Protein 5AY6 (pdb70)

Sequence (606 aa):
KTTRVGVNANLRSEQPVAAAVSYKVGTAGSPSKTNVVDSATNSHNYDVVYSSTGIANPVSGNNEYLVDIKENGVIVATGKVAYDAATNELVSSTIDYKGASPVTGSMTTTRINAAGTTVNLADLGIVNASGADDAEVVAGKLYDPSTWSMSDYAKDNSKGVKPDFEVQIPLSDSKGGQRTVTLSMLKGPGPNQWYAELRAKPGDLANNGNGQISTGIIEFTTDGKLKNTGSLFGTTSPTAITIKSSGYIAPTVTPPAVQPPTPPTWADALGIDEQEVQIDLASAAGGLTQYNSQSVVQSVNTNKTTRVGVNANLRSEQPVAAAVSYKVGTAGSPSKTNVVDSATNSHNYDVVYSSTGIANPVSGNNEYLVDIKENGVIVATGKVAYDAATNELVSSTIDYKGASPVTGSMTTTRINAAGTTVNLADLGIVNASGADDAEVVAGKLYDPSTWSMSDYAKDNSKGVKPDFEVQIPLSDSKGGQRTVTLSMLKGPGPNQWYAELRAKPGDLANNGNGQISTGIIEFTTDGKLKNTGSLFGTTSPTAITIKSSGYIAPTVTPPAVQPPTPPTWADALGIDEQEVQIDLASAAGGLTQYNSQSVVQSVNTN

Secondary structure (DSSP, 8-state):
---EEEEEEE--TTPPPPTTTEEE-S-TTS-SEEEEE-TTS-EEEEEEEEE--SSPSPBTTEEEEEEEEEETTEEEEEEEEEEETTT--EEEE--EETT-SS----SSEEESSTT--EEEGGGGTSS-TTS-TTHHHHTT---BTTTB-HHHHHH-TTSS---SEEEEEEEE-TTS-EEEEEEEEEE-SSTTEEEEEEEEPTTSBSS-SS-EEEEEEEEE-TTS-EEE-TTTTTT-SS-EEEEBPTT--PPPPPTTS-PPPPPPBB-GGG----EEEEEES--SSS-EE--SS--EEEEEEE-/---EEEEEEE--TTPPPPTTTEEE-S-TTS-SEEEEE-TTS-EEEEEEEEE--SSPSPBTTEEEEEEEEEETTEEEEEEEEEEETTT--EEEE--EETT-SS----SSEEE-STT--EEEHHHHTSS-TTS-TTHHHHTT---BTTTB-HHHHHH-TTSS---SEEEEEEEE-TTS-EEEEEEEEEE-SSTTEEEEEEEE-TTSBSS-SS-EEEEEEEEE-TTS-EEE-TTTTTT-SS-EEEEBPTT--PPPPPTTS-PPPPPPBB-GGG----EEEEEES--SS--EE--SS--EEEEEEE-

Organism: Caulobacter vibrioides (strain ATCC 19089 / CIP 103742 / CB 15) (NCBI:txid190650)

B-factor: mean 17.82, std 9.64, range [1.73, 72.59]

Structure (mmCIF, N/CA/C/O backbone):
data_5AY6
#
_entry.id   5AY6
#
_cell.length_a   55.117
_cell.length_b   61.580
_cell.length_c   103.347
_cell.angle_alpha   90.00
_cell.angle_beta   91.92
_cell.angle_gamma   90.00
#
_symmetry.space_group_name_H-M   'P 1 21 1'
#
loop_
_entity.id
_entity.type
_entity.pdbx_description
1 polymer 'Flagellar hook protein FlgE'
2 water water
#
loop_
_atom_site.group_PDB
_atom_site.id
_atom_site.type_symbol
_atom_site.label_atom_id
_atom_site.label_alt_id
_atom_site.label_comp_id
_atom_site.label_asym_id
_atom_site.label_entity_id
_atom_site.label_seq_id
_atom_site.pdbx_PDB_ins_code
_atom_site.Cartn_x
_atom_site.Cartn_y
_atom_site.Cartn_z
_atom_site.occupancy
_atom_site.B_iso_or_equiv
_atom_site.auth_seq_id
_atom_site.auth_comp_id
_atom_site.auth_asym_id
_atom_site.auth_atom_id
_atom_site.pdbx_PDB_model_num
ATOM 1 N N . LYS A 1 3 ? -23.183 18.851 104.757 1.00 24.97 167 LYS A N 1
ATOM 2 C CA . LYS A 1 3 ? -22.457 18.471 103.542 1.00 19.51 167 LYS A CA 1
ATOM 3 C C . LYS A 1 3 ? -20.957 18.632 103.763 1.00 13.54 167 LYS A C 1
ATOM 4 O O . LYS A 1 3 ? -20.479 19.715 104.107 1.00 21.69 167 LYS A O 1
ATOM 10 N N . THR A 1 4 ? -20.218 17.548 103.566 1.00 13.27 168 THR A N 1
ATOM 11 C CA . THR A 1 4 ? -18.789 17.528 103.863 1.00 16.27 168 THR A CA 1
ATOM 12 C C . THR A 1 4 ? -17.973 18.325 102.849 1.00 18.58 168 THR A C 1
ATOM 13 O O . THR A 1 4 ? -18.096 18.127 101.640 1.00 16.57 168 THR A O 1
ATOM 17 N N . THR A 1 5 ? -17.127 19.217 103.352 1.00 10.99 169 THR A N 1
ATOM 18 C CA . THR A 1 5 ? -16.314 20.062 102.489 1.00 15.72 169 THR A CA 1
ATOM 19 C C . THR A 1 5 ? -14.819 19.915 102.765 1.00 11.85 169 THR A C 1
ATOM 20 O O . THR A 1 5 ? -13.991 20.326 101.958 1.00 10.73 169 THR A O 1
ATOM 24 N N . ARG A 1 6 ? -14.469 19.343 103.911 1.00 12.86 170 ARG A N 1
ATOM 25 C CA . ARG A 1 6 ? -13.063 19.177 104.250 1.00 10.69 170 ARG A CA 1
ATOM 26 C C . ARG A 1 6 ? -12.841 17.986 105.163 1.00 11.74 170 ARG A C 1
ATOM 27 O O . ARG A 1 6 ? -13.529 17.832 106.171 1.00 14.59 170 ARG A O 1
ATOM 35 N N . VAL A 1 7 ? -11.87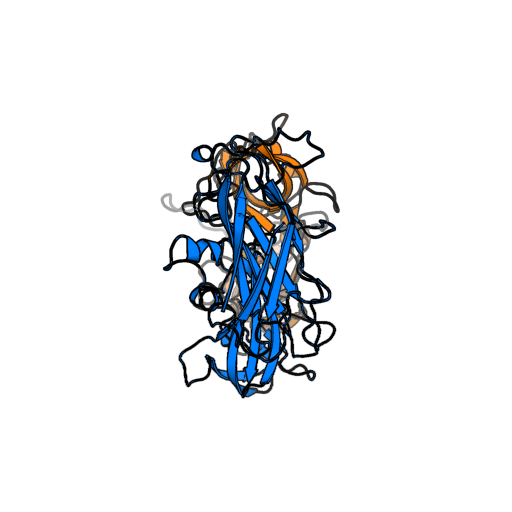5 17.147 104.805 1.00 11.61 171 VAL A N 1
ATOM 36 C CA . VAL A 1 7 ? -11.518 16.004 105.632 1.00 11.47 171 VAL A CA 1
ATOM 37 C C . VAL A 1 7 ? -10.027 16.004 105.929 1.00 12.26 171 VAL A C 1
ATOM 38 O O . VAL A 1 7 ? -9.211 16.376 105.088 1.00 13.21 171 VAL A O 1
ATOM 42 N N . GLY A 1 8 ? -9.681 15.616 107.151 1.00 15.41 172 GLY A N 1
ATOM 43 C CA . GLY A 1 8 ? -8.293 15.484 107.537 1.00 10.05 172 GLY A CA 1
ATOM 44 C C . GLY A 1 8 ? -8.006 14.025 107.816 1.00 18.12 172 GLY A C 1
ATOM 45 O O . GLY A 1 8 ? -8.693 13.393 108.620 1.00 13.67 172 GLY A O 1
ATOM 46 N N . VAL A 1 9 ? -7.006 13.475 107.140 1.00 13.91 173 VAL A N 1
ATOM 47 C CA . VAL A 1 9 ? -6.652 12.085 107.364 1.00 16.32 173 VAL A CA 1
ATOM 48 C C . VAL A 1 9 ? -5.508 11.993 108.351 1.00 14.14 173 VAL A C 1
ATOM 49 O O . VAL A 1 9 ? -4.441 12.564 108.133 1.00 19.44 173 VAL A O 1
ATOM 53 N N . ASN A 1 10 ? -5.742 11.277 109.441 1.00 16.13 174 ASN A N 1
ATOM 54 C CA . ASN A 1 10 ? -4.701 11.015 110.423 1.00 17.28 174 ASN A CA 1
ATOM 55 C C . ASN A 1 10 ? -4.432 9.523 110.498 1.00 15.60 174 ASN A C 1
ATOM 56 O O . ASN A 1 10 ? -5.195 8.776 111.111 1.00 19.85 174 ASN A O 1
ATOM 61 N N . ALA A 1 11 ? -3.353 9.088 109.862 1.00 16.82 175 ALA A N 1
ATOM 62 C CA . ALA A 1 11 ? -3.061 7.666 109.772 1.00 19.57 175 ALA A CA 1
ATOM 63 C C . ALA A 1 11 ? -1.590 7.405 109.493 1.00 19.10 175 ALA A C 1
ATOM 64 O O . ALA A 1 11 ? -0.885 8.254 108.946 1.00 19.99 175 ALA A O 1
ATOM 66 N N . ASN A 1 12 ? -1.129 6.216 109.863 1.00 18.89 176 ASN A N 1
ATOM 67 C CA . ASN A 1 12 ? 0.233 5.821 109.544 1.00 15.75 176 ASN A CA 1
ATOM 68 C C . ASN A 1 12 ? 0.257 4.616 108.619 1.00 17.98 176 ASN A C 1
ATOM 69 O O . ASN A 1 12 ? -0.535 3.687 108.775 1.00 16.02 176 ASN A O 1
ATOM 74 N N . LEU A 1 13 ? 1.166 4.648 107.654 1.00 16.54 177 LEU A N 1
ATOM 75 C CA . LEU A 1 13 ? 1.427 3.498 106.799 1.00 17.29 177 LEU A CA 1
ATOM 76 C C . LEU A 1 13 ? 2.758 2.890 107.213 1.00 15.23 177 LEU A C 1
ATOM 77 O O . LEU A 1 13 ? 3.767 3.589 107.237 1.00 17.35 177 LEU A O 1
ATOM 82 N N . ARG A 1 14 ? 2.773 1.601 107.542 1.00 17.03 178 ARG A N 1
ATOM 83 C CA . ARG A 1 14 ? 4.013 0.982 108.001 1.00 15.96 178 ARG A CA 1
ATOM 84 C C . ARG A 1 14 ? 5.082 1.031 106.922 1.00 16.32 178 ARG A C 1
ATOM 85 O O . ARG A 1 14 ? 4.902 0.484 105.842 1.00 13.76 178 ARG A O 1
ATOM 93 N N . SER A 1 15 ? 6.206 1.674 107.226 1.00 13.59 179 SER A N 1
ATOM 94 C CA . SER A 1 15 ? 7.254 1.877 106.224 1.00 17.57 179 SER A CA 1
ATOM 95 C C . SER A 1 15 ? 7.874 0.562 105.749 1.00 20.20 179 SER A C 1
ATOM 96 O O . SER A 1 15 ? 8.342 0.474 104.608 1.00 12.43 179 SER A O 1
ATOM 99 N N . GLU A 1 16 ? 7.871 -0.451 106.619 1.00 17.46 180 GLU A N 1
ATOM 100 C CA . GLU A 1 16 ? 8.458 -1.751 106.290 1.00 18.64 180 GLU A CA 1
ATOM 101 C C . GLU A 1 16 ? 7.471 -2.711 105.630 1.00 22.02 180 GLU A C 1
ATOM 102 O O . GLU A 1 16 ? 7.819 -3.866 105.378 1.00 17.44 180 GLU A O 1
ATOM 108 N N . GLN A 1 17 ? 6.245 -2.249 105.381 1.00 17.29 181 GLN A N 1
ATOM 109 C CA . GLN A 1 17 ? 5.264 -3.048 104.653 1.00 15.63 181 GLN A CA 1
ATOM 110 C C . GLN A 1 17 ? 5.895 -3.610 103.385 1.00 12.40 181 GLN A C 1
ATOM 111 O O . GLN A 1 17 ? 6.348 -2.860 102.529 1.00 13.99 181 GLN A O 1
ATOM 117 N N . PRO A 1 18 ? 5.962 -4.942 103.283 1.00 16.94 182 PRO A N 1
ATOM 118 C CA . PRO A 1 18 ? 6.587 -5.547 102.107 1.00 13.68 182 PRO A CA 1
ATOM 119 C C . PRO A 1 18 ? 5.701 -5.443 100.868 1.00 11.02 182 PRO A C 1
ATOM 120 O O . PRO A 1 18 ? 4.473 -5.464 100.966 1.00 13.67 182 PRO A O 1
ATOM 124 N N . VAL A 1 19 ? 6.338 -5.318 99.712 1.00 14.55 183 VAL A N 1
ATOM 125 C CA . VAL A 1 19 ? 5.637 -5.183 98.443 1.00 12.61 183 VAL A CA 1
ATOM 126 C C . VAL A 1 19 ? 4.882 -6.462 98.078 1.00 13.16 183 VAL A C 1
ATOM 127 O O . VAL A 1 19 ? 5.427 -7.559 98.172 1.00 13.70 183 VAL A O 1
ATOM 131 N N . ALA A 1 20 ? 3.626 -6.318 97.660 1.00 9.94 184 ALA A N 1
ATOM 132 C CA . ALA A 1 20 ? 2.828 -7.473 97.254 1.00 9.31 184 ALA A CA 1
ATOM 133 C C . ALA A 1 20 ? 3.352 -8.077 95.954 1.00 13.11 184 ALA A C 1
ATOM 134 O O . ALA A 1 20 ? 3.910 -7.376 95.108 1.00 9.94 184 ALA A O 1
ATOM 136 N N . ALA A 1 21 ? 3.159 -9.383 95.803 1.00 9.37 185 ALA A N 1
ATOM 137 C CA . ALA A 1 21 ? 3.535 -10.088 94.582 1.00 15.21 185 ALA A CA 1
ATOM 138 C C . ALA A 1 21 ? 2.834 -9.508 93.354 1.00 10.66 185 ALA A C 1
ATOM 139 O O . ALA A 1 21 ? 3.349 -9.600 92.244 1.00 11.95 185 ALA A O 1
ATOM 141 N N . ALA A 1 22 ? 1.662 -8.913 93.553 1.00 10.55 186 ALA A N 1
ATOM 142 C CA . ALA A 1 22 ? 0.937 -8.283 92.450 1.00 10.80 186 ALA A CA 1
ATOM 143 C C . ALA A 1 22 ? 1.546 -6.936 92.045 1.00 16.27 186 ALA A C 1
ATOM 144 O O . ALA A 1 22 ? 1.190 -6.374 91.013 1.00 12.42 186 ALA A O 1
ATOM 146 N N . VAL A 1 23 ? 2.458 -6.413 92.859 1.00 10.89 187 VAL A N 1
ATOM 147 C CA . VAL A 1 23 ? 3.143 -5.170 92.515 1.00 11.46 187 VAL A CA 1
ATOM 148 C C . VAL A 1 23 ? 4.579 -5.448 92.074 1.00 14.88 187 VAL A C 1
ATOM 149 O O . VAL A 1 23 ? 5.057 -4.866 91.099 1.00 13.98 187 VAL A O 1
ATOM 153 N N . SER A 1 24 ? 5.263 -6.336 92.791 1.00 10.64 188 SER A N 1
ATOM 154 C CA . SER A 1 24 ? 6.594 -6.792 92.393 1.00 13.92 188 SER A CA 1
ATOM 155 C C . SER A 1 24 ? 6.611 -8.311 92.291 1.00 17.09 188 SER A C 1
ATOM 156 O O . SER A 1 24 ? 6.619 -9.019 93.301 1.00 17.27 188 SER A O 1
ATOM 159 N N . TYR A 1 25 ? 6.633 -8.804 91.061 1.00 14.18 189 TYR A N 1
ATOM 160 C CA . TYR A 1 25 ? 6.446 -10.220 90.808 1.00 12.32 189 TYR A CA 1
ATOM 161 C C . TYR A 1 25 ? 7.747 -10.933 90.467 1.00 17.07 189 TYR A C 1
ATOM 162 O O . TYR A 1 25 ? 8.348 -10.680 89.423 1.00 14.81 189 TYR A O 1
ATOM 171 N N . LYS A 1 26 ? 8.179 -11.831 91.351 1.00 14.72 190 LYS A N 1
ATOM 172 C CA . LYS A 1 26 ? 9.363 -12.640 91.079 1.00 13.65 190 LYS A CA 1
ATOM 173 C C . LYS A 1 26 ? 8.989 -13.848 90.240 1.00 17.04 190 LYS A C 1
ATOM 174 O O . LYS A 1 26 ? 8.147 -14.649 90.642 1.00 14.63 190 LYS A O 1
ATOM 180 N N . VAL A 1 27 ? 9.623 -13.967 89.076 1.00 17.55 191 VAL A N 1
ATOM 181 C CA . VAL A 1 27 ? 9.375 -15.066 88.151 1.00 18.80 191 VAL A CA 1
ATOM 182 C C . VAL A 1 27 ? 9.782 -16.406 88.747 1.00 22.16 191 VAL A C 1
ATOM 183 O O . VAL A 1 27 ? 10.842 -16.524 89.359 1.00 20.76 191 VAL A O 1
ATOM 187 N N . GLY A 1 28 ? 8.935 -17.414 88.571 1.00 18.83 192 GLY A N 1
ATOM 188 C CA . GLY A 1 28 ? 9.316 -18.773 88.903 1.00 21.57 192 GLY A CA 1
ATOM 189 C C . GLY A 1 28 ? 8.670 -19.282 90.172 1.00 26.10 192 GLY A C 1
ATOM 190 O O . GLY A 1 28 ? 7.853 -18.600 90.786 1.00 32.75 192 GLY A O 1
ATOM 191 N N . THR A 1 29 ? 9.048 -20.491 90.562 1.00 33.29 193 THR A N 1
ATOM 192 C CA . THR A 1 29 ? 8.473 -21.129 91.735 1.00 34.96 193 THR A CA 1
ATOM 193 C C . THR A 1 29 ? 9.239 -20.754 93.001 1.00 29.70 193 THR A C 1
ATOM 194 O O . THR A 1 29 ? 10.442 -20.492 92.956 1.00 24.47 193 THR A O 1
ATOM 198 N N . ALA A 1 30 ? 8.532 -20.722 94.126 1.00 27.21 194 ALA A N 1
ATOM 199 C CA . ALA A 1 30 ? 9.136 -20.378 95.408 1.00 29.18 194 ALA A CA 1
ATOM 200 C C . ALA A 1 30 ? 10.225 -21.373 95.797 1.00 25.10 194 ALA A C 1
ATOM 201 O O . ALA A 1 30 ? 10.045 -22.581 95.665 1.00 25.92 194 ALA A O 1
ATOM 203 N N . GLY A 1 31 ? 11.356 -20.859 96.271 1.00 29.42 195 GLY A N 1
ATOM 204 C CA . GLY A 1 31 ? 12.428 -21.708 96.760 1.00 32.62 195 GLY A CA 1
ATOM 205 C C . GLY A 1 31 ? 13.514 -22.021 95.750 1.00 30.18 195 GLY A C 1
ATOM 206 O O . GLY A 1 31 ? 14.470 -22.730 96.063 1.00 34.99 195 GLY A O 1
ATOM 207 N N . SER A 1 32 ? 13.369 -21.500 94.537 1.00 21.70 196 SER A N 1
ATOM 208 C CA . SER A 1 32 ? 14.381 -21.688 93.505 1.00 24.00 196 SER A CA 1
ATOM 209 C C . SER A 1 32 ? 14.528 -20.412 92.683 1.00 26.11 196 SER A C 1
ATOM 210 O O . SER A 1 32 ? 13.579 -19.638 92.565 1.00 30.36 196 SER A O 1
ATOM 213 N N . PRO A 1 33 ? 15.726 -20.178 92.126 1.00 27.25 197 PRO A N 1
ATOM 214 C CA . PRO A 1 33 ? 15.950 -18.967 91.327 1.00 24.98 197 PRO A CA 1
ATOM 215 C C . PRO A 1 33 ? 15.043 -18.914 90.104 1.00 20.45 197 PRO A C 1
ATOM 216 O O . PRO A 1 33 ? 14.650 -19.964 89.587 1.00 17.38 197 PRO A O 1
ATOM 220 N N . SER A 1 34 ? 14.711 -17.704 89.665 1.00 17.48 198 SER A N 1
ATOM 221 C CA . SER A 1 34 ? 13.941 -17.502 88.444 1.00 16.46 198 SER A CA 1
ATOM 222 C C . SER A 1 34 ? 14.587 -18.225 87.269 1.00 14.47 198 SER A C 1
ATOM 223 O O . SER A 1 34 ? 13.942 -19.015 86.576 1.00 20.45 198 SER A O 1
ATOM 226 N N . LYS A 1 35 ? 15.872 -17.955 87.060 1.00 19.30 199 LYS A N 1
ATOM 227 C CA . LYS A 1 35 ? 16.610 -18.517 85.933 1.00 18.66 199 LYS A CA 1
ATOM 228 C C . LYS A 1 35 ? 17.903 -19.160 86.427 1.00 26.29 199 LYS A C 1
ATOM 229 O O . LYS A 1 35 ? 18.549 -18.647 87.344 1.00 24.39 199 LYS A O 1
ATOM 235 N N . THR A 1 36 ? 18.273 -20.286 85.824 1.00 28.54 200 THR A N 1
ATOM 236 C CA . THR A 1 36 ? 19.450 -21.034 86.256 1.00 29.57 200 THR A CA 1
ATOM 237 C C . THR A 1 36 ? 20.481 -21.170 85.142 1.00 25.86 200 THR A C 1
ATOM 238 O O . THR A 1 36 ? 20.128 -21.280 83.965 1.00 23.59 200 THR A O 1
ATOM 242 N N . ASN A 1 37 ? 21.755 -21.166 85.532 1.00 31.19 201 ASN A N 1
ATOM 243 C CA . ASN A 1 37 ? 22.876 -21.341 84.609 1.00 29.33 201 ASN A CA 1
ATOM 244 C C . ASN A 1 37 ? 22.855 -20.368 83.434 1.00 28.33 201 ASN A C 1
ATOM 245 O O . ASN A 1 37 ? 22.995 -20.762 82.277 1.00 26.95 201 ASN A O 1
ATOM 250 N N . VAL A 1 38 ? 22.674 -19.091 83.744 1.00 29.37 202 VAL A N 1
ATOM 251 C CA . VAL A 1 38 ? 22.774 -18.045 82.739 1.00 24.93 202 VAL A CA 1
ATOM 252 C C . VAL A 1 38 ? 24.241 -17.696 82.526 1.00 27.65 202 VAL A C 1
ATOM 253 O O . VAL A 1 38 ? 24.900 -17.181 83.431 1.00 29.58 202 VAL A O 1
ATOM 257 N N . VAL A 1 39 ? 24.751 -17.986 81.333 1.00 25.26 203 VAL A N 1
ATOM 258 C CA . VAL A 1 39 ? 26.150 -17.720 81.007 1.00 23.39 203 VAL A CA 1
ATOM 259 C C . VAL A 1 39 ? 26.332 -16.296 80.491 1.00 23.69 203 VAL A C 1
ATOM 260 O O . VAL A 1 39 ? 25.626 -15.872 79.573 1.00 22.77 203 VAL A O 1
ATOM 264 N N . ASP A 1 40 ? 27.266 -15.555 81.085 1.00 16.28 204 ASP A N 1
ATOM 265 C CA . ASP A 1 40 ? 27.527 -14.189 80.642 1.00 19.68 204 ASP A CA 1
ATOM 266 C C . ASP A 1 40 ? 28.599 -14.172 79.560 1.00 23.66 204 ASP A C 1
ATOM 267 O O . ASP A 1 40 ? 29.177 -15.208 79.233 1.00 27.24 204 ASP A O 1
ATOM 272 N N . SER A 1 41 ? 28.872 -12.989 79.020 1.00 19.03 205 SER A N 1
ATOM 273 C CA . SER A 1 41 ? 29.800 -12.854 77.903 1.00 20.59 205 SER A CA 1
ATOM 274 C C . SER A 1 41 ? 31.241 -13.200 78.291 1.00 28.10 205 SER A C 1
ATOM 275 O O . SER A 1 41 ? 32.103 -13.332 77.423 1.00 27.75 205 SER A O 1
ATOM 278 N N . ALA A 1 42 ? 31.493 -13.354 79.588 1.00 22.54 206 ALA A N 1
ATOM 279 C CA . ALA A 1 42 ? 32.809 -13.761 80.079 1.00 23.14 206 ALA A CA 1
ATOM 280 C C . ALA A 1 42 ? 32.826 -15.244 80.455 1.00 27.79 206 ALA A C 1
ATOM 281 O O . ALA A 1 42 ? 33.693 -15.688 81.212 1.00 24.87 206 ALA A O 1
ATOM 283 N N . THR A 1 43 ? 31.854 -15.986 79.921 1.00 28.38 207 THR A N 1
ATOM 284 C CA . THR A 1 43 ? 31.695 -17.435 80.116 1.00 31.21 207 THR A CA 1
ATOM 285 C C . THR A 1 43 ? 31.392 -17.849 81.560 1.00 29.15 207 THR A C 1
ATOM 286 O O . THR A 1 43 ? 31.444 -19.033 81.891 1.00 33.46 207 THR A O 1
ATOM 290 N N . ASN A 1 44 ? 31.062 -16.886 82.413 1.00 23.67 208 ASN A N 1
ATOM 291 C CA . ASN A 1 44 ? 30.688 -17.195 83.788 1.00 28.58 208 ASN A CA 1
ATOM 292 C C . ASN A 1 44 ? 29.190 -17.454 83.907 1.00 31.50 208 ASN A C 1
ATOM 293 O O . ASN A 1 44 ? 28.386 -16.737 83.310 1.00 28.03 208 ASN A O 1
ATOM 298 N N . SER A 1 45 ? 28.818 -18.479 84.672 1.00 26.58 209 SER A N 1
ATOM 299 C CA . SER A 1 45 ? 27.410 -18.840 84.833 1.00 28.01 209 SER A CA 1
ATOM 300 C C . SER A 1 45 ? 26.825 -18.262 86.117 1.00 26.38 209 SER A C 1
ATOM 301 O O . SER A 1 45 ? 27.518 -18.140 87.127 1.00 31.98 209 SER A O 1
ATOM 304 N N . HIS A 1 46 ? 25.541 -17.919 86.073 1.00 27.12 210 HIS A N 1
ATOM 305 C CA . HIS A 1 46 ? 24.856 -17.360 87.233 1.00 25.63 210 HIS A CA 1
ATOM 306 C C . HIS A 1 46 ? 23.474 -17.971 87.428 1.00 26.51 210 HIS A C 1
ATOM 307 O O . HIS A 1 46 ? 22.887 -18.522 86.499 1.00 24.63 210 HIS A O 1
ATOM 314 N N . ASN A 1 47 ? 22.963 -17.858 88.648 1.00 23.13 211 ASN A N 1
ATOM 315 C CA . ASN A 1 47 ? 21.543 -18.035 88.905 1.00 25.10 211 ASN A CA 1
ATOM 316 C C . ASN A 1 47 ? 20.959 -16.672 89.250 1.00 22.53 211 ASN A C 1
ATOM 317 O O . ASN A 1 47 ? 21.485 -15.964 90.113 1.00 23.41 211 ASN A O 1
ATOM 322 N N . TYR A 1 48 ? 19.885 -16.298 88.568 1.00 20.50 212 TYR A N 1
ATOM 323 C CA . TYR A 1 48 ? 19.303 -14.973 88.745 1.00 23.07 212 TYR A CA 1
ATOM 324 C C . TYR A 1 48 ? 17.850 -15.029 89.186 1.00 20.16 212 TYR A C 1
ATOM 325 O O . TYR A 1 48 ? 17.108 -15.931 88.802 1.00 26.00 212 TYR A O 1
ATOM 334 N N . ASP A 1 49 ? 17.447 -14.049 89.984 1.00 21.84 213 ASP A N 1
ATOM 335 C CA . ASP A 1 49 ? 16.033 -13.793 90.210 1.00 17.02 213 ASP A CA 1
ATOM 336 C C . ASP A 1 49 ? 15.612 -12.660 89.290 1.00 19.60 213 ASP A C 1
ATOM 337 O O . ASP A 1 49 ? 16.345 -11.682 89.121 1.00 22.85 213 ASP A O 1
ATOM 342 N N . VAL A 1 50 ? 14.447 -12.802 88.674 1.00 21.40 214 VAL A N 1
ATOM 343 C CA . VAL A 1 50 ? 13.926 -11.754 87.812 1.00 16.26 214 VAL A CA 1
ATOM 344 C C . VAL A 1 50 ? 12.635 -11.215 88.406 1.00 13.82 214 VAL A C 1
ATOM 345 O O . VAL A 1 50 ? 11.681 -11.959 88.625 1.00 17.27 214 VAL A O 1
ATOM 349 N N . VAL A 1 51 ? 12.612 -9.917 88.677 1.00 13.45 215 VAL A N 1
ATOM 350 C CA . VAL A 1 51 ? 11.451 -9.303 89.298 1.00 13.93 215 VAL A CA 1
ATOM 351 C C . VAL A 1 51 ? 10.878 -8.213 88.403 1.00 17.46 215 VAL A C 1
ATOM 352 O O . VAL A 1 51 ? 11.525 -7.190 88.171 1.00 17.78 215 VAL A O 1
ATOM 356 N N . TYR A 1 52 ? 9.674 -8.449 87.889 1.00 12.88 216 TYR A N 1
ATOM 357 C CA . TYR A 1 52 ? 8.919 -7.424 87.184 1.00 15.17 216 TYR A CA 1
ATOM 358 C C . TYR A 1 52 ? 8.096 -6.635 88.188 1.00 14.25 216 TYR A C 1
ATOM 359 O O . TYR A 1 52 ? 7.444 -7.224 89.046 1.00 13.54 216 TYR A O 1
ATOM 368 N N . SER A 1 53 ? 8.119 -5.311 88.077 1.00 13.04 217 SER A N 1
ATOM 369 C CA . SER A 1 53 ? 7.306 -4.468 88.948 1.00 12.43 217 SER A CA 1
ATOM 370 C C . SER A 1 53 ? 6.388 -3.547 88.155 1.00 12.80 217 SER A C 1
ATOM 371 O O . SER A 1 53 ? 6.750 -3.056 87.086 1.00 15.49 217 SER A O 1
ATOM 374 N N . SER A 1 54 ? 5.198 -3.316 88.693 1.00 11.81 218 SER A N 1
ATOM 375 C CA . SER A 1 54 ? 4.270 -2.357 88.118 1.00 15.09 218 SER A CA 1
ATOM 376 C C . SER A 1 54 ? 4.804 -0.930 88.275 1.00 16.91 218 SER A C 1
ATOM 377 O O . SER A 1 54 ? 5.357 -0.573 89.312 1.00 10.27 218 SER A O 1
ATOM 380 N N . THR A 1 55 ? 4.644 -0.126 87.231 1.00 10.74 219 THR A N 1
ATOM 381 C CA . THR A 1 55 ? 5.073 1.267 87.254 1.00 8.80 219 THR A CA 1
ATOM 382 C C . THR A 1 55 ? 4.132 2.152 88.050 1.00 10.88 219 THR A C 1
ATOM 383 O O . THR A 1 55 ? 4.476 3.285 88.384 1.00 16.01 219 THR A O 1
ATOM 387 N N . GLY A 1 56 ? 2.929 1.653 88.323 1.00 10.94 220 GLY A N 1
ATOM 388 C CA . GLY A 1 56 ? 1.919 2.452 88.995 1.00 10.56 220 GLY A CA 1
ATOM 389 C C . GLY A 1 56 ? 1.316 3.495 88.070 1.00 14.36 220 GLY A C 1
ATOM 390 O O . GLY A 1 56 ? 0.577 4.375 88.506 1.00 15.74 220 GLY A O 1
ATOM 391 N N . ILE A 1 57 ? 1.637 3.380 86.784 1.00 8.07 221 ILE A N 1
ATOM 392 C CA . ILE A 1 57 ? 1.164 4.297 85.760 1.00 14.86 221 ILE A CA 1
ATOM 393 C C . ILE A 1 57 ? 0.436 3.498 84.685 1.00 14.23 221 ILE A C 1
ATOM 394 O O . ILE A 1 57 ? 0.942 2.478 84.212 1.00 14.43 221 ILE A O 1
ATOM 399 N N . ALA A 1 58 ? -0.751 3.960 84.313 1.00 13.62 222 ALA A N 1
ATOM 400 C CA . ALA A 1 58 ? -1.628 3.217 83.408 1.00 16.07 222 ALA A CA 1
ATOM 401 C C . ALA A 1 58 ? -0.958 2.829 82.095 1.00 16.90 222 ALA A C 1
ATOM 402 O O . ALA A 1 58 ? -0.403 3.675 81.392 1.00 17.02 222 ALA A O 1
ATOM 404 N N . ASN A 1 59 ? -1.003 1.535 81.790 1.00 14.84 223 ASN A N 1
ATOM 405 C CA . ASN A 1 59 ? -0.621 1.020 80.482 1.00 17.06 223 ASN A CA 1
ATOM 406 C C . ASN A 1 59 ? -1.849 1.004 79.569 1.00 13.43 223 ASN A C 1
ATOM 407 O O . ASN A 1 59 ? -2.972 0.838 80.042 1.00 18.25 223 ASN A O 1
ATOM 412 N N . PRO A 1 60 ? -1.649 1.165 78.254 1.00 17.51 224 PRO A N 1
ATOM 413 C CA . PRO A 1 60 ? -0.350 1.333 77.604 1.00 14.16 224 PRO A CA 1
ATOM 414 C C . PRO A 1 60 ? 0.146 2.767 77.673 1.00 20.07 224 PRO A C 1
ATOM 415 O O . PRO A 1 60 ? -0.639 3.688 77.899 1.00 14.17 224 PRO A O 1
ATOM 419 N N . VAL A 1 61 ? 1.451 2.936 77.500 1.00 13.98 225 VAL A N 1
ATOM 420 C CA . VAL A 1 61 ? 2.064 4.251 77.421 1.00 15.98 225 VAL A CA 1
ATOM 421 C C . VAL A 1 61 ? 2.651 4.429 76.036 1.00 18.88 225 VAL A C 1
ATOM 422 O O . VAL A 1 61 ? 3.613 3.745 75.680 1.00 14.86 225 VAL A O 1
ATOM 426 N N . SER A 1 62 ? 2.068 5.339 75.258 1.00 21.02 226 SER A N 1
ATOM 427 C CA . SER A 1 62 ? 2.524 5.588 73.893 1.00 22.22 226 SER A CA 1
ATOM 428 C C . SER A 1 62 ? 2.630 4.284 73.109 1.00 17.54 226 SER A C 1
ATOM 429 O O . SER A 1 62 ? 3.668 3.990 72.512 1.00 18.14 226 SER A O 1
ATOM 432 N N . GLY A 1 63 ? 1.563 3.491 73.150 1.00 14.92 227 GLY A N 1
ATOM 433 C CA . GLY A 1 63 ? 1.498 2.262 72.381 1.00 14.45 227 GLY A CA 1
ATOM 434 C C . GLY A 1 63 ? 2.152 1.042 73.004 1.00 16.44 227 GLY A C 1
ATOM 435 O O . GLY A 1 63 ? 2.086 -0.043 72.423 1.00 9.78 227 GLY A O 1
ATOM 436 N N . ASN A 1 64 ? 2.776 1.207 74.172 1.00 12.75 228 ASN A N 1
ATOM 437 C CA . ASN A 1 64 ? 3.463 0.101 74.844 1.00 12.44 228 ASN A CA 1
ATOM 438 C C . ASN A 1 64 ? 3.023 -0.162 76.283 1.00 15.07 228 ASN A C 1
ATOM 439 O O . ASN A 1 64 ? 2.672 0.761 77.023 1.00 12.66 228 ASN A O 1
ATOM 444 N N . ASN A 1 65 ? 3.085 -1.430 76.676 1.00 10.51 229 ASN A N 1
ATOM 445 C CA . ASN A 1 65 ? 2.968 -1.819 78.075 1.00 13.29 229 ASN A CA 1
ATOM 446 C C . ASN A 1 65 ? 4.332 -1.752 78.755 1.00 12.76 229 ASN A C 1
ATOM 447 O O . ASN A 1 65 ? 5.242 -2.504 78.403 1.00 11.29 229 ASN A O 1
ATOM 452 N N . GLU A 1 66 ? 4.481 -0.847 79.719 1.00 10.01 230 GLU A N 1
ATOM 453 C CA . GLU A 1 66 ? 5.767 -0.678 80.394 1.00 11.72 230 GLU A CA 1
ATOM 454 C C . GLU A 1 66 ? 5.802 -1.333 81.769 1.00 13.77 230 GLU A C 1
ATOM 455 O O . GLU A 1 66 ? 4.820 -1.298 82.516 1.00 15.08 230 GLU A O 1
ATOM 461 N N . TYR A 1 67 ? 6.948 -1.925 82.094 1.00 10.38 231 TYR A N 1
ATOM 462 C CA . TYR A 1 67 ? 7.147 -2.573 83.384 1.00 10.63 231 TYR A CA 1
ATOM 463 C C . TYR A 1 67 ? 8.551 -2.275 83.911 1.00 16.68 231 TYR A C 1
ATOM 464 O O . TYR A 1 67 ? 9.481 -2.066 83.131 1.00 14.68 231 TYR A O 1
ATOM 473 N N . LEU A 1 68 ? 8.708 -2.254 85.231 1.00 12.09 232 LEU A N 1
ATOM 474 C CA . LEU A 1 68 ? 10.038 -2.139 85.822 1.00 10.07 232 LEU A CA 1
ATOM 475 C C . LEU A 1 68 ? 10.634 -3.533 85.964 1.00 19.47 232 LEU A C 1
ATOM 476 O O . LEU A 1 68 ? 9.903 -4.497 86.195 1.00 17.13 232 LEU A O 1
ATOM 481 N N . VAL A 1 69 ? 11.954 -3.637 85.827 1.00 16.37 233 VAL A N 1
ATOM 482 C CA . VAL A 1 69 ? 12.638 -4.920 85.960 1.00 15.11 233 VAL A CA 1
ATOM 483 C C . VAL A 1 69 ? 13.863 -4.827 86.863 1.00 20.78 233 VAL A C 1
ATOM 484 O O . VAL A 1 69 ? 14.697 -3.932 86.702 1.00 14.88 233 VAL A O 1
ATOM 488 N N . ASP A 1 70 ? 13.965 -5.756 87.812 1.00 16.78 234 ASP A N 1
ATOM 489 C CA . ASP A 1 70 ? 15.182 -5.930 88.603 1.00 19.56 234 ASP A CA 1
ATOM 490 C C . ASP A 1 70 ? 15.775 -7.309 88.343 1.00 19.23 234 ASP A C 1
ATOM 491 O O . ASP A 1 70 ? 15.055 -8.311 88.344 1.00 19.31 234 ASP A O 1
ATOM 496 N N . ILE A 1 71 ? 17.083 -7.361 88.114 1.00 13.16 235 ILE A N 1
ATOM 497 C CA . ILE A 1 71 ? 17.787 -8.638 88.024 1.00 11.63 235 ILE A CA 1
ATOM 498 C C . ILE A 1 71 ? 18.639 -8.816 89.275 1.00 18.80 235 ILE A C 1
ATOM 499 O O . ILE A 1 71 ? 19.497 -7.980 89.578 1.00 16.93 235 ILE A O 1
ATOM 504 N N . LYS A 1 72 ? 18.395 -9.896 90.006 1.00 20.36 236 LYS A N 1
ATOM 505 C CA . LYS A 1 72 ? 19.054 -10.089 91.289 1.00 20.09 236 LYS A CA 1
ATOM 506 C C . LYS A 1 72 ? 19.896 -11.359 91.324 1.00 26.88 236 LYS A C 1
ATOM 507 O O . LYS A 1 72 ? 19.539 -12.380 90.731 1.00 20.39 236 LYS A O 1
ATOM 513 N N . GLU A 1 73 ? 21.024 -11.276 92.021 1.00 23.16 237 GLU A N 1
ATOM 514 C CA . GLU A 1 73 ? 21.891 -12.423 92.247 1.00 24.17 237 GLU A CA 1
ATOM 515 C C . GLU A 1 73 ? 22.218 -12.501 93.732 1.00 24.52 237 GLU A C 1
ATOM 516 O O . GLU A 1 73 ? 22.792 -11.567 94.296 1.00 22.77 237 GLU A O 1
ATOM 522 N N . ASN A 1 74 ? 21.833 -13.609 94.360 1.00 23.03 238 ASN A N 1
ATOM 523 C CA . ASN A 1 74 ? 21.953 -13.765 95.809 1.00 30.40 238 ASN A CA 1
ATOM 524 C C . ASN A 1 74 ? 21.317 -12.602 96.572 1.00 32.42 238 ASN A C 1
ATOM 525 O O . ASN A 1 74 ? 21.856 -12.138 97.577 1.00 31.82 238 ASN A O 1
ATOM 530 N N . GLY A 1 75 ? 20.178 -12.126 96.077 1.00 26.90 239 GLY A N 1
ATOM 531 C CA . GLY A 1 75 ? 19.446 -11.061 96.735 1.00 32.94 239 GLY A CA 1
ATOM 532 C C . GLY A 1 75 ? 20.011 -9.673 96.496 1.00 32.78 239 GLY A C 1
ATOM 533 O O . GLY A 1 75 ? 19.571 -8.707 97.117 1.00 37.04 239 GLY A O 1
ATOM 534 N N . VAL A 1 76 ? 20.986 -9.570 95.598 1.00 29.80 240 VAL A N 1
ATOM 535 C CA . VAL A 1 76 ? 21.589 -8.280 95.266 1.00 24.22 240 VAL A CA 1
ATOM 536 C C . VAL A 1 76 ? 21.268 -7.874 93.827 1.00 21.15 240 VAL A C 1
ATOM 537 O O . VAL A 1 76 ? 21.461 -8.652 92.896 1.00 18.98 240 VAL A O 1
ATOM 541 N N . ILE A 1 77 ? 20.771 -6.655 93.651 1.00 23.00 241 ILE A N 1
ATOM 542 C CA . ILE A 1 77 ? 20.436 -6.163 92.319 1.00 19.30 241 ILE A CA 1
ATOM 543 C C . ILE A 1 77 ? 21.704 -5.904 91.510 1.00 22.00 241 ILE A C 1
ATOM 544 O O . ILE A 1 77 ? 22.517 -5.058 91.875 1.00 19.94 241 ILE A O 1
ATOM 549 N N . VAL A 1 78 ? 21.885 -6.647 90.422 1.00 13.22 242 VAL A N 1
ATOM 550 C CA . VAL A 1 78 ? 23.045 -6.436 89.560 1.00 18.39 242 VAL A CA 1
ATOM 551 C C . VAL A 1 78 ? 22.680 -5.621 88.319 1.00 17.02 242 VAL A C 1
ATOM 552 O O . VAL A 1 78 ? 23.550 -5.045 87.674 1.00 20.80 242 VAL A O 1
ATOM 556 N N . ALA A 1 79 ? 21.390 -5.577 87.992 1.00 15.89 243 ALA A N 1
ATOM 557 C CA . ALA A 1 79 ? 20.919 -4.846 86.819 1.00 15.45 243 ALA A CA 1
ATOM 558 C C . ALA A 1 79 ? 19.457 -4.454 86.986 1.00 14.01 243 ALA A C 1
ATOM 559 O O . ALA A 1 79 ? 18.680 -5.173 87.615 1.00 18.14 243 ALA A O 1
ATOM 561 N N . THR A 1 80 ? 19.080 -3.318 86.415 1.00 15.08 244 THR A N 1
ATOM 562 C CA . THR A 1 80 ? 17.730 -2.806 86.601 1.00 13.18 244 THR A CA 1
ATOM 563 C C . THR A 1 80 ? 17.353 -1.827 85.493 1.00 17.29 244 THR A C 1
ATOM 564 O O . THR A 1 80 ? 18.223 -1.254 84.835 1.00 13.32 244 THR A O 1
ATOM 568 N N . GLY A 1 81 ? 16.052 -1.654 85.280 1.00 12.39 245 GLY A N 1
ATOM 569 C CA . GLY A 1 81 ? 15.567 -0.681 84.316 1.00 15.07 245 GLY A CA 1
ATOM 570 C C . GLY A 1 81 ? 14.099 -0.841 83.975 1.00 21.23 245 GLY A C 1
ATOM 571 O O . GLY A 1 81 ? 13.328 -1.428 84.737 1.00 14.84 245 GLY A O 1
ATOM 572 N N . LYS A 1 82 ? 13.713 -0.310 82.819 1.00 13.61 246 LYS A N 1
ATOM 573 C CA . LYS A 1 82 ? 12.341 -0.419 82.350 1.00 15.05 246 LYS A CA 1
ATOM 574 C C . LYS A 1 82 ? 12.296 -1.114 80.996 1.00 13.02 246 LYS A C 1
ATOM 575 O O . LYS A 1 82 ? 13.156 -0.885 80.144 1.00 16.66 246 LYS A O 1
ATOM 581 N N . VAL A 1 83 ? 11.308 -1.984 80.815 1.00 12.10 247 VAL A N 1
ATOM 582 C CA . VAL A 1 83 ? 11.054 -2.595 79.515 1.00 11.64 247 VAL A CA 1
ATOM 583 C C . VAL A 1 83 ? 9.706 -2.129 78.985 1.00 14.49 247 VAL A C 1
ATOM 584 O O . VAL A 1 83 ? 8.811 -1.776 79.751 1.00 12.86 247 VAL A O 1
ATOM 588 N N . ALA A 1 84 ? 9.579 -2.106 77.665 1.00 13.78 248 ALA A N 1
ATOM 589 C CA . ALA A 1 84 ? 8.336 -1.708 77.030 1.00 14.57 248 ALA A CA 1
ATOM 590 C C . ALA A 1 84 ? 7.991 -2.726 75.959 1.00 15.95 248 ALA A C 1
ATOM 591 O O . ALA A 1 84 ? 8.793 -2.980 75.063 1.00 17.53 248 ALA A O 1
ATOM 593 N N . TYR A 1 85 ? 6.807 -3.322 76.067 1.00 12.94 249 TYR A N 1
ATOM 594 C CA . TYR A 1 85 ? 6.348 -4.279 75.072 1.00 12.54 249 TYR A CA 1
ATOM 595 C C . TYR A 1 85 ? 5.227 -3.678 74.231 1.00 14.71 249 TYR A C 1
ATOM 596 O O . TYR A 1 85 ? 4.393 -2.930 74.741 1.00 16.69 249 TYR A O 1
ATOM 605 N N . ASP A 1 86 ? 5.214 -4.009 72.943 1.00 18.01 250 ASP A N 1
ATOM 606 C CA . ASP A 1 86 ? 4.154 -3.559 72.045 1.00 18.07 250 ASP A CA 1
ATOM 607 C C . ASP A 1 86 ? 2.815 -4.077 72.558 1.00 13.97 250 ASP A C 1
ATOM 608 O O . ASP A 1 86 ? 2.674 -5.265 72.838 1.00 13.65 250 ASP A O 1
ATOM 613 N N . ALA A 1 87 ? 1.842 -3.182 72.697 1.00 13.36 251 ALA A N 1
ATOM 614 C CA . ALA A 1 87 ? 0.568 -3.542 73.316 1.00 14.05 251 ALA A CA 1
ATOM 615 C C . ALA A 1 87 ? -0.274 -4.448 72.423 1.00 18.14 251 ALA A C 1
ATOM 616 O O . ALA A 1 87 ? -1.160 -5.155 72.904 1.00 11.87 251 ALA A O 1
ATOM 618 N N . ALA A 1 88 ? 0.007 -4.430 71.125 1.00 16.15 252 ALA A N 1
ATOM 619 C CA . ALA A 1 88 ? -0.745 -5.237 70.176 1.00 18.87 252 ALA A CA 1
ATOM 620 C C . ALA A 1 88 ? -0.023 -6.538 69.847 1.00 20.06 252 ALA A C 1
ATOM 621 O O . ALA A 1 88 ? -0.646 -7.600 69.784 1.00 18.88 252 ALA A O 1
ATOM 623 N N . THR A 1 89 ? 1.293 -6.459 69.655 1.00 12.27 253 THR A N 1
ATOM 624 C CA . THR A 1 89 ? 2.058 -7.600 69.152 1.00 13.17 253 THR A CA 1
ATOM 625 C C . THR A 1 89 ? 2.849 -8.349 70.227 1.00 20.16 253 THR A C 1
ATOM 626 O O . THR A 1 89 ? 3.370 -9.432 69.960 1.00 15.46 253 THR A O 1
ATOM 630 N N . ASN A 1 90 ? 2.953 -7.748 71.414 1.00 16.84 254 ASN A N 1
ATOM 631 C CA . ASN A 1 90 ? 3.626 -8.334 72.582 1.00 18.46 254 ASN A CA 1
ATOM 632 C C . ASN A 1 90 ? 5.146 -8.479 72.443 1.00 19.89 254 ASN A C 1
ATOM 633 O O . ASN A 1 90 ? 5.794 -9.113 73.278 1.00 14.35 254 ASN A O 1
ATOM 638 N N . GLU A 1 91 ? 5.715 -7.877 71.401 1.00 20.21 255 GLU A N 1
ATOM 639 C CA . GLU A 1 91 ? 7.162 -7.890 71.202 1.00 16.37 255 GLU A CA 1
ATOM 640 C C . GLU A 1 91 ? 7.849 -6.850 72.073 1.00 20.75 255 GLU A C 1
ATOM 641 O O . GLU A 1 91 ? 7.276 -5.797 72.354 1.00 16.01 255 GLU A O 1
ATOM 647 N N . LEU A 1 92 ? 9.085 -7.133 72.478 1.00 14.85 256 LEU A N 1
ATOM 648 C CA . LEU A 1 92 ? 9.895 -6.131 73.162 1.00 14.58 256 LEU A CA 1
ATOM 649 C C . LEU A 1 92 ? 10.185 -4.976 72.211 1.00 14.12 256 LEU A C 1
ATOM 650 O O . LEU A 1 92 ? 10.589 -5.191 71.067 1.00 14.68 256 LEU A O 1
ATOM 655 N N . VAL A 1 93 ? 9.969 -3.753 72.681 1.00 15.83 257 VAL A N 1
ATOM 656 C CA . VAL A 1 93 ? 10.158 -2.567 71.850 1.00 17.55 257 VAL A CA 1
ATOM 657 C C . VAL A 1 93 ? 11.359 -1.752 72.325 1.00 15.07 257 VAL A C 1
ATOM 658 O O . VAL A 1 93 ? 12.096 -1.187 71.517 1.00 16.88 257 VAL A O 1
ATOM 662 N N . SER A 1 94 ? 11.564 -1.706 73.637 1.00 16.02 258 SER A N 1
ATOM 663 C CA . SER A 1 94 ? 12.710 -0.990 74.190 1.00 10.50 258 SER A CA 1
ATOM 664 C C . SER A 1 94 ? 13.057 -1.483 75.590 1.00 16.85 258 SER A C 1
ATOM 665 O O . SER A 1 94 ? 12.186 -1.940 76.337 1.00 13.24 258 SER A O 1
ATOM 668 N N . SER A 1 95 ? 14.341 -1.384 75.929 1.00 14.43 259 SER A N 1
ATOM 669 C CA . SER A 1 95 ? 14.846 -1.756 77.247 1.00 14.20 259 SER A CA 1
ATOM 670 C C . SER A 1 95 ? 15.865 -0.736 77.746 1.00 22.91 259 SER A C 1
ATOM 671 O O . SER A 1 95 ? 16.742 -0.312 76.994 1.00 18.61 259 SER A O 1
ATOM 674 N N . THR A 1 96 ? 15.745 -0.341 79.010 1.00 17.35 260 THR A N 1
ATOM 675 C CA . THR A 1 96 ? 16.756 0.500 79.638 1.00 13.56 260 THR A CA 1
ATOM 676 C C . THR A 1 96 ? 17.491 -0.269 80.728 1.00 15.95 260 THR A C 1
ATOM 677 O O . THR A 1 96 ? 18.172 0.327 81.564 1.00 13.67 260 THR A O 1
ATOM 681 N N . ILE A 1 97 ? 17.344 -1.590 80.725 1.00 14.01 261 ILE A N 1
ATOM 682 C CA . ILE A 1 97 ? 18.026 -2.422 81.712 1.00 14.88 261 ILE A CA 1
ATOM 683 C C . ILE A 1 97 ? 19.530 -2.306 81.534 1.00 12.40 261 ILE A C 1
ATOM 684 O O . ILE A 1 97 ? 20.059 -2.500 80.439 1.00 11.86 261 ILE A O 1
ATOM 689 N N . ASP A 1 98 ? 20.214 -1.976 82.621 1.00 11.65 262 ASP A N 1
ATOM 690 C CA . ASP A 1 98 ? 21.656 -1.781 82.612 1.00 15.12 262 ASP A CA 1
ATOM 691 C C . ASP A 1 98 ? 22.160 -2.141 84.007 1.00 13.90 262 ASP A C 1
ATOM 692 O O . ASP A 1 98 ? 21.350 -2.322 84.917 1.00 15.68 262 ASP A O 1
ATOM 697 N N . TYR A 1 99 ? 23.474 -2.249 84.188 1.00 16.18 263 TYR A N 1
ATOM 698 C CA . TYR A 1 99 ? 24.002 -2.619 85.501 1.00 15.85 263 TYR A CA 1
ATOM 699 C C . TYR A 1 99 ? 23.636 -1.543 86.524 1.00 23.11 263 TYR A C 1
ATOM 700 O O . TYR A 1 99 ? 23.483 -0.374 86.169 1.00 19.17 263 TYR A O 1
ATOM 709 N N . LYS A 1 100 ? 23.465 -1.938 87.784 1.00 17.03 264 LYS A N 1
ATOM 710 C CA . LYS A 1 100 ? 23.031 -0.991 88.815 1.00 17.94 264 LYS A CA 1
ATOM 711 C C . LYS A 1 100 ? 24.040 0.132 89.039 1.00 25.00 264 LYS A C 1
ATOM 712 O O . LYS A 1 100 ? 25.202 -0.118 89.367 1.00 22.32 264 LYS A O 1
ATOM 718 N N . GLY A 1 101 ? 23.579 1.368 88.865 1.00 26.14 265 GLY A N 1
ATOM 719 C CA . GLY A 1 101 ? 24.404 2.542 89.088 1.00 27.35 265 GLY A CA 1
ATOM 720 C C . GLY A 1 101 ? 24.997 3.091 87.806 1.00 24.73 265 GLY A C 1
ATOM 721 O O . GLY A 1 101 ? 25.719 4.087 87.824 1.00 26.27 265 GLY A O 1
ATOM 722 N N . ALA A 1 102 ? 24.679 2.441 86.690 1.00 23.18 266 ALA A N 1
ATOM 723 C CA . ALA A 1 102 ? 25.255 2.794 85.399 1.00 21.23 266 ALA A CA 1
ATOM 724 C C . ALA A 1 102 ? 24.860 4.202 84.978 1.00 23.54 266 ALA A C 1
ATOM 725 O O . ALA A 1 102 ? 23.741 4.655 85.232 1.00 19.57 266 ALA A O 1
ATOM 727 N N . SER A 1 103 ? 25.792 4.890 84.327 1.00 19.62 267 SER A N 1
ATOM 728 C CA . SER A 1 103 ? 25.533 6.233 83.810 1.00 27.86 267 SER A CA 1
ATOM 729 C C . SER A 1 103 ? 26.579 6.671 82.791 1.00 26.81 267 SER A C 1
ATOM 730 O O . SER A 1 103 ? 27.769 6.687 83.093 1.00 25.94 267 SER A O 1
ATOM 733 N N . PRO A 1 104 ? 26.128 7.040 81.581 1.00 23.78 268 PRO A N 1
ATOM 734 C CA . PRO A 1 104 ? 24.700 7.055 81.241 1.00 23.56 268 PRO A CA 1
ATOM 735 C C . PRO A 1 104 ? 24.115 5.663 80.988 1.00 23.90 268 PRO A C 1
ATOM 736 O O . PRO A 1 104 ? 24.822 4.760 80.533 1.00 21.49 268 PRO A O 1
ATOM 740 N N . VAL A 1 105 ? 22.832 5.506 81.305 1.00 22.13 269 VAL A N 1
ATOM 741 C CA . VAL A 1 105 ? 22.120 4.248 81.096 1.00 17.96 269 VAL A CA 1
ATOM 742 C C . VAL A 1 105 ? 22.147 3.844 79.626 1.00 22.53 269 VAL A C 1
ATOM 743 O O . VAL A 1 105 ? 21.755 4.619 78.756 1.00 20.58 269 VAL A O 1
ATOM 747 N N . THR A 1 106 ? 22.618 2.630 79.353 1.00 18.84 270 THR A N 1
ATOM 748 C CA . THR A 1 106 ? 22.766 2.162 77.981 1.00 21.26 270 THR A CA 1
ATOM 749 C C . THR A 1 106 ? 22.057 0.825 77.787 1.00 29.44 270 THR A C 1
ATOM 750 O O . THR A 1 106 ? 22.640 -0.243 77.996 1.00 26.25 270 THR A O 1
ATOM 754 N N . GLY A 1 107 ? 20.790 0.895 77.391 1.00 22.47 271 GLY A N 1
ATOM 755 C CA . GLY A 1 107 ? 19.980 -0.293 77.201 1.00 17.42 271 GLY A CA 1
ATOM 756 C C . GLY A 1 107 ? 20.311 -1.025 75.916 1.00 19.19 271 GLY A C 1
ATOM 757 O O . GLY A 1 107 ? 21.092 -0.547 75.098 1.00 17.65 271 GLY A O 1
ATOM 758 N N . SER A 1 108 ? 19.705 -2.194 75.744 1.00 15.28 272 SER A N 1
ATOM 759 C CA . SER A 1 108 ? 19.899 -3.006 74.547 1.00 23.93 272 SER A CA 1
ATOM 760 C C . SER A 1 108 ? 18.670 -3.860 74.286 1.00 24.84 272 SER A C 1
ATOM 761 O O . SER A 1 108 ? 17.989 -4.276 75.224 1.00 22.17 272 SER A O 1
ATOM 764 N N . MET A 1 109 ? 18.385 -4.121 73.013 1.00 16.76 273 MET A N 1
ATOM 765 C CA . MET A 1 109 ? 17.273 -4.990 72.647 1.00 18.84 273 MET A CA 1
ATOM 766 C C . MET A 1 109 ? 17.569 -6.458 72.948 1.00 19.08 273 MET A C 1
ATOM 767 O O . MET A 1 109 ? 16.651 -7.272 73.031 1.00 25.32 273 MET A O 1
ATOM 772 N N . THR A 1 110 ? 18.844 -6.800 73.114 1.00 18.47 274 THR A N 1
ATOM 773 C CA . THR A 1 110 ? 19.225 -8.205 73.252 1.00 22.08 274 THR A CA 1
ATOM 774 C C . THR A 1 110 ? 19.953 -8.542 74.557 1.00 15.51 274 THR A C 1
ATOM 775 O O . THR A 1 110 ? 19.945 -9.696 74.991 1.00 14.24 274 THR A O 1
ATOM 779 N N . THR A 1 111 ? 20.590 -7.550 75.173 1.00 16.28 275 THR A N 1
ATOM 780 C CA . THR A 1 111 ? 21.383 -7.793 76.379 1.00 16.24 275 THR A CA 1
ATOM 781 C C . THR A 1 111 ? 21.168 -6.764 77.487 1.00 20.03 275 THR A C 1
ATOM 782 O O . THR A 1 111 ? 20.509 -5.738 77.292 1.00 13.39 275 THR A O 1
ATOM 786 N N . THR A 1 112 ? 21.723 -7.066 78.658 1.00 17.45 276 THR A N 1
ATOM 787 C CA . THR A 1 112 ? 21.980 -6.053 79.674 1.00 20.91 276 THR A CA 1
ATOM 788 C C . THR A 1 112 ? 23.392 -6.241 80.203 1.00 19.22 276 THR A C 1
ATOM 789 O O . THR A 1 112 ? 23.886 -7.369 80.285 1.00 19.03 276 THR A O 1
ATOM 793 N N . ARG A 1 113 ? 24.050 -5.140 80.547 1.00 18.42 277 ARG A N 1
ATOM 794 C CA . ARG A 1 113 ? 25.315 -5.233 81.268 1.00 23.56 277 ARG A CA 1
ATOM 795 C C . ARG A 1 113 ? 25.022 -5.720 82.681 1.00 21.32 277 ARG A C 1
ATOM 796 O O . ARG A 1 113 ? 23.945 -5.448 83.216 1.00 19.30 277 ARG A O 1
ATOM 804 N N . ILE A 1 114 ? 25.961 -6.450 83.280 1.00 17.68 278 ILE A N 1
ATOM 805 C CA . ILE A 1 114 ? 25.805 -6.877 84.668 1.00 20.33 278 ILE A CA 1
ATOM 806 C C . ILE A 1 114 ? 26.915 -6.313 85.556 1.00 18.52 278 ILE A C 1
ATOM 807 O O . ILE A 1 114 ? 26.899 -6.499 86.773 1.00 20.87 278 ILE A O 1
ATOM 812 N N . ASN A 1 115 ? 27.877 -5.629 84.945 1.00 19.65 279 ASN A N 1
ATOM 813 C CA . ASN A 1 115 ? 28.883 -4.882 85.698 1.00 20.78 279 ASN A CA 1
ATOM 814 C C . ASN A 1 115 ? 29.450 -3.730 84.865 1.00 24.96 279 ASN A C 1
ATOM 815 O O . ASN A 1 115 ? 29.220 -3.661 83.657 1.00 21.15 279 ASN A O 1
ATOM 820 N N . ALA A 1 116 ? 30.187 -2.830 85.511 1.00 19.84 280 ALA A N 1
ATOM 821 C CA . ALA A 1 116 ? 30.721 -1.650 84.832 1.00 24.48 280 ALA A CA 1
ATOM 822 C C . ALA A 1 116 ? 31.789 -2.028 83.812 1.00 28.91 280 ALA A C 1
ATOM 823 O O . ALA A 1 116 ? 32.068 -1.272 82.880 1.00 28.16 280 ALA A O 1
ATOM 825 N N . ALA A 1 117 ? 32.381 -3.204 83.988 1.00 23.10 281 ALA A N 1
ATOM 826 C CA . ALA A 1 117 ? 33.397 -3.690 83.066 1.00 29.90 281 ALA A CA 1
ATOM 827 C C . ALA A 1 117 ? 32.783 -4.003 81.701 1.00 28.85 281 ALA A C 1
ATOM 828 O O . ALA A 1 117 ? 33.485 -4.057 80.691 1.00 30.04 281 ALA A O 1
ATOM 830 N N . GLY A 1 118 ? 31.471 -4.213 81.676 1.00 22.11 282 GLY A N 1
ATOM 831 C CA . GLY A 1 118 ? 30.761 -4.375 80.420 1.00 20.91 282 GLY A CA 1
ATOM 832 C C . GLY A 1 118 ? 30.362 -5.795 80.072 1.00 20.21 282 GLY A C 1
ATOM 833 O O . GLY A 1 118 ? 29.936 -6.074 78.948 1.00 21.68 282 GLY A O 1
ATOM 834 N N . THR A 1 119 ? 30.505 -6.699 81.032 1.00 20.67 283 THR A N 1
ATOM 835 C CA . THR A 1 119 ? 30.037 -8.068 80.861 1.00 20.23 283 THR A CA 1
ATOM 836 C C . THR A 1 119 ? 28.517 -8.067 80.718 1.00 22.74 283 THR A C 1
ATOM 837 O O . THR A 1 119 ? 27.820 -7.336 81.426 1.00 20.90 283 THR A O 1
ATOM 841 N N . THR A 1 120 ? 28.000 -8.873 79.796 1.00 23.69 284 THR A N 1
ATOM 842 C CA . THR A 1 120 ? 26.564 -8.884 79.540 1.00 17.49 284 THR A CA 1
ATOM 843 C C . THR A 1 120 ? 25.949 -10.268 79.697 1.00 20.75 284 THR A C 1
ATOM 844 O O . THR A 1 120 ? 26.652 -11.277 79.683 1.00 21.32 284 THR A O 1
ATOM 848 N N . VAL A 1 121 ? 24.629 -10.299 79.865 1.00 19.10 285 VAL A N 1
ATOM 849 C CA . VAL A 1 121 ? 23.862 -11.529 79.713 1.00 16.45 285 VAL A CA 1
ATOM 850 C C . VAL A 1 121 ? 22.761 -11.282 78.693 1.00 19.06 285 VAL A C 1
ATOM 851 O O . VAL A 1 121 ? 22.396 -10.131 78.424 1.00 18.99 285 VAL A O 1
ATOM 855 N N . ASN A 1 122 ? 22.239 -12.358 78.116 1.00 12.48 286 ASN A N 1
ATOM 856 C CA . ASN A 1 122 ? 21.169 -12.236 77.137 1.00 15.73 286 ASN A CA 1
ATOM 857 C C . ASN A 1 122 ? 19.805 -12.086 77.799 1.00 16.28 286 ASN A C 1
ATOM 858 O O . ASN A 1 122 ? 19.447 -12.866 78.685 1.00 17.68 286 ASN A O 1
ATOM 863 N N . LEU A 1 123 ? 19.048 -11.080 77.362 1.00 16.85 287 LEU A N 1
ATOM 864 C CA . LEU A 1 123 ? 17.696 -10.853 77.865 1.00 13.46 287 LEU A CA 1
ATOM 865 C C . LEU A 1 123 ? 16.816 -12.092 77.698 1.00 18.65 287 LEU A C 1
ATOM 866 O O . LEU A 1 123 ? 15.937 -12.353 78.522 1.00 18.15 287 LEU A O 1
ATOM 871 N N . ALA A 1 124 ? 17.058 -12.852 76.633 1.00 19.39 288 ALA A N 1
ATOM 872 C CA . ALA A 1 124 ? 16.298 -14.071 76.370 1.00 18.95 288 ALA A CA 1
ATOM 873 C C . ALA A 1 124 ? 16.529 -15.125 77.457 1.00 22.21 288 ALA A C 1
ATOM 874 O O . ALA A 1 124 ? 15.623 -15.886 77.800 1.00 18.50 288 ALA A O 1
ATOM 876 N N . ASP A 1 125 ? 17.742 -15.171 77.997 1.00 21.37 289 ASP A N 1
ATOM 877 C CA . ASP A 1 125 ? 18.049 -16.113 79.070 1.00 20.18 289 ASP A CA 1
ATOM 878 C C . ASP A 1 125 ? 17.413 -15.671 80.387 1.00 24.32 289 ASP A C 1
ATOM 879 O O . ASP A 1 125 ? 17.300 -16.457 81.331 1.00 23.32 289 ASP A O 1
ATOM 884 N N . LEU A 1 126 ? 16.995 -14.409 80.439 1.00 19.78 290 LEU A N 1
ATOM 885 C CA . LEU A 1 126 ? 16.317 -13.870 81.611 1.00 25.11 290 LEU A CA 1
ATOM 886 C C . LEU A 1 126 ? 14.800 -13.932 81.454 1.00 16.95 290 LEU A C 1
ATOM 887 O O . LEU A 1 126 ? 14.065 -13.624 82.388 1.00 17.69 290 LEU A O 1
ATOM 892 N N . GLY A 1 127 ? 14.336 -14.330 80.273 1.00 15.04 291 GLY A N 1
ATOM 893 C CA . GLY A 1 127 ? 12.910 -14.445 80.012 1.00 16.70 291 GLY A CA 1
ATOM 894 C C . GLY A 1 127 ? 12.248 -13.123 79.664 1.00 16.23 291 GLY A C 1
ATOM 895 O O . GLY A 1 127 ? 11.030 -13.055 79.486 1.00 17.08 291 GLY A O 1
ATOM 896 N N . ILE A 1 128 ? 13.052 -12.069 79.570 1.00 16.64 292 ILE A N 1
ATOM 897 C CA . ILE A 1 128 ? 12.550 -10.743 79.227 1.00 17.26 292 ILE A CA 1
ATOM 898 C C . ILE A 1 128 ? 12.196 -10.723 77.744 1.00 20.40 292 ILE A C 1
ATOM 899 O O . ILE A 1 128 ? 11.293 -10.005 77.311 1.00 13.77 292 ILE A O 1
ATOM 904 N N . VAL A 1 129 ? 12.919 -11.535 76.982 1.00 18.58 293 VAL A N 1
ATOM 905 C CA . VAL A 1 129 ? 12.621 -11.784 75.579 1.00 16.35 293 VAL A CA 1
ATOM 906 C C . VAL A 1 129 ? 12.307 -13.271 75.446 1.00 19.54 293 VAL A C 1
ATOM 907 O O . VAL A 1 129 ? 12.882 -14.086 76.163 1.00 17.82 293 VAL A O 1
ATOM 911 N N . ASN A 1 130 ? 11.380 -13.624 74.561 1.00 20.78 294 ASN A N 1
ATOM 912 C CA . ASN A 1 130 ? 10.957 -15.014 74.417 1.00 19.26 294 ASN A CA 1
ATOM 913 C C . ASN A 1 130 ? 11.222 -15.541 73.012 1.00 25.67 294 ASN A C 1
ATOM 914 O O . ASN A 1 130 ? 10.743 -14.982 72.027 1.00 25.89 294 ASN A O 1
ATOM 919 N N . ALA A 1 131 ? 11.988 -16.621 72.924 1.00 30.32 295 ALA A N 1
ATOM 920 C CA . ALA A 1 131 ? 12.346 -17.200 71.636 1.00 32.63 295 ALA A CA 1
ATOM 921 C C . ALA A 1 131 ? 11.242 -18.112 71.110 1.00 27.95 295 ALA A C 1
ATOM 922 O O . ALA A 1 131 ? 11.143 -18.352 69.908 1.00 38.88 295 ALA A O 1
ATOM 924 N N . SER A 1 132 ? 10.406 -18.609 72.015 1.00 28.25 296 SER A N 1
ATOM 925 C CA . SER A 1 132 ? 9.371 -19.567 71.646 1.00 31.42 296 SER A CA 1
ATOM 926 C C . SER A 1 132 ? 7.967 -19.036 71.923 1.00 31.00 296 SER A C 1
ATOM 927 O O . SER A 1 132 ? 7.065 -19.802 72.268 1.00 32.51 296 SER A O 1
ATOM 930 N N . GLY A 1 133 ? 7.782 -17.727 71.773 1.00 23.64 297 GLY A N 1
ATOM 931 C CA . GLY A 1 133 ? 6.496 -17.115 72.050 1.00 14.50 297 GLY A CA 1
ATOM 932 C C . GLY A 1 133 ? 6.544 -15.609 72.233 1.00 25.98 297 GLY A C 1
ATOM 933 O O . GLY A 1 133 ? 7.485 -14.943 71.790 1.00 24.27 297 GLY A O 1
ATOM 934 N N . ALA A 1 134 ? 5.513 -15.071 72.880 1.00 16.20 298 ALA A N 1
ATOM 935 C CA . ALA A 1 134 ? 5.428 -13.634 73.122 1.00 16.33 298 ALA A CA 1
ATOM 936 C C . ALA A 1 134 ? 6.481 -13.206 74.130 1.00 18.66 298 ALA A C 1
ATOM 937 O O . ALA A 1 134 ? 6.637 -13.840 75.175 1.00 15.63 298 ALA A O 1
ATOM 939 N N . ASP A 1 135 ? 7.204 -12.135 73.817 1.00 15.54 299 ASP A N 1
ATOM 940 C CA . ASP A 1 135 ? 8.247 -11.639 74.708 1.00 11.16 299 ASP A CA 1
ATOM 941 C C . ASP A 1 135 ? 7.704 -11.338 76.107 1.00 13.17 299 ASP A C 1
ATOM 942 O O . ASP A 1 135 ? 8.387 -11.558 77.106 1.00 13.11 299 ASP A O 1
ATOM 947 N N . ASP A 1 136 ? 6.465 -10.856 76.176 1.00 12.34 300 ASP A N 1
ATOM 948 C CA . ASP A 1 136 ? 5.904 -10.405 77.446 1.00 16.21 300 ASP A CA 1
ATOM 949 C C . ASP A 1 136 ? 5.180 -11.515 78.213 1.00 14.33 300 ASP A C 1
ATOM 950 O O . ASP A 1 136 ? 4.482 -11.246 79.191 1.00 12.56 300 ASP A O 1
ATOM 955 N N . ALA A 1 137 ? 5.359 -12.759 77.781 1.00 14.77 301 ALA A N 1
ATOM 956 C CA . ALA A 1 137 ? 4.651 -13.882 78.386 1.00 11.81 301 ALA A CA 1
ATOM 957 C C . ALA A 1 137 ? 4.905 -14.008 79.888 1.00 20.57 301 ALA A C 1
ATOM 958 O O . ALA A 1 137 ? 3.980 -14.237 80.662 1.00 17.21 301 ALA A O 1
ATOM 960 N N . GLU A 1 138 ? 6.156 -13.857 80.303 1.00 16.48 302 GLU A N 1
ATOM 961 C CA . GLU A 1 138 ? 6.489 -14.115 81.699 1.00 15.82 302 GLU A CA 1
ATOM 962 C C . GLU A 1 138 ? 6.014 -12.996 82.621 1.00 21.34 302 GLU A C 1
ATOM 963 O O . GLU A 1 138 ? 5.613 -13.257 83.758 1.00 20.06 302 GLU A O 1
ATOM 969 N N . VAL A 1 139 ? 6.030 -11.757 82.137 1.00 15.74 303 VAL A N 1
ATOM 970 C CA . VAL A 1 139 ? 5.518 -10.653 82.936 1.00 13.11 303 VAL A CA 1
ATOM 971 C C . VAL A 1 139 ? 3.987 -10.659 82.932 1.00 14.28 303 VAL A C 1
ATOM 972 O O . VAL A 1 139 ? 3.361 -10.341 83.944 1.00 14.02 303 VAL A O 1
ATOM 976 N N . VAL A 1 140 ? 3.389 -11.039 81.804 1.00 15.28 304 VAL A N 1
ATOM 977 C CA . VAL A 1 140 ? 1.934 -11.122 81.699 1.00 18.66 304 VAL A CA 1
ATOM 978 C C . VAL A 1 140 ? 1.400 -12.165 82.676 1.00 15.71 304 VAL A C 1
ATOM 979 O O . VAL A 1 140 ? 0.317 -12.005 83.239 1.00 18.50 304 VAL A O 1
ATOM 983 N N . ALA A 1 141 ? 2.184 -13.213 82.910 1.00 16.00 305 ALA A N 1
ATOM 984 C CA . ALA A 1 141 ? 1.790 -14.266 83.844 1.00 19.16 305 ALA A CA 1
ATOM 985 C C . ALA A 1 141 ? 1.671 -13.743 85.275 1.00 15.29 305 ALA A C 1
ATOM 986 O O . ALA A 1 141 ? 0.944 -14.305 86.090 1.00 20.84 305 ALA A O 1
ATOM 988 N N . GLY A 1 142 ? 2.385 -12.663 85.572 1.00 14.12 306 GLY A N 1
ATOM 989 C CA . GLY A 1 142 ? 2.374 -12.082 86.903 1.00 14.85 306 GLY A CA 1
ATOM 990 C C . GLY A 1 142 ? 1.121 -11.298 87.245 1.00 16.10 306 GLY A C 1
ATOM 991 O O . GLY A 1 142 ? 0.889 -10.992 88.417 1.00 15.28 306 GLY A O 1
ATOM 992 N N . LYS A 1 143 ? 0.320 -10.981 86.227 1.00 12.77 307 LYS A N 1
ATOM 993 C CA . LYS A 1 143 ? -0.908 -10.197 86.388 1.00 15.13 307 LYS A CA 1
ATOM 994 C C . LYS A 1 143 ? -0.686 -8.978 87.284 1.00 16.51 307 LYS A C 1
ATOM 995 O O . LYS A 1 143 ? -1.291 -8.854 88.349 1.00 15.08 307 LYS A O 1
ATOM 1001 N N . LEU A 1 144 ? 0.199 -8.088 86.849 1.00 14.71 308 LEU A N 1
ATOM 1002 C CA . LEU A 1 144 ? 0.620 -6.965 87.679 1.00 13.54 308 LEU A CA 1
ATOM 1003 C C . LEU A 1 144 ? -0.429 -5.869 87.828 1.00 15.80 308 LEU A C 1
ATOM 1004 O O . LEU A 1 144 ? -1.294 -5.683 86.968 1.00 13.58 308 LEU A O 1
ATOM 1009 N N . TYR A 1 145 ? -0.326 -5.148 88.940 1.00 13.96 309 TYR A N 1
ATOM 1010 C CA . TYR A 1 145 ? -1.153 -3.981 89.213 1.00 11.58 309 TYR A CA 1
ATOM 1011 C C . TYR A 1 145 ? -1.118 -2.964 88.085 1.00 8.57 309 TYR A C 1
ATOM 1012 O O . TYR A 1 145 ? -0.056 -2.664 87.526 1.00 11.47 309 TYR A O 1
ATOM 1021 N N . ASP A 1 146 ? -2.293 -2.439 87.761 1.00 10.26 310 ASP A N 1
ATOM 1022 C CA . ASP A 1 146 ? -2.425 -1.330 86.825 1.00 7.86 310 ASP A CA 1
ATOM 1023 C C . ASP A 1 146 ? -3.547 -0.423 87.300 1.00 9.25 310 ASP A C 1
ATOM 1024 O O . ASP A 1 146 ? -4.672 -0.880 87.481 1.00 10.72 310 ASP A O 1
ATOM 1029 N N . PRO A 1 147 ? -3.248 0.872 87.499 1.00 8.65 311 PRO A N 1
ATOM 1030 C CA . PRO A 1 147 ? -4.232 1.812 88.047 1.00 8.78 311 PRO A CA 1
ATOM 1031 C C . PRO A 1 147 ? -5.475 1.950 87.173 1.00 15.98 311 PRO A C 1
ATOM 1032 O O . PRO A 1 147 ? -6.515 2.403 87.656 1.00 19.28 311 PRO A O 1
ATOM 1036 N N . SER A 1 148 ? -5.369 1.541 85.914 1.00 11.56 312 SER A N 1
ATOM 1037 C CA . SER A 1 148 ? -6.474 1.652 84.972 1.00 12.44 312 SER A CA 1
ATOM 1038 C C . SER A 1 148 ? -7.189 0.329 84.694 1.00 15.74 312 SER A C 1
ATOM 1039 O O . SER A 1 148 ? -8.417 0.279 84.703 1.00 17.33 312 SER A O 1
ATOM 1042 N N . THR A 1 149 ? -6.433 -0.740 84.452 1.00 9.11 313 THR A N 1
ATOM 1043 C CA . THR A 1 149 ? -7.034 -1.987 83.979 1.00 10.99 313 THR A CA 1
ATOM 1044 C C . THR A 1 149 ? -6.983 -3.135 84.982 1.00 11.28 313 THR A C 1
ATOM 1045 O O . THR A 1 149 ? -7.605 -4.173 84.769 1.00 14.52 313 THR A O 1
ATOM 1049 N N . TRP A 1 150 ? -6.246 -2.957 86.070 1.00 13.40 314 TRP A N 1
ATOM 1050 C CA . TRP A 1 150 ? -6.115 -4.012 87.071 1.00 10.96 314 TRP A CA 1
ATOM 1051 C C . TRP A 1 150 ? -5.834 -3.373 88.428 1.00 10.61 314 TRP A C 1
ATOM 1052 O O . TRP A 1 150 ? -4.744 -3.501 88.980 1.00 12.17 314 TRP A O 1
ATOM 1063 N N . SER A 1 151 ? -6.828 -2.669 88.955 1.00 13.10 315 SER A N 1
ATOM 1064 C CA . SER A 1 151 ? -6.590 -1.742 90.056 1.00 11.40 315 SER A CA 1
ATOM 1065 C C . SER A 1 151 ? -7.255 -2.164 91.356 1.00 10.61 315 SER A C 1
ATOM 1066 O O . SER A 1 151 ? -7.898 -3.211 91.428 1.00 11.65 315 SER A O 1
ATOM 1069 N N . MET A 1 152 ? -7.084 -1.347 92.390 1.00 9.40 316 MET A N 1
ATOM 1070 C CA . MET A 1 152 ? -7.735 -1.606 93.664 1.00 11.42 316 MET A CA 1
ATOM 1071 C C . MET A 1 152 ? -9.232 -1.292 93.565 1.00 10.02 316 MET A C 1
ATOM 1072 O O . MET A 1 152 ? -10.045 -1.883 94.273 1.00 10.97 316 MET A O 1
ATOM 1077 N N . SER A 1 153 ? -9.600 -0.380 92.672 1.00 7.40 317 SER A N 1
ATOM 1078 C CA . SER A 1 153 ? -11.011 -0.103 92.439 1.00 6.96 317 SER A CA 1
ATOM 1079 C C . SER A 1 153 ? -11.665 -1.281 91.717 1.00 11.97 317 SER A C 1
ATOM 1080 O O . SER A 1 153 ? -12.830 -1.601 91.962 1.00 10.93 317 SER A O 1
ATOM 1083 N N . ASP A 1 154 ? -10.915 -1.937 90.834 1.00 10.35 318 ASP A N 1
ATOM 1084 C CA . ASP A 1 154 ? -11.420 -3.144 90.169 1.00 9.14 318 ASP A CA 1
ATOM 1085 C C . ASP A 1 154 ? -11.690 -4.223 91.209 1.00 9.65 318 ASP A C 1
ATOM 1086 O O . ASP A 1 154 ? -12.678 -4.954 91.130 1.00 13.78 318 ASP A O 1
ATOM 1091 N N . TYR A 1 155 ? -10.800 -4.304 92.190 1.00 13.18 319 TYR A N 1
ATOM 1092 C CA . TYR A 1 155 ? -10.904 -5.293 93.255 1.00 13.58 319 TYR A CA 1
ATOM 1093 C C . TYR A 1 155 ? -12.127 -5.046 94.136 1.00 17.05 319 TYR A C 1
ATOM 1094 O O . TYR A 1 155 ? -12.832 -5.985 94.511 1.00 13.92 319 TYR A O 1
ATOM 1103 N N . ALA A 1 156 ? -12.379 -3.781 94.459 1.00 13.24 320 ALA A N 1
ATOM 1104 C CA . ALA A 1 156 ? -13.535 -3.419 95.265 1.00 14.39 320 ALA A CA 1
ATOM 1105 C C . ALA A 1 156 ? -14.834 -3.819 94.571 1.00 15.07 320 ALA A C 1
ATOM 1106 O O . ALA A 1 156 ? -15.803 -4.217 95.217 1.00 17.23 320 ALA A O 1
ATOM 1108 N N . LYS A 1 157 ? -14.854 -3.717 93.249 1.00 15.73 321 LYS A N 1
ATOM 1109 C CA . LYS A 1 157 ? -16.035 -4.109 92.493 1.00 13.88 321 LYS A CA 1
ATOM 1110 C C . LYS A 1 157 ? -16.165 -5.629 92.398 1.00 15.13 321 LYS A C 1
ATOM 1111 O O . LYS A 1 157 ? -17.251 -6.175 92.581 1.00 15.44 321 LYS A O 1
ATOM 1117 N N . ASP A 1 158 ? -15.054 -6.301 92.108 1.00 15.44 322 ASP A N 1
ATOM 1118 C CA . ASP A 1 158 ? -15.012 -7.761 92.022 1.00 16.85 322 ASP A CA 1
ATOM 1119 C C . ASP A 1 158 ? -13.730 -8.263 92.675 1.00 13.39 322 ASP A C 1
ATOM 1120 O O . ASP A 1 158 ? -12.640 -8.038 92.154 1.00 15.87 322 ASP A O 1
ATOM 1125 N N . ASN A 1 159 ? -13.864 -8.954 93.807 1.00 14.06 323 ASN A N 1
ATOM 1126 C CA . ASN A 1 159 ? -12.708 -9.386 94.593 1.00 17.72 323 ASN A CA 1
ATOM 1127 C C . ASN A 1 159 ? -11.811 -10.408 93.895 1.00 16.86 323 ASN A C 1
ATOM 1128 O O . ASN A 1 159 ? -10.730 -10.732 94.390 1.00 19.61 323 ASN A O 1
ATOM 1133 N N . SER A 1 160 ? -12.260 -10.916 92.752 1.00 14.65 324 SER A N 1
ATOM 1134 C CA . SER A 1 160 ? -11.446 -11.815 91.948 1.00 16.11 324 SER A CA 1
ATOM 1135 C C . SER A 1 160 ? -10.644 -11.038 90.901 1.00 23.85 324 SER A C 1
ATOM 1136 O O . SER A 1 160 ? -9.780 -11.596 90.225 1.00 21.49 324 SER A O 1
ATOM 1139 N N . LYS A 1 161 ? -10.936 -9.748 90.771 1.00 15.95 325 LYS A N 1
ATOM 1140 C CA . LYS A 1 161 ? -10.249 -8.904 89.800 1.00 16.23 325 LYS A CA 1
ATOM 1141 C C . LYS A 1 161 ? -9.301 -7.933 90.497 1.00 12.05 325 LYS A C 1
ATOM 1142 O O . LYS A 1 161 ? -9.408 -7.710 91.699 1.00 13.84 325 LYS A O 1
ATOM 1148 N N . GLY A 1 162 ? -8.372 -7.367 89.735 1.00 14.58 326 GLY A N 1
ATOM 1149 C CA . GLY A 1 162 ? -7.500 -6.324 90.240 1.00 12.20 326 GLY A CA 1
ATOM 1150 C C . GLY A 1 162 ? -6.604 -6.760 91.384 1.00 10.74 326 GLY A C 1
ATOM 1151 O O . GLY A 1 162 ? -6.160 -7.907 91.442 1.00 12.21 326 GLY A O 1
ATOM 1152 N N . VAL A 1 163 ? -6.327 -5.827 92.288 1.00 10.82 327 VAL A N 1
ATOM 1153 C CA . VAL A 1 163 ? -5.386 -6.064 93.379 1.00 10.11 327 VAL A CA 1
ATOM 1154 C C . VAL A 1 163 ? -5.952 -5.595 94.712 1.00 10.42 327 VAL A C 1
ATOM 1155 O O . VAL A 1 163 ? -6.431 -4.469 94.828 1.00 9.83 327 VAL A O 1
ATOM 1159 N N . LYS A 1 164 ? -5.888 -6.465 95.718 1.00 11.34 328 LYS A N 1
ATOM 1160 C CA . LYS A 1 164 ? -6.285 -6.123 97.080 1.00 10.78 328 LYS A CA 1
ATOM 1161 C C . LYS A 1 164 ? -5.289 -5.148 97.701 1.00 8.80 328 LYS A C 1
ATOM 1162 O O . LYS A 1 164 ? -4.088 -5.411 97.703 1.00 10.20 328 LYS A O 1
ATOM 1168 N N . PRO A 1 165 ? -5.782 -4.021 98.242 1.00 14.01 329 PRO A N 1
ATOM 1169 C CA . PRO A 1 165 ? -4.897 -2.994 98.812 1.00 9.25 329 PRO A CA 1
ATOM 1170 C C . PRO A 1 165 ? -4.099 -3.499 100.016 1.00 12.54 329 PRO A C 1
ATOM 1171 O O . PRO A 1 165 ? -4.520 -4.463 100.661 1.00 8.99 329 PRO A O 1
ATOM 1175 N N . ASP A 1 166 ? -2.962 -2.863 100.296 1.00 11.21 330 ASP A N 1
ATOM 1176 C CA . ASP A 1 166 ? -2.206 -3.116 101.527 1.00 8.88 330 ASP A CA 1
ATOM 1177 C C . ASP A 1 166 ? -2.843 -2.393 102.702 1.00 19.16 330 ASP A C 1
ATOM 1178 O O . ASP A 1 166 ? -2.750 -2.837 103.847 1.00 16.19 330 ASP A O 1
ATOM 1183 N N . PHE A 1 167 ? -3.471 -1.259 102.418 1.00 9.60 331 PHE A N 1
ATOM 1184 C CA . PHE A 1 167 ? -4.135 -0.500 103.464 1.00 12.98 331 PHE A CA 1
ATOM 1185 C C . PHE A 1 167 ? -5.168 0.444 102.880 1.00 12.48 331 PHE A C 1
ATOM 1186 O O . PHE A 1 167 ? -5.027 0.918 101.754 1.00 16.26 331 PHE A O 1
ATOM 1194 N N . GLU A 1 168 ? -6.209 0.709 103.659 1.00 15.50 332 GLU A N 1
ATOM 1195 C CA . GLU A 1 168 ? -7.270 1.604 103.234 1.00 14.16 332 GLU A CA 1
ATOM 1196 C C . GLU A 1 168 ? -7.675 2.562 104.347 1.00 16.70 332 GLU A C 1
ATOM 1197 O O . GLU A 1 168 ? -7.661 2.213 105.532 1.00 12.49 332 GLU A O 1
ATOM 1203 N N . VAL A 1 169 ? -8.031 3.776 103.949 1.00 8.69 333 VAL A N 1
ATOM 1204 C CA . VAL A 1 169 ? -8.634 4.744 104.853 1.00 12.27 333 VAL A CA 1
ATOM 1205 C C . VAL A 1 169 ? -10.023 5.098 104.339 1.00 16.59 333 VAL A C 1
ATOM 1206 O O . VAL A 1 169 ? -10.155 5.628 103.243 1.00 13.61 333 VAL A O 1
ATOM 1210 N N . GLN A 1 170 ? -11.059 4.784 105.107 1.00 13.79 334 GLN A N 1
ATOM 1211 C CA . GLN A 1 170 ? -12.410 5.120 104.687 1.00 14.84 334 GLN A CA 1
ATOM 1212 C C . GLN A 1 170 ? -12.763 6.547 105.080 1.00 22.59 334 GLN A C 1
ATOM 1213 O O . GLN A 1 170 ? -12.503 6.981 106.203 1.00 24.62 334 GLN A O 1
ATOM 1219 N N . ILE A 1 171 ? -13.349 7.273 104.136 1.00 13.72 335 ILE A N 1
ATOM 1220 C CA . ILE A 1 171 ? -13.702 8.669 104.343 1.00 16.07 335 ILE A CA 1
ATOM 1221 C C . ILE A 1 171 ? -15.189 8.885 104.081 1.00 20.93 335 ILE A C 1
ATOM 1222 O O . ILE A 1 171 ? -15.611 9.031 102.932 1.00 18.68 335 ILE A O 1
ATOM 1227 N N . PRO A 1 172 ? -15.995 8.883 105.149 1.00 19.09 336 PRO A N 1
ATOM 1228 C CA . PRO A 1 172 ? -17.439 9.106 105.030 1.00 20.02 336 PRO A CA 1
ATOM 1229 C C . PRO A 1 172 ? -17.784 10.557 104.699 1.00 26.49 336 PRO A C 1
ATOM 1230 O O . PRO A 1 172 ? -17.376 11.475 105.412 1.00 24.90 336 PRO A O 1
ATOM 1234 N N . LEU A 1 173 ? -18.525 10.755 103.615 1.00 14.35 337 LEU A N 1
ATOM 1235 C CA . LEU A 1 173 ? -18.996 12.082 103.242 1.00 16.54 337 LEU A CA 1
ATOM 1236 C C . LEU A 1 173 ? -20.499 12.194 103.459 1.00 20.65 337 LEU A C 1
ATOM 1237 O O . LEU A 1 173 ? -21.242 11.255 103.176 1.00 19.12 337 LEU A O 1
ATOM 1242 N N . SER A 1 174 ? -20.945 13.338 103.967 1.00 13.33 338 SER A N 1
ATOM 1243 C CA . SER A 1 174 ? -22.365 13.660 103.955 1.00 19.45 338 SER A CA 1
ATOM 1244 C C . SER A 1 174 ? -22.668 14.437 102.683 1.00 13.40 338 SER A C 1
ATOM 1245 O O . SER A 1 174 ? -22.022 15.442 102.402 1.00 17.03 338 SER A O 1
ATOM 1248 N N . ASP A 1 175 ? -23.638 13.973 101.906 1.00 16.54 339 ASP A N 1
ATOM 1249 C CA . ASP A 1 175 ? -23.934 14.630 100.638 1.00 18.59 339 ASP A CA 1
ATOM 1250 C C . ASP A 1 175 ? -24.935 15.755 100.843 1.00 19.08 339 ASP A C 1
ATOM 1251 O O . ASP A 1 175 ? -25.273 16.095 101.976 1.00 16.83 339 ASP A O 1
ATOM 1256 N N . SER A 1 176 ? -25.418 16.322 99.744 1.00 15.23 340 SER A N 1
ATOM 1257 C CA . SER A 1 176 ? -26.330 17.460 99.810 1.00 13.88 340 SER A CA 1
ATOM 1258 C C . SER A 1 176 ? -27.713 17.085 100.345 1.00 19.27 340 SER A C 1
ATOM 1259 O O . SER A 1 176 ? -28.538 17.960 100.592 1.00 22.22 340 SER A O 1
ATOM 1262 N N . LYS A 1 177 ? -27.969 15.791 100.510 1.00 19.54 341 LYS A N 1
ATOM 1263 C CA . LYS A 1 177 ? -29.237 15.329 101.073 1.00 21.96 341 LYS A CA 1
ATOM 1264 C C . LYS A 1 177 ? -29.059 14.805 102.491 1.00 21.63 341 LYS A C 1
ATOM 1265 O O . LYS A 1 177 ? -30.028 14.443 103.155 1.00 25.03 341 LYS A O 1
ATOM 1271 N N . GLY A 1 178 ? -27.814 14.760 102.949 1.00 23.29 342 GLY A N 1
ATOM 1272 C CA . GLY A 1 178 ? -27.519 14.268 104.282 1.00 27.73 342 GLY A CA 1
ATOM 1273 C C . GLY A 1 178 ? -27.245 12.775 104.317 1.00 33.29 342 GLY A C 1
ATOM 1274 O O . GLY A 1 178 ? -27.025 12.204 105.387 1.00 30.70 342 GLY A O 1
ATOM 1275 N N . GLY A 1 179 ? -27.263 12.140 103.147 1.00 26.51 343 GLY A N 1
ATOM 1276 C CA . GLY A 1 179 ? -26.923 10.733 103.042 1.00 20.22 343 GLY A CA 1
ATOM 1277 C C . GLY A 1 179 ? -25.426 10.548 103.180 1.00 19.90 343 GLY A C 1
ATOM 1278 O O . GLY A 1 179 ? -24.673 11.516 103.110 1.00 19.61 343 GLY A O 1
ATOM 1279 N N . GLN A 1 180 ? -24.984 9.310 103.377 1.00 23.24 344 GLN A N 1
ATOM 1280 C CA . GLN A 1 180 ? -23.560 9.059 103.561 1.00 20.76 344 GLN A CA 1
ATOM 1281 C C . GLN A 1 180 ? -22.956 8.352 102.353 1.00 22.35 344 GLN A C 1
ATOM 1282 O O . GLN A 1 180 ? -23.324 7.223 102.024 1.00 23.13 344 GLN A O 1
ATOM 1288 N N . ARG A 1 181 ? -22.042 9.050 101.684 1.00 17.99 345 ARG A N 1
ATOM 1289 C CA . ARG A 1 181 ? -21.240 8.479 100.605 1.00 20.60 345 ARG A CA 1
ATOM 1290 C C . ARG A 1 181 ? -19.872 8.103 101.144 1.00 24.18 345 ARG A C 1
ATOM 1291 O O . ARG A 1 181 ? -19.183 8.937 101.730 1.00 19.56 345 ARG A O 1
ATOM 1299 N N . THR A 1 182 ? -19.464 6.857 100.948 1.00 14.81 346 THR A N 1
ATOM 1300 C CA . THR A 1 182 ? -18.152 6.456 101.427 1.00 17.66 346 THR A CA 1
ATOM 1301 C C . THR A 1 182 ? -17.117 6.590 100.321 1.00 25.17 346 THR A C 1
ATOM 1302 O O . THR A 1 182 ? -17.234 5.975 99.261 1.00 18.47 346 THR A O 1
ATOM 1306 N N . VAL A 1 183 ? -16.117 7.425 100.573 1.00 17.99 347 VAL A N 1
ATOM 1307 C CA . VAL A 1 183 ? -14.966 7.542 99.694 1.00 17.67 347 VAL A CA 1
ATOM 1308 C C . VAL A 1 183 ? -13.818 6.828 100.384 1.00 13.87 347 VAL A C 1
ATOM 1309 O O . VAL A 1 183 ? -13.669 6.920 101.598 1.00 14.27 347 VAL A O 1
ATOM 1313 N N . THR A 1 184 ? -13.036 6.073 99.623 1.00 14.32 348 THR A N 1
ATOM 1314 C CA . THR A 1 184 ? -11.958 5.305 100.217 1.00 12.15 348 THR A CA 1
ATOM 1315 C C . THR A 1 184 ? -10.623 5.677 99.596 1.00 12.62 348 THR A C 1
ATOM 1316 O O . THR A 1 184 ? -10.517 5.870 98.387 1.00 13.63 348 THR A O 1
ATOM 1320 N N . LEU A 1 185 ? -9.609 5.804 100.441 1.00 11.29 349 LEU A N 1
ATOM 1321 C CA . LEU A 1 185 ? -8.241 5.949 99.977 1.00 9.91 349 LEU A CA 1
ATOM 1322 C C . LEU A 1 185 ? -7.564 4.585 100.064 1.00 12.76 349 LEU A C 1
ATOM 1323 O O . LEU A 1 185 ? -7.313 4.083 101.161 1.00 11.68 349 LEU A O 1
ATOM 1328 N N . SER A 1 186 ? -7.292 3.987 98.908 1.00 7.81 350 SER A N 1
ATOM 1329 C CA . SER A 1 186 ? -6.725 2.645 98.838 1.00 13.28 350 SER A CA 1
ATOM 1330 C C . SER A 1 186 ? -5.273 2.721 98.403 1.00 13.65 350 SER A C 1
ATOM 1331 O O . SER A 1 186 ? -4.941 3.426 97.448 1.00 12.09 350 SER A O 1
ATOM 1334 N N . MET A 1 187 ? -4.405 2.003 99.102 1.00 9.76 351 MET A N 1
ATOM 1335 C CA . MET A 1 187 ? -2.980 2.139 98.859 1.00 15.70 351 MET A CA 1
ATOM 1336 C C . MET A 1 187 ? -2.228 0.813 98.841 1.00 11.11 351 MET A C 1
ATOM 1337 O O . MET A 1 187 ? -2.579 -0.140 99.542 1.00 10.02 351 MET A O 1
ATOM 1342 N N . LEU A 1 188 ? -1.191 0.779 98.014 1.00 12.07 352 LEU A N 1
ATOM 1343 C CA . LEU A 1 188 ? -0.291 -0.358 97.895 1.00 10.57 352 LEU A CA 1
ATOM 1344 C C . LEU A 1 188 ? 1.127 0.139 98.069 1.00 14.44 352 LEU A C 1
ATOM 1345 O O . LEU A 1 188 ? 1.478 1.197 97.544 1.00 13.86 352 LEU A O 1
ATOM 1350 N N . LYS A 1 189 ? 1.947 -0.614 98.793 1.00 11.07 353 LYS A N 1
ATOM 1351 C CA . LYS A 1 189 ? 3.370 -0.316 98.838 1.00 14.01 353 LYS A CA 1
ATOM 1352 C C . LYS A 1 189 ? 3.949 -0.440 97.434 1.00 15.46 353 LYS A C 1
ATOM 1353 O O . LYS A 1 189 ? 3.767 -1.461 96.772 1.00 14.43 353 LYS A O 1
ATOM 1359 N N . GLY A 1 190 ? 4.633 0.605 96.979 1.00 11.39 354 GLY A N 1
ATOM 1360 C CA . GLY A 1 190 ? 5.263 0.590 95.674 1.00 12.88 354 GLY A CA 1
ATOM 1361 C C . GLY A 1 190 ? 6.663 0.011 95.745 1.00 15.18 354 GLY A C 1
ATOM 1362 O O . GLY A 1 190 ? 7.192 -0.203 96.834 1.00 15.49 354 GLY A O 1
ATOM 1363 N N . PRO A 1 191 ? 7.275 -0.243 94.581 1.00 10.97 355 PRO A N 1
ATOM 1364 C CA . PRO A 1 191 ? 8.614 -0.839 94.518 1.00 16.44 355 PRO A CA 1
ATOM 1365 C C . PRO A 1 191 ? 9.716 0.148 94.901 1.00 25.91 355 PRO A C 1
ATOM 1366 O O . PRO A 1 191 ? 10.806 -0.271 95.302 1.00 16.86 355 PRO A O 1
ATOM 1370 N N . GLY A 1 192 ? 9.432 1.440 94.781 1.00 13.44 356 GLY A N 1
ATOM 1371 C CA . GLY A 1 192 ? 10.407 2.462 95.105 1.00 17.57 356 GLY A CA 1
ATOM 1372 C C . GLY A 1 192 ? 10.475 2.706 96.598 1.00 21.57 356 GLY A C 1
ATOM 1373 O O . GLY A 1 192 ? 9.541 2.374 97.325 1.00 23.91 356 GLY A O 1
ATOM 1374 N N . PRO A 1 193 ? 11.587 3.289 97.066 1.00 30.05 357 PRO A N 1
ATOM 1375 C CA . PRO A 1 193 ? 11.736 3.603 98.491 1.00 22.79 357 PRO A CA 1
ATOM 1376 C C . PRO A 1 193 ? 10.726 4.644 98.958 1.00 21.57 357 PRO A C 1
ATOM 1377 O O . PRO A 1 193 ? 10.595 5.692 98.322 1.00 25.04 357 PRO A O 1
ATOM 1381 N N . ASN A 1 194 ? 10.021 4.339 100.047 1.00 18.05 358 ASN A N 1
ATOM 1382 C CA . ASN A 1 194 ? 9.058 5.252 100.656 1.00 16.54 358 ASN A CA 1
ATOM 1383 C C . ASN A 1 194 ? 7.960 5.655 99.690 1.00 22.67 358 ASN A C 1
ATOM 1384 O O . ASN A 1 194 ? 7.389 6.742 99.791 1.00 19.30 358 ASN A O 1
ATOM 1389 N N . GLN A 1 195 ? 7.661 4.751 98.766 1.00 17.73 359 GLN A N 1
ATOM 1390 C CA . GLN A 1 195 ? 6.742 5.030 97.678 1.00 19.22 359 GLN A CA 1
ATOM 1391 C C . GLN A 1 195 ? 5.519 4.128 97.762 1.00 14.40 359 GLN A C 1
ATOM 1392 O O . GLN A 1 195 ? 5.641 2.934 98.029 1.00 14.15 359 GLN A O 1
ATOM 1398 N N . TRP A 1 196 ? 4.343 4.704 97.543 1.00 12.40 360 TRP A N 1
ATOM 1399 C CA . TRP A 1 196 ? 3.097 3.945 97.573 1.00 9.63 360 TRP A CA 1
ATOM 1400 C C . TRP A 1 196 ? 2.240 4.278 96.346 1.00 12.78 360 TRP A C 1
ATOM 1401 O O . TRP A 1 196 ? 2.285 5.401 95.846 1.00 11.83 360 TRP A O 1
ATOM 1412 N N . TYR A 1 197 ? 1.479 3.301 95.858 1.00 8.18 361 TYR A N 1
ATOM 1413 C CA . TYR A 1 197 ? 0.505 3.541 94.791 1.00 9.72 361 TYR A CA 1
ATOM 1414 C C . TYR A 1 197 ? -0.861 3.755 95.428 1.00 12.12 361 TYR A C 1
ATOM 1415 O O . TYR A 1 197 ? -1.296 2.951 96.256 1.00 9.99 361 TYR A O 1
ATOM 1424 N N . ALA A 1 198 ? -1.533 4.841 95.058 1.00 13.03 362 ALA A N 1
ATOM 1425 C CA . ALA A 1 198 ? -2.778 5.213 95.721 1.00 8.54 362 ALA A CA 1
ATOM 1426 C C . ALA A 1 198 ? -3.935 5.410 94.754 1.00 7.92 362 ALA A C 1
ATOM 1427 O O . ALA A 1 198 ? -3.742 5.808 93.606 1.00 9.24 362 ALA A O 1
ATOM 1429 N N . GLU A 1 199 ? -5.139 5.109 95.228 1.00 7.56 363 GLU A N 1
ATOM 1430 C CA . GLU A 1 199 ? -6.357 5.434 94.500 1.00 8.32 363 GLU A CA 1
ATOM 1431 C C . GLU A 1 199 ? -7.372 6.051 95.445 1.00 14.31 363 GLU A C 1
ATOM 1432 O O . GLU A 1 199 ? -7.493 5.641 96.601 1.00 13.52 363 GLU A O 1
ATOM 1438 N N . LEU A 1 200 ? -8.085 7.053 94.952 1.00 10.50 364 LEU A N 1
ATOM 1439 C CA . LEU A 1 200 ? -9.282 7.529 95.617 1.00 8.65 364 LEU A CA 1
ATOM 1440 C C . LEU A 1 200 ? -10.468 6.932 94.873 1.00 10.43 364 LEU A C 1
ATOM 1441 O O . LEU A 1 200 ? -10.460 6.871 93.648 1.00 8.17 364 LEU A O 1
ATOM 1446 N N . ARG A 1 201 ? -11.473 6.470 95.606 1.00 10.78 365 ARG A N 1
ATOM 1447 C CA . ARG A 1 201 ? -12.595 5.794 94.975 1.00 9.19 365 ARG A CA 1
ATOM 1448 C C . ARG A 1 201 ? -13.874 5.941 95.782 1.00 10.99 365 ARG A C 1
ATOM 1449 O O . ARG A 1 201 ? -13.854 5.920 97.012 1.00 11.91 365 ARG A O 1
ATOM 1457 N N . ALA A 1 202 ? -14.984 6.100 95.072 1.00 11.11 366 ALA A N 1
ATOM 1458 C CA . ALA A 1 202 ? -16.306 6.032 95.671 1.00 12.46 366 ALA A CA 1
ATOM 1459 C C . ALA A 1 202 ? -16.758 4.582 95.649 1.00 11.40 366 ALA A C 1
ATOM 1460 O O . ALA A 1 202 ? -16.094 3.736 95.056 1.00 11.91 366 ALA A O 1
ATOM 1462 N N . LYS A 1 203 ? -17.879 4.296 96.297 1.00 11.51 367 LYS A N 1
ATOM 1463 C CA . LYS A 1 203 ? -18.459 2.960 96.244 1.00 14.46 367 LYS A CA 1
ATOM 1464 C C . LYS A 1 203 ? -18.806 2.620 94.796 1.00 16.01 367 LYS A C 1
ATOM 1465 O O . LYS A 1 203 ? -19.346 3.464 94.075 1.00 14.56 367 LYS A O 1
ATOM 1471 N N . PRO A 1 204 ? -18.473 1.395 94.352 1.00 14.86 368 PRO A N 1
ATOM 1472 C CA . PRO A 1 204 ? -18.813 1.010 92.980 1.00 13.39 368 PRO A CA 1
ATOM 1473 C C . PRO A 1 204 ? -20.297 1.233 92.712 1.00 11.17 368 PRO A C 1
ATOM 1474 O O . PRO A 1 204 ? -21.137 0.821 93.514 1.00 15.68 368 PRO A O 1
ATOM 1478 N N . GLY A 1 205 ? -20.614 1.924 91.624 1.00 12.70 369 GLY A N 1
ATOM 1479 C CA . GLY A 1 205 ? -21.996 2.254 91.326 1.00 10.71 369 GLY A CA 1
ATOM 1480 C C . GLY A 1 205 ? -22.454 3.614 91.832 1.00 18.34 369 GLY A C 1
ATOM 1481 O O . GLY A 1 205 ? -23.492 4.114 91.400 1.00 11.51 369 GLY A O 1
ATOM 1482 N N . ASP A 1 206 ? -21.703 4.212 92.756 1.00 13.74 370 ASP A N 1
ATOM 1483 C CA . ASP A 1 206 ? -22.037 5.554 93.246 1.00 10.54 370 ASP A CA 1
ATOM 1484 C C . ASP A 1 206 ? -21.688 6.641 92.230 1.00 9.81 370 ASP A C 1
ATOM 1485 O O . ASP A 1 206 ? -22.134 7.785 92.360 1.00 8.01 370 ASP A O 1
ATOM 1490 N N . LEU A 1 207 ? -20.888 6.286 91.230 1.00 11.08 371 LEU A N 1
ATOM 1491 C CA . LEU A 1 207 ? -20.546 7.207 90.149 1.00 9.96 371 LEU A CA 1
ATOM 1492 C C . LEU A 1 207 ? -21.227 6.798 88.847 1.00 8.62 371 LEU A C 1
ATOM 1493 O O . LEU A 1 207 ? -21.316 5.616 88.529 1.00 8.27 371 LEU A O 1
ATOM 1498 N N . ALA A 1 208 ? -21.687 7.783 88.087 1.00 9.71 372 ALA A N 1
ATOM 1499 C CA . ALA A 1 208 ? -22.371 7.517 86.825 1.00 10.53 372 ALA A CA 1
ATOM 1500 C C . ALA A 1 208 ? -21.405 7.214 85.683 1.00 8.34 372 ALA A C 1
ATOM 1501 O O . ALA A 1 208 ? -21.778 6.580 84.700 1.00 12.28 372 ALA A O 1
ATOM 1503 N N . ASN A 1 209 ? -20.165 7.669 85.813 1.00 10.85 373 ASN A N 1
ATOM 1504 C CA . ASN A 1 209 ? -19.226 7.671 84.690 1.00 12.12 373 ASN A CA 1
ATOM 1505 C C . ASN A 1 209 ? -18.346 6.427 84.571 1.00 11.59 373 ASN A C 1
ATOM 1506 O O . ASN A 1 209 ? -17.594 6.283 83.603 1.00 9.32 373 ASN A O 1
ATOM 1511 N N . ASN A 1 210 ? -18.423 5.543 85.559 1.00 9.84 374 ASN A N 1
ATOM 1512 C CA . ASN A 1 210 ? -17.747 4.250 85.491 1.00 10.19 374 ASN A CA 1
ATOM 1513 C C . ASN A 1 210 ? -18.474 3.233 86.358 1.00 12.64 374 ASN A C 1
ATOM 1514 O O . ASN A 1 210 ? -19.505 3.546 86.952 1.00 15.12 374 ASN A O 1
ATOM 1519 N N . GLY A 1 211 ? -17.924 2.028 86.449 1.00 15.42 375 GLY A N 1
ATOM 1520 C CA . GLY A 1 211 ? -18.543 0.981 87.238 1.00 13.98 375 GLY A CA 1
ATOM 1521 C C . GLY A 1 211 ? -17.846 0.694 88.557 1.00 10.95 375 GLY A C 1
ATOM 1522 O O . GLY A 1 211 ? -18.493 0.297 89.532 1.00 14.49 375 GLY A O 1
ATOM 1523 N N . ASN A 1 212 ? -16.533 0.892 88.607 1.00 10.48 376 ASN A N 1
ATOM 1524 C CA . ASN A 1 212 ? -15.785 0.487 89.798 1.00 13.86 376 ASN A CA 1
ATOM 1525 C C . ASN A 1 212 ? -15.631 1.598 90.833 1.00 14.62 376 ASN A C 1
ATOM 1526 O O . ASN A 1 212 ? -15.102 1.369 91.928 1.00 15.39 376 ASN A O 1
ATOM 1531 N N . GLY A 1 213 ? -16.076 2.800 90.480 1.00 12.04 377 GLY A N 1
ATOM 1532 C CA . GLY A 1 213 ? -16.078 3.913 91.413 1.00 10.28 377 GLY A CA 1
ATOM 1533 C C . GLY A 1 213 ? -14.790 4.708 91.554 1.00 11.02 377 GLY A C 1
ATOM 1534 O O . GLY A 1 213 ? -14.704 5.612 92.392 1.00 11.54 377 GLY A O 1
ATOM 1535 N N . GLN A 1 214 ? -13.786 4.395 90.746 1.00 9.49 378 GLN A N 1
ATOM 1536 C CA . GLN A 1 214 ? -12.515 5.107 90.842 1.00 11.59 378 GLN A CA 1
ATOM 1537 C C . GLN A 1 214 ? -12.662 6.610 90.564 1.00 15.43 378 GLN A C 1
ATOM 1538 O O . GLN A 1 214 ? -13.310 7.028 89.597 1.00 10.75 378 GLN A O 1
ATOM 1544 N N . ILE A 1 215 ? -12.042 7.408 91.428 1.00 10.00 379 ILE A N 1
ATOM 1545 C CA . ILE A 1 215 ? -12.085 8.866 91.346 1.00 7.45 379 ILE A CA 1
ATOM 1546 C C . ILE A 1 215 ? -10.779 9.405 90.775 1.00 9.48 379 ILE A C 1
ATOM 1547 O O . ILE A 1 215 ? -10.778 10.242 89.867 1.00 10.43 379 ILE A O 1
ATOM 1552 N N . SER A 1 216 ? -9.664 8.910 91.303 1.00 8.75 380 SER A N 1
ATOM 1553 C CA . SER A 1 216 ? -8.349 9.342 90.844 1.00 10.06 380 SER A CA 1
ATOM 1554 C C . SER A 1 216 ? -7.271 8.377 91.304 1.00 14.17 380 SER A C 1
ATOM 1555 O O . SER A 1 216 ? -7.498 7.546 92.180 1.00 11.25 380 SER A O 1
ATOM 1558 N N . THR A 1 217 ? -6.092 8.487 90.704 1.00 13.18 381 THR A N 1
ATOM 1559 C CA . THR A 1 217 ? -4.969 7.638 91.084 1.00 13.18 381 THR A CA 1
ATOM 1560 C C . THR A 1 217 ? -3.712 8.481 91.184 1.00 14.22 381 THR A C 1
ATOM 1561 O O . THR A 1 217 ? -3.643 9.573 90.617 1.00 12.00 381 THR A O 1
ATOM 1565 N N . GLY A 1 218 ? -2.714 7.979 91.901 1.00 13.36 382 GLY A N 1
ATOM 1566 C CA . GLY A 1 218 ? -1.481 8.719 92.051 1.00 13.00 382 GLY A CA 1
ATOM 1567 C C . GLY A 1 218 ? -0.428 7.967 92.834 1.00 14.79 382 GLY A C 1
ATOM 1568 O O . GLY A 1 218 ? -0.734 7.031 93.573 1.00 12.07 382 GLY A O 1
ATOM 1569 N N . ILE A 1 219 ? 0.819 8.381 92.655 1.00 10.53 383 ILE A N 1
ATOM 1570 C CA . ILE A 1 219 ? 1.931 7.851 93.424 1.00 12.49 383 ILE A CA 1
ATOM 1571 C C . ILE A 1 219 ? 2.241 8.805 94.569 1.00 17.44 383 ILE A C 1
ATOM 1572 O O . ILE A 1 219 ? 2.460 9.997 94.356 1.00 17.98 383 ILE A O 1
ATOM 1577 N N . ILE A 1 220 ? 2.227 8.279 95.788 1.00 15.11 384 ILE A N 1
ATOM 1578 C CA . ILE A 1 220 ? 2.502 9.084 96.968 1.00 16.36 384 ILE A CA 1
ATOM 1579 C C . ILE A 1 220 ? 3.921 8.806 97.452 1.00 25.97 384 ILE A C 1
ATOM 1580 O O . ILE A 1 220 ? 4.353 7.651 97.489 1.00 13.35 384 ILE A O 1
ATOM 1585 N N . GLU A 1 221 ? 4.650 9.865 97.801 1.00 21.60 385 GLU A N 1
ATOM 1586 C CA . GLU A 1 221 ? 6.016 9.720 98.289 1.00 19.52 385 GLU A CA 1
ATOM 1587 C C . GLU A 1 221 ? 6.148 10.225 99.721 1.00 20.39 385 GLU A C 1
ATOM 1588 O O . GLU A 1 221 ? 5.494 11.192 100.120 1.00 21.55 385 GLU A O 1
ATOM 1594 N N . PHE A 1 222 ? 6.997 9.562 100.495 1.00 23.14 386 PHE A N 1
ATOM 1595 C CA . PHE A 1 222 ? 7.312 10.027 101.840 1.00 20.75 386 PHE A CA 1
ATOM 1596 C C . PHE A 1 222 ? 8.799 10.328 101.956 1.00 19.58 386 PHE A C 1
ATOM 1597 O O . PHE A 1 222 ? 9.600 9.863 101.148 1.00 19.34 386 PHE A O 1
ATOM 1605 N N . THR A 1 223 ? 9.167 11.121 102.955 1.00 27.35 387 THR A N 1
ATOM 1606 C CA . THR A 1 223 ? 10.577 11.358 103.231 1.00 30.64 387 THR A CA 1
ATOM 1607 C C . THR A 1 223 ? 11.157 10.145 103.948 1.00 31.81 387 THR A C 1
ATOM 1608 O O . THR A 1 223 ? 10.418 9.267 104.395 1.00 28.75 387 THR A O 1
ATOM 1612 N N . THR A 1 224 ? 12.480 10.103 104.067 1.00 28.75 388 THR A N 1
ATOM 1613 C CA . THR A 1 224 ? 13.143 9.015 104.776 1.00 30.66 388 THR A CA 1
ATOM 1614 C C . THR A 1 224 ? 12.756 8.994 106.255 1.00 34.12 388 THR A C 1
ATOM 1615 O O . THR A 1 224 ? 12.976 8.003 106.948 1.00 33.29 388 THR A O 1
ATOM 1619 N N . ASP A 1 225 ? 12.169 10.090 106.727 1.00 28.82 389 ASP A N 1
ATOM 1620 C CA . ASP A 1 225 ? 11.732 10.193 108.112 1.00 28.67 389 ASP A CA 1
ATOM 1621 C C . ASP A 1 225 ? 10.244 9.877 108.260 1.00 31.88 389 ASP A C 1
ATOM 1622 O O . ASP A 1 225 ? 9.687 9.974 109.355 1.00 29.71 389 ASP A O 1
ATOM 1627 N N . GLY A 1 226 ? 9.600 9.509 107.156 1.00 21.00 390 GLY A N 1
ATOM 1628 C CA . GLY A 1 226 ? 8.201 9.121 107.197 1.00 15.93 390 GLY A CA 1
ATOM 1629 C C . GLY A 1 226 ? 7.210 10.265 107.087 1.00 18.60 390 GLY A C 1
ATOM 1630 O O . GLY A 1 226 ? 6.031 10.106 107.402 1.00 24.00 390 GLY A O 1
ATOM 1631 N N . LYS A 1 227 ? 7.681 11.424 106.641 1.00 20.34 391 LYS A N 1
ATOM 1632 C CA . LYS A 1 227 ? 6.801 12.568 106.442 1.00 21.37 391 LYS A CA 1
ATOM 1633 C C . LYS A 1 227 ? 6.342 12.630 104.992 1.00 17.62 391 LYS A C 1
ATOM 1634 O O . LYS A 1 227 ? 7.114 12.332 104.079 1.00 21.06 391 LYS A O 1
ATOM 1640 N N . LEU A 1 228 ? 5.089 13.024 104.786 1.00 20.52 392 LEU A N 1
ATOM 1641 C CA . LEU A 1 228 ? 4.527 13.136 103.441 1.00 19.47 392 LEU A CA 1
ATOM 1642 C C . LEU A 1 228 ? 5.322 14.128 102.596 1.00 23.05 392 LEU A C 1
ATOM 1643 O O . LEU A 1 228 ? 5.524 15.272 102.993 1.00 27.34 392 LEU A O 1
ATOM 1648 N N . LYS A 1 229 ? 5.778 13.673 101.434 1.00 18.67 393 LYS A N 1
ATOM 1649 C CA . LYS A 1 229 ? 6.634 14.474 100.567 1.00 22.42 393 LYS A CA 1
ATOM 1650 C C . LYS A 1 229 ? 5.835 15.048 99.398 1.00 23.84 393 LYS A C 1
ATOM 1651 O O . LYS A 1 229 ? 5.865 16.252 99.145 1.00 28.31 393 LYS A O 1
ATOM 1657 N N . ASN A 1 230 ? 5.122 14.180 98.688 1.00 21.36 394 ASN A N 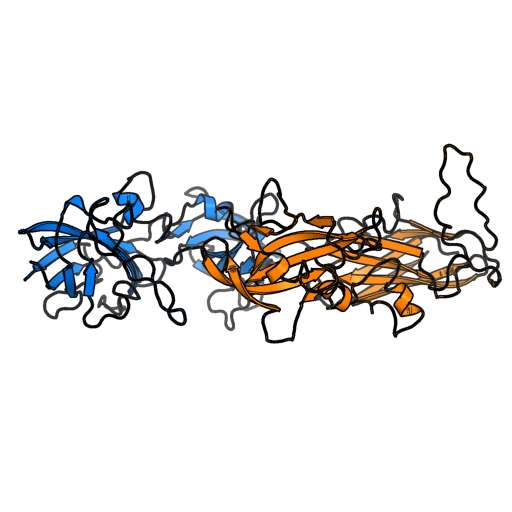1
ATOM 1658 C CA . ASN A 1 230 ? 4.201 14.619 97.646 1.00 22.97 394 ASN A CA 1
ATOM 1659 C C . ASN A 1 230 ? 3.137 13.567 97.358 1.00 23.28 394 ASN A C 1
ATOM 1660 O O . ASN A 1 230 ? 3.280 12.403 97.736 1.00 18.57 394 ASN A O 1
ATOM 1665 N N . THR A 1 231 ? 2.070 13.989 96.688 1.00 19.37 395 THR A N 1
ATOM 1666 C CA . THR A 1 231 ? 0.950 13.108 96.400 1.00 16.81 395 THR A CA 1
ATOM 1667 C C . THR A 1 231 ? 0.777 12.864 94.904 1.00 18.53 395 THR A C 1
ATOM 1668 O O . THR A 1 231 ? -0.271 12.390 94.467 1.00 14.81 395 THR A O 1
ATOM 1672 N N . GLY A 1 232 ? 1.805 13.186 94.125 1.00 18.52 396 GLY A N 1
ATOM 1673 C CA . GLY A 1 232 ? 1.764 12.991 92.685 1.00 11.95 396 GLY A CA 1
ATOM 1674 C C . GLY A 1 232 ? 0.544 13.641 92.061 1.00 19.84 396 GLY A C 1
ATOM 1675 O O . GLY A 1 232 ? 0.215 14.784 92.374 1.00 20.36 396 GLY A O 1
ATOM 1676 N N . SER A 1 233 ? -0.149 12.904 91.201 1.00 12.73 397 SER A N 1
ATOM 1677 C CA . SER A 1 233 ? -1.340 13.429 90.544 1.00 19.11 397 SER A CA 1
ATOM 1678 C C . SER A 1 233 ? -2.626 12.952 91.207 1.00 11.98 397 SER A C 1
ATOM 1679 O O . SER A 1 233 ? -3.695 13.015 90.603 1.00 12.71 397 SER A O 1
ATOM 1682 N N . LEU A 1 234 ? -2.524 12.474 92.444 1.00 14.32 398 LEU A N 1
ATOM 1683 C CA . LEU A 1 234 ? -3.686 11.943 93.146 1.00 11.20 398 LEU A CA 1
ATOM 1684 C C . LEU A 1 234 ? -4.782 12.999 93.271 1.00 13.75 398 LEU A C 1
ATOM 1685 O O . LEU A 1 234 ? -5.967 12.693 93.135 1.00 10.53 398 LEU A O 1
ATOM 1690 N N . PHE A 1 235 ? -4.380 14.240 93.537 1.00 10.82 399 PHE A N 1
ATOM 1691 C CA . PHE A 1 235 ? -5.325 15.351 93.599 1.00 15.04 399 PHE A CA 1
ATOM 1692 C C . PHE A 1 235 ? -5.103 16.306 92.431 1.00 13.40 399 PHE A C 1
ATOM 1693 O O . PHE A 1 235 ? -5.392 17.498 92.531 1.00 11.45 399 PHE A O 1
ATOM 1701 N N . GLY A 1 236 ? -4.583 15.779 91.327 1.00 13.21 400 GLY A N 1
ATOM 1702 C CA . GLY A 1 236 ? -4.260 16.607 90.179 1.00 16.13 400 GLY A CA 1
ATOM 1703 C C . GLY A 1 236 ? -3.225 17.658 90.536 1.00 21.48 400 GLY A C 1
ATOM 1704 O O . GLY A 1 236 ? -2.154 17.333 91.045 1.00 20.38 400 GLY A O 1
ATOM 1705 N N . THR A 1 237 ? -3.545 18.921 90.270 1.00 16.64 401 THR A N 1
ATOM 1706 C CA . THR A 1 237 ? -2.659 20.023 90.625 1.00 16.82 401 THR A CA 1
ATOM 1707 C C . THR A 1 237 ? -3.326 20.965 91.617 1.00 21.27 401 THR A C 1
ATOM 1708 O O . THR A 1 237 ? -2.882 22.098 91.795 1.00 21.26 401 THR A O 1
ATOM 1712 N N . THR A 1 238 ? -4.398 20.495 92.249 1.00 14.09 402 THR A N 1
ATOM 1713 C CA . THR A 1 238 ? -5.171 21.320 93.169 1.00 17.51 402 THR A CA 1
ATOM 1714 C C . THR A 1 238 ? -4.326 21.780 94.343 1.00 19.50 402 THR A C 1
ATOM 1715 O O . THR A 1 238 ? -3.462 21.046 94.816 1.00 17.96 402 THR A O 1
ATOM 1719 N N . SER A 1 239 ? -4.583 23.002 94.796 1.00 17.86 403 SER A N 1
ATOM 1720 C CA . SER A 1 239 ? -4.000 23.524 96.022 1.00 21.16 403 SER A CA 1
ATOM 1721 C C . SER A 1 239 ? -5.042 24.423 96.682 1.00 16.62 403 SER A C 1
ATOM 1722 O O . SER A 1 239 ? -5.473 25.407 96.082 1.00 20.73 403 SER A O 1
ATOM 1725 N N . PRO A 1 240 ? -5.492 24.063 97.899 1.00 11.65 404 PRO A N 1
ATOM 1726 C CA . PRO A 1 240 ? -5.109 22.857 98.644 1.00 14.63 404 PRO A CA 1
ATOM 1727 C C . PRO A 1 240 ? -5.614 21.578 97.979 1.00 14.62 404 PRO A C 1
ATOM 1728 O O . PRO A 1 240 ? -6.514 21.646 97.141 1.00 13.85 404 PRO A O 1
ATOM 1732 N N . THR A 1 241 ? -5.026 20.441 98.335 1.00 15.37 405 THR A N 1
ATOM 1733 C CA . THR A 1 241 ? -5.398 19.163 97.737 1.00 14.44 405 THR A CA 1
ATOM 1734 C C . THR A 1 241 ? -6.881 18.903 97.916 1.00 9.54 405 THR A C 1
ATOM 1735 O O . THR A 1 241 ? -7.400 18.941 99.034 1.00 10.39 405 THR A O 1
ATOM 1739 N N . ALA A 1 242 ? -7.562 18.646 96.806 1.00 9.13 406 ALA A N 1
ATOM 1740 C CA . ALA A 1 242 ? -9.006 18.467 96.832 1.00 11.27 406 ALA A CA 1
ATOM 1741 C C . ALA A 1 242 ? -9.469 17.571 95.690 1.00 10.53 406 ALA A C 1
ATOM 1742 O O . ALA A 1 242 ? -8.721 17.316 94.748 1.00 9.64 406 ALA A O 1
ATOM 1744 N N . ILE A 1 243 ? -10.698 17.077 95.798 1.00 8.48 407 ILE A N 1
ATOM 1745 C CA . ILE A 1 243 ? -11.365 16.429 94.676 1.00 7.80 407 ILE A CA 1
ATOM 1746 C C . ILE A 1 243 ? -12.712 17.090 94.458 1.00 9.08 407 ILE A C 1
ATOM 1747 O O . ILE A 1 243 ? -13.283 17.667 95.387 1.00 10.91 407 ILE A O 1
ATOM 1752 N N . THR A 1 244 ? -13.210 17.026 93.226 1.00 8.00 408 THR A N 1
ATOM 1753 C CA . THR A 1 244 ? -14.566 17.466 92.931 1.00 10.80 408 THR A CA 1
ATOM 1754 C C . THR A 1 244 ? -15.335 16.334 92.261 1.00 11.81 408 THR A C 1
ATOM 1755 O O . THR A 1 244 ? -14.917 15.820 91.227 1.00 13.62 408 THR A O 1
ATOM 1759 N N . ILE A 1 245 ? -16.446 15.936 92.867 1.00 11.24 409 ILE A N 1
ATOM 1760 C CA . ILE A 1 245 ? -17.356 14.980 92.251 1.00 6.72 409 ILE A CA 1
ATOM 1761 C C . ILE A 1 245 ? -18.547 15.764 91.714 1.00 12.74 409 ILE A C 1
ATOM 1762 O O . ILE A 1 245 ? -19.193 16.496 92.462 1.00 12.35 409 ILE A O 1
ATOM 1767 N N . LYS A 1 246 ? -18.823 15.638 90.419 1.00 9.98 410 LYS A N 1
ATOM 1768 C CA . LYS A 1 246 ? -19.857 16.465 89.804 1.00 8.78 410 LYS A CA 1
ATOM 1769 C C . LYS A 1 246 ? -21.245 16.007 90.201 1.00 9.89 410 LYS A C 1
ATOM 1770 O O . LYS A 1 246 ? -21.438 14.859 90.601 1.00 14.03 410 LYS A O 1
ATOM 1776 N N . SER A 1 247 ? -22.200 16.926 90.083 1.00 9.18 411 SER A N 1
ATOM 1777 C CA . SER A 1 247 ? -23.595 16.690 90.412 1.00 12.02 411 SER A CA 1
ATOM 1778 C C . SER A 1 247 ? -24.170 15.502 89.661 1.00 12.22 411 SER A C 1
ATOM 1779 O O . SER A 1 247 ? -23.698 15.155 88.580 1.00 12.76 411 SER A O 1
ATOM 1782 N N . SER A 1 248 ? -25.186 14.874 90.239 1.00 10.35 412 SER A N 1
ATOM 1783 C CA . SER A 1 248 ? -25.989 13.932 89.486 1.00 12.56 412 SER A CA 1
ATOM 1784 C C . SER A 1 248 ? -26.455 14.654 88.230 1.00 14.89 412 SER A C 1
ATOM 1785 O O . SER A 1 248 ? -26.845 15.819 88.293 1.00 12.20 412 SER A O 1
ATOM 1788 N N . GLY A 1 249 ? -26.358 13.986 87.086 1.00 14.32 413 GLY A N 1
ATOM 1789 C CA . GLY A 1 249 ? -26.837 14.558 85.843 1.00 15.32 413 GLY A CA 1
ATOM 1790 C C . GLY A 1 249 ? -25.924 15.574 85.181 1.00 17.13 413 GLY A C 1
ATOM 1791 O O . GLY A 1 249 ? -26.301 16.160 84.166 1.00 10.27 413 GLY A O 1
ATOM 1792 N N . TYR A 1 250 ? -24.729 15.789 85.730 1.00 12.90 414 TYR A N 1
ATOM 1793 C CA . TYR A 1 250 ? -23.791 16.716 85.100 1.00 12.82 414 TYR A CA 1
ATOM 1794 C C . TYR A 1 250 ? -23.336 16.202 83.744 1.00 12.63 414 TYR A C 1
ATOM 1795 O O . TYR A 1 250 ? -22.882 15.064 83.624 1.00 10.48 414 TYR A O 1
ATOM 1804 N N . ILE A 1 251 ? -23.444 17.059 82.733 1.00 7.60 415 ILE A N 1
ATOM 1805 C CA . ILE A 1 251 ? -22.911 16.772 81.410 1.00 9.13 415 ILE A CA 1
ATOM 1806 C C . ILE A 1 251 ? -21.814 17.771 81.046 1.00 10.84 415 ILE A C 1
ATOM 1807 O O . ILE A 1 251 ? -22.040 18.982 81.041 1.00 9.31 415 ILE A O 1
ATOM 1812 N N . ALA A 1 252 ? -20.618 17.267 80.757 1.00 9.93 416 ALA A N 1
ATOM 1813 C CA . ALA A 1 252 ? -19.513 18.133 80.356 1.00 7.14 416 ALA A CA 1
ATOM 1814 C C . ALA A 1 252 ? -19.777 18.719 78.974 1.00 11.69 416 ALA A C 1
ATOM 1815 O O . ALA A 1 252 ? -19.974 17.974 78.022 1.00 10.03 416 ALA A O 1
ATOM 1817 N N . PRO A 1 253 ? -19.784 20.057 78.858 1.00 12.08 417 PRO A N 1
ATOM 1818 C CA . PRO A 1 253 ? -20.029 20.685 77.554 1.00 11.21 417 PRO A CA 1
ATOM 1819 C C . PRO A 1 253 ? -19.004 20.258 76.519 1.00 9.59 417 PRO A C 1
ATOM 1820 O O . PRO A 1 253 ? -17.847 20.026 76.867 1.00 10.24 417 PRO A O 1
ATOM 1824 N N . THR A 1 254 ? -19.431 20.143 75.267 1.00 7.05 418 THR A N 1
ATOM 1825 C CA . THR A 1 254 ? -18.507 19.821 74.183 1.00 10.22 418 THR A CA 1
ATOM 1826 C C . THR A 1 254 ? -17.433 20.894 74.111 1.00 12.22 418 THR A C 1
ATOM 1827 O O . THR A 1 254 ? -17.751 22.079 74.045 1.00 10.01 418 THR A O 1
ATOM 1831 N N . VAL A 1 255 ? -16.166 20.488 74.140 1.00 9.49 419 VAL A N 1
ATOM 1832 C CA . VAL A 1 255 ? -15.075 21.454 74.094 1.00 16.30 419 VAL A CA 1
ATOM 1833 C C . VAL A 1 255 ? -14.947 22.128 72.731 1.00 19.84 419 VAL A C 1
ATOM 1834 O O . VAL A 1 255 ? -15.286 21.545 71.698 1.00 13.59 419 VAL A O 1
ATOM 1838 N N . THR A 1 256 ? -14.468 23.368 72.749 1.00 19.57 420 THR A N 1
ATOM 1839 C CA . THR A 1 256 ? -14.112 24.094 71.534 1.00 26.67 420 THR A CA 1
ATOM 1840 C C . THR A 1 256 ? -12.663 23.752 71.213 1.00 26.38 420 THR A C 1
ATOM 1841 O O . THR A 1 256 ? -11.788 23.916 72.064 1.00 23.10 420 THR A O 1
ATOM 1845 N N . PRO A 1 257 ? -12.415 23.266 69.985 1.00 28.34 421 PRO A N 1
ATOM 1846 C CA . PRO A 1 257 ? -11.222 22.486 69.622 1.00 37.11 421 PRO A CA 1
ATOM 1847 C C . PRO A 1 257 ? -9.859 23.174 69.447 1.00 38.22 421 PRO A C 1
ATOM 1848 O O . PRO A 1 257 ? -9.171 22.839 68.484 1.00 42.13 421 PRO A O 1
ATOM 1852 N N . PRO A 1 258 ? -9.491 24.131 70.315 1.00 27.88 422 PRO A N 1
ATOM 1853 C CA . PRO A 1 258 ? -8.090 24.002 70.735 1.00 21.94 422 PRO A CA 1
ATOM 1854 C C . PRO A 1 258 ? -8.035 23.151 72.008 1.00 30.95 422 PRO A C 1
ATOM 1855 O O . PRO A 1 258 ? -7.133 22.330 72.184 1.00 29.08 422 PRO A O 1
ATOM 1859 N N . ALA A 1 259 ? -9.023 23.341 72.877 1.00 21.88 423 ALA A N 1
ATOM 1860 C CA . ALA A 1 259 ? -9.168 22.518 74.071 1.00 22.25 423 ALA A CA 1
ATOM 1861 C C . ALA A 1 259 ? -9.510 21.081 73.699 1.00 24.11 423 ALA A C 1
ATOM 1862 O O . ALA A 1 259 ? -10.134 20.832 72.669 1.00 27.17 423 ALA A O 1
ATOM 1864 N N . VAL A 1 260 ? -9.099 20.139 74.541 1.00 21.18 424 VAL A N 1
ATOM 1865 C CA . VAL A 1 260 ? -9.393 18.727 74.320 1.00 21.73 424 VAL A CA 1
ATOM 1866 C C . VAL A 1 260 ? -10.383 18.241 75.382 1.00 18.10 424 VAL A C 1
ATOM 1867 O O . VAL A 1 260 ? -10.340 18.689 76.526 1.00 15.50 424 VAL A O 1
ATOM 1871 N N . GLN A 1 261 ? -11.298 17.352 75.005 1.00 13.24 425 GLN A N 1
ATOM 1872 C CA . GLN A 1 261 ? -12.311 16.897 75.948 1.00 10.57 425 GLN A CA 1
ATOM 1873 C C . GLN A 1 261 ? -11.665 16.120 77.091 1.00 12.09 425 GLN A C 1
ATOM 1874 O O . GLN A 1 261 ? -11.043 15.084 76.862 1.00 15.48 425 GLN A O 1
ATOM 1880 N N . PRO A 1 262 ? -11.806 16.618 78.326 1.00 11.61 426 PRO A N 1
ATOM 1881 C CA . PRO A 1 262 ? -11.248 15.903 79.477 1.00 15.88 426 PRO A CA 1
ATOM 1882 C C . PRO A 1 262 ? -11.921 14.555 79.650 1.00 11.32 426 PRO A C 1
ATOM 1883 O O . PRO A 1 262 ? -13.101 14.440 79.306 1.00 13.29 426 PRO A O 1
ATOM 1887 N N . PRO A 1 263 ? -11.192 13.547 80.164 1.00 15.10 427 PRO A N 1
ATOM 1888 C CA . PRO A 1 263 ? -11.873 12.297 80.500 1.00 9.10 427 PRO A CA 1
ATOM 1889 C C . PRO A 1 263 ? -13.058 12.616 81.395 1.00 8.55 427 PRO A C 1
ATOM 1890 O O . PRO A 1 263 ? -12.963 13.546 82.202 1.00 12.66 427 PRO A O 1
ATOM 1894 N N . THR A 1 264 ? -14.165 11.903 81.224 1.00 8.70 428 THR A N 1
ATOM 1895 C CA . THR A 1 264 ? -15.366 12.212 81.978 1.00 6.98 428 THR A CA 1
ATOM 1896 C C . THR A 1 264 ? -15.036 12.185 83.457 1.00 9.04 428 THR A C 1
ATOM 1897 O O . THR A 1 264 ? -14.574 11.163 83.969 1.00 8.27 428 THR A O 1
ATOM 1901 N N . PRO A 1 265 ? -15.236 13.324 84.139 1.00 10.23 429 PRO A N 1
ATOM 1902 C CA . PRO A 1 265 ? -14.900 13.435 85.561 1.00 12.02 429 PRO A CA 1
ATOM 1903 C C . PRO A 1 265 ? -15.815 12.576 86.417 1.00 13.50 429 PRO A C 1
ATOM 1904 O O . PRO A 1 265 ? -16.896 12.200 85.955 1.00 10.50 429 PRO A O 1
ATOM 1908 N N . PRO A 1 266 ? -15.385 12.261 87.648 1.00 11.09 430 PRO A N 1
ATOM 1909 C CA . PRO A 1 266 ? -16.262 11.573 88.596 1.00 7.82 430 PRO A CA 1
ATOM 1910 C C . PRO A 1 266 ? -17.569 12.332 88.749 1.00 10.50 430 PRO A C 1
ATOM 1911 O O . PRO A 1 266 ? -17.565 13.528 89.045 1.00 9.22 430 PRO A O 1
ATOM 1915 N N . THR A 1 267 ? -18.674 11.636 88.514 1.00 8.97 431 THR A N 1
ATOM 1916 C CA . THR A 1 267 ? -19.997 12.238 88.504 1.00 8.95 431 THR A CA 1
ATOM 1917 C C . THR A 1 267 ? -20.939 11.343 89.309 1.00 9.30 431 THR A C 1
ATOM 1918 O O . THR A 1 267 ? -20.995 10.145 89.060 1.00 9.01 431 THR A O 1
ATOM 1922 N N . TRP A 1 268 ? -21.655 11.918 90.275 1.00 11.16 432 TRP A N 1
ATOM 1923 C CA . TRP A 1 268 ? -22.585 11.164 91.119 1.00 10.97 432 TRP A CA 1
ATOM 1924 C C . TRP A 1 268 ? -23.621 10.415 90.284 1.00 10.80 432 TRP A C 1
ATOM 1925 O O . TRP A 1 268 ? -24.108 10.927 89.279 1.00 13.40 432 TRP A O 1
ATOM 1936 N N . ALA A 1 269 ? -23.958 9.203 90.708 1.00 11.19 433 ALA A N 1
ATOM 1937 C CA . ALA A 1 269 ? -24.989 8.427 90.032 1.00 17.15 433 ALA A CA 1
ATOM 1938 C C . ALA A 1 269 ? -26.291 9.218 89.983 1.00 12.64 433 ALA A C 1
ATOM 1939 O O . ALA A 1 269 ? -26.643 9.906 90.942 1.00 14.92 433 ALA A O 1
ATOM 1941 N N . ASP A 1 270 ? -26.985 9.141 88.854 1.00 15.89 434 ASP A N 1
ATOM 1942 C CA . ASP A 1 270 ? -28.281 9.796 88.686 1.00 19.52 434 ASP A CA 1
ATOM 1943 C C . ASP A 1 270 ? -29.259 9.561 89.832 1.00 20.27 434 ASP A C 1
ATOM 1944 O O . ASP A 1 270 ? -29.900 10.497 90.324 1.00 23.15 434 ASP A O 1
ATOM 1949 N N . ALA A 1 271 ? -29.381 8.299 90.233 1.00 22.15 435 ALA A N 1
ATOM 1950 C CA . ALA A 1 271 ? -30.349 7.873 91.247 1.00 23.71 435 ALA A CA 1
ATOM 1951 C C . ALA A 1 271 ? -30.178 8.596 92.578 1.00 25.54 435 ALA A C 1
ATOM 1952 O O . ALA A 1 271 ? -31.156 8.836 93.286 1.00 27.78 435 ALA A O 1
ATOM 1954 N N . LEU A 1 272 ? -28.942 8.950 92.916 1.00 19.23 436 LEU A N 1
ATOM 1955 C CA . LEU A 1 272 ? -28.673 9.633 94.175 1.00 17.89 436 LEU A CA 1
ATOM 1956 C C . LEU A 1 272 ? -29.267 11.040 94.169 1.00 22.81 436 LEU A C 1
ATOM 1957 O O . LEU A 1 272 ? -29.724 11.530 95.202 1.00 18.88 436 LEU A O 1
ATOM 1962 N N . GLY A 1 273 ? -29.258 11.680 92.999 1.00 15.94 437 GLY A N 1
ATOM 1963 C CA . GLY A 1 273 ? -29.862 12.991 92.821 1.00 15.92 437 GLY A CA 1
ATOM 1964 C C . GLY A 1 273 ? -29.272 14.063 93.718 1.00 19.56 437 GLY A C 1
ATOM 1965 O O . GLY A 1 273 ? -29.992 14.922 94.230 1.00 19.70 437 GLY A O 1
ATOM 1966 N N . ILE A 1 274 ? -27.956 14.014 93.902 1.00 14.28 438 ILE A N 1
ATOM 1967 C CA . ILE A 1 274 ? -27.264 14.916 94.819 1.00 16.91 438 ILE A CA 1
ATOM 1968 C C . ILE A 1 274 ? -26.361 15.902 94.085 1.00 19.31 438 ILE A C 1
ATOM 1969 O O . ILE A 1 274 ? -26.034 15.707 92.910 1.00 15.10 438 ILE A O 1
ATOM 1974 N N . ASP A 1 275 ? -25.962 16.956 94.795 1.00 20.48 439 ASP A N 1
ATOM 1975 C CA . ASP A 1 275 ? -25.211 18.071 94.215 1.00 17.63 439 ASP A CA 1
ATOM 1976 C C . ASP A 1 275 ? -23.727 17.790 94.040 1.00 16.79 439 ASP A C 1
ATOM 1977 O O . ASP A 1 275 ? -23.184 16.849 94.615 1.00 14.58 439 ASP A O 1
ATOM 1982 N N . GLU A 1 276 ? -23.081 18.637 93.244 1.00 13.65 440 GLU A N 1
ATOM 1983 C CA . GLU A 1 276 ? -21.635 18.640 93.122 1.00 8.82 440 GLU A CA 1
ATOM 1984 C C . GLU A 1 276 ? -21.014 18.705 94.507 1.00 16.75 440 GLU A C 1
ATOM 1985 O O . GLU A 1 276 ? -21.499 19.430 95.378 1.00 14.13 440 GLU A O 1
ATOM 1991 N N . GLN A 1 277 ? -19.955 17.934 94.715 1.00 15.56 441 GLN A N 1
ATOM 1992 C CA . GLN A 1 277 ? -19.309 17.884 96.016 1.00 13.92 441 GLN A CA 1
ATOM 1993 C C . GLN A 1 277 ? -17.802 18.071 95.904 1.00 13.02 441 GLN A C 1
ATOM 1994 O O . GLN A 1 277 ? -17.066 17.132 95.607 1.00 10.90 441 GLN A O 1
ATOM 2000 N N . GLU A 1 278 ? -17.356 19.298 96.148 1.00 12.20 442 GLU A N 1
ATOM 2001 C CA . GLU A 1 278 ? -15.936 19.614 96.191 1.00 8.08 442 GLU A CA 1
ATOM 2002 C C . GLU A 1 278 ? -15.453 19.440 97.624 1.00 13.38 442 GLU A C 1
ATOM 2003 O O . GLU A 1 278 ? -15.995 20.048 98.544 1.00 14.58 442 GLU A O 1
ATOM 2009 N N . VAL A 1 279 ? -14.455 18.582 97.811 1.00 12.94 443 VAL A N 1
ATOM 2010 C CA . VAL A 1 279 ? -13.966 18.261 99.146 1.00 14.44 443 VAL A CA 1
ATOM 2011 C C . VAL A 1 279 ? -12.453 18.414 99.260 1.00 12.01 443 VAL A C 1
ATOM 2012 O O . VAL A 1 279 ? -11.690 17.753 98.560 1.00 8.87 443 VAL A O 1
ATOM 2016 N N . GLN A 1 280 ? -12.018 19.296 100.150 1.00 10.60 444 GLN A N 1
ATOM 2017 C CA . GLN A 1 280 ? -10.607 19.380 100.470 1.00 9.31 444 GLN A CA 1
ATOM 2018 C C . GLN A 1 280 ? -10.206 18.136 101.258 1.00 9.49 444 GLN A C 1
ATOM 2019 O O . GLN A 1 280 ? -10.893 17.742 102.201 1.00 10.59 444 GLN A O 1
ATOM 2025 N N . ILE A 1 281 ? -9.105 17.511 100.864 1.00 10.52 445 ILE A N 1
ATOM 2026 C CA . ILE A 1 281 ? -8.621 16.334 101.573 1.00 9.38 445 ILE A CA 1
ATOM 2027 C C . ILE A 1 281 ? -7.222 16.606 102.094 1.00 11.23 445 ILE A C 1
ATOM 2028 O O . ILE A 1 281 ? -6.252 16.637 101.337 1.00 12.10 445 ILE A O 1
ATOM 2033 N N . ASP A 1 282 ? -7.140 16.820 103.402 1.00 13.03 446 ASP A N 1
ATOM 2034 C CA . ASP A 1 282 ? -5.916 17.257 104.054 1.00 13.37 446 ASP A CA 1
ATOM 2035 C C . ASP A 1 282 ? -5.121 16.059 104.571 1.00 17.95 446 ASP A C 1
ATOM 2036 O O . ASP A 1 282 ? -5.527 15.395 105.526 1.00 16.48 446 ASP A O 1
ATOM 2041 N N . LEU A 1 283 ? -3.990 15.780 103.929 1.00 19.26 447 LEU A N 1
ATOM 2042 C CA . LEU A 1 283 ? -3.123 14.682 104.347 1.00 20.58 447 LEU A CA 1
ATOM 2043 C C . LEU A 1 283 ? -1.877 15.163 105.094 1.00 20.04 447 LEU A C 1
ATOM 2044 O O . LEU A 1 283 ? -0.949 14.380 105.301 1.00 21.69 447 LEU A O 1
ATOM 2049 N N . ALA A 1 284 ? -1.845 16.433 105.499 1.00 21.43 448 ALA A N 1
ATOM 2050 C CA . ALA A 1 284 ? -0.616 17.005 106.059 1.00 18.53 448 ALA A CA 1
ATOM 2051 C C . ALA A 1 284 ? -0.809 17.979 107.222 1.00 25.60 448 ALA A C 1
ATOM 2052 O O . ALA A 1 284 ? -0.018 18.910 107.392 1.00 29.13 448 ALA A O 1
ATOM 2054 N N . SER A 1 285 ? -1.835 17.768 108.033 1.00 19.44 449 SER A N 1
ATOM 2055 C CA . SER A 1 285 ? -2.063 18.643 109.179 1.00 19.97 449 SER A CA 1
ATOM 2056 C C . SER A 1 285 ? -0.932 18.529 110.206 1.00 23.26 449 SER A C 1
ATOM 2057 O O . SER A 1 285 ? -0.199 17.538 110.238 1.00 18.71 449 SER A O 1
ATOM 2060 N N . ALA A 1 286 ? -0.795 19.547 111.047 1.00 17.39 450 ALA A N 1
ATOM 2061 C CA . ALA A 1 286 ? 0.280 19.580 112.037 1.00 21.14 450 ALA A CA 1
ATOM 2062 C C . ALA A 1 286 ? 0.135 18.481 113.091 1.00 20.85 450 ALA A C 1
ATOM 2063 O O . ALA A 1 286 ? 1.091 17.760 113.386 1.00 16.00 450 ALA A O 1
ATOM 2065 N N . ALA A 1 287 ? -1.057 18.355 113.662 1.00 18.32 451 ALA A N 1
ATOM 2066 C CA . ALA A 1 287 ? -1.270 17.378 114.729 1.00 31.24 451 ALA A CA 1
ATOM 2067 C C . ALA A 1 287 ? -1.373 15.958 114.183 1.00 31.00 451 ALA A C 1
ATOM 2068 O O . ALA A 1 287 ? -0.983 15.005 114.854 1.00 37.25 451 ALA A O 1
ATOM 2070 N N . GLY A 1 288 ? -1.898 15.819 112.971 1.00 29.80 452 GLY A N 1
ATOM 2071 C CA . GLY A 1 288 ? -2.098 14.506 112.383 1.00 30.00 452 GLY A CA 1
ATOM 2072 C C . GLY A 1 288 ? -1.378 14.313 111.064 1.00 27.07 452 GLY A C 1
ATOM 2073 O O . GLY A 1 288 ? -0.161 14.468 110.983 1.00 34.60 452 GLY A O 1
ATOM 2074 N N . GLY A 1 289 ? -2.132 13.965 110.027 1.00 23.81 453 GLY A N 1
ATOM 2075 C CA . GLY A 1 289 ? -1.563 13.793 108.705 1.00 18.49 453 GLY A CA 1
ATOM 2076 C C . GLY A 1 289 ? -1.319 12.338 108.353 1.00 21.41 453 GLY A C 1
ATOM 2077 O O . GLY A 1 289 ? -1.481 11.447 109.185 1.00 18.61 453 GLY A O 1
ATOM 2078 N N . LEU A 1 290 ? -0.937 12.103 107.104 1.00 20.09 454 LEU A N 1
ATOM 2079 C CA . LEU A 1 290 ? -0.586 10.770 106.640 1.00 19.03 454 LEU A CA 1
ATOM 2080 C C . LEU A 1 290 ? 0.914 10.561 106.791 1.00 19.64 454 LEU A C 1
ATOM 2081 O O . LEU A 1 290 ? 1.703 11.268 106.160 1.00 20.61 454 LEU A O 1
ATOM 2086 N N . THR A 1 291 ? 1.304 9.607 107.636 1.00 24.52 455 THR A N 1
ATOM 2087 C CA . THR A 1 291 ? 2.717 9.374 107.935 1.00 19.39 455 THR A CA 1
ATOM 2088 C C . THR A 1 291 ? 3.164 7.976 107.547 1.00 21.06 455 THR A C 1
ATOM 2089 O O . THR A 1 291 ? 2.341 7.093 107.275 1.00 16.05 455 THR A O 1
ATOM 2093 N N . GLN A 1 292 ? 4.477 7.784 107.527 1.00 15.73 456 GLN A N 1
ATOM 2094 C CA . GLN A 1 292 ? 5.051 6.540 107.060 1.00 18.52 456 GLN A CA 1
ATOM 2095 C C . GLN A 1 292 ? 6.191 6.095 107.994 1.00 16.82 456 GLN A C 1
ATOM 2096 O O . GLN A 1 292 ? 7.338 5.919 107.576 1.00 14.17 456 GLN A O 1
ATOM 2102 N N . TYR A 1 293 ? 5.869 5.936 109.274 1.00 21.22 457 TYR A N 1
ATOM 2103 C CA . TYR A 1 293 ? 6.841 5.457 110.269 1.00 22.24 457 TYR A CA 1
ATOM 2104 C C . TYR A 1 293 ? 6.850 3.938 110.310 1.00 23.24 457 TYR A C 1
ATOM 2105 O O . TYR A 1 293 ? 5.899 3.306 109.858 1.00 19.53 457 TYR A O 1
ATOM 2114 N N . ASN A 1 294 ? 7.903 3.346 110.870 1.00 20.53 458 ASN A N 1
ATOM 2115 C CA . ASN A 1 294 ? 7.947 1.889 111.026 1.00 15.19 458 ASN A CA 1
ATOM 2116 C C . ASN A 1 294 ? 7.142 1.456 112.238 1.00 21.34 458 ASN A C 1
ATOM 2117 O O . ASN A 1 294 ? 7.695 1.065 113.267 1.00 22.52 458 ASN A O 1
ATOM 2122 N N . SER A 1 295 ? 5.829 1.551 112.118 1.00 18.58 459 SER A N 1
ATOM 2123 C CA . SER A 1 295 ? 4.936 1.055 113.144 1.00 20.22 459 SER A CA 1
ATOM 2124 C C . SER A 1 295 ? 3.679 0.573 112.448 1.00 22.60 459 SER A C 1
ATOM 2125 O O . SER A 1 295 ? 3.537 0.760 111.242 1.00 23.66 459 SER A O 1
ATOM 2128 N N . GLN A 1 296 ? 2.786 -0.057 113.204 1.00 18.78 460 GLN A N 1
ATOM 2129 C CA . GLN A 1 296 ? 1.543 -0.602 112.668 1.00 23.58 460 GLN A CA 1
ATOM 2130 C C . GLN A 1 296 ? 0.855 0.363 111.703 1.00 18.32 460 GLN A C 1
ATOM 2131 O O . GLN A 1 296 ? 0.756 1.559 111.979 1.00 16.76 460 GLN A O 1
ATOM 2137 N N . SER A 1 297 ? 0.423 -0.152 110.557 1.00 19.45 461 SER A N 1
ATOM 2138 C CA . SER A 1 297 ? -0.455 0.608 109.677 1.00 13.02 461 SER A CA 1
ATOM 2139 C C . SER A 1 297 ? -1.775 0.773 110.404 1.00 18.55 461 SER A C 1
ATOM 2140 O O . SER A 1 297 ? -2.394 -0.218 110.784 1.00 21.31 461 SER A O 1
ATOM 2143 N N . VAL A 1 298 ? -2.206 2.012 110.610 1.00 18.16 462 VAL A N 1
ATOM 2144 C CA . VAL A 1 298 ? -3.414 2.248 111.391 1.00 15.88 462 VAL A CA 1
ATOM 2145 C C . VAL A 1 298 ? -4.053 3.591 111.048 1.00 15.43 462 VAL A C 1
ATOM 2146 O O . VAL A 1 298 ? -3.363 4.557 110.725 1.00 17.59 462 VAL A O 1
ATOM 2150 N N . VAL A 1 299 ? -5.378 3.635 111.095 1.00 15.43 463 VAL A N 1
ATOM 2151 C CA . VAL A 1 299 ? -6.102 4.894 111.011 1.00 19.82 463 VAL A CA 1
ATOM 2152 C C . VAL A 1 299 ? -6.315 5.435 112.421 1.00 19.79 463 VAL A C 1
ATOM 2153 O O . VAL A 1 299 ? -7.049 4.848 113.214 1.00 24.89 463 VAL A 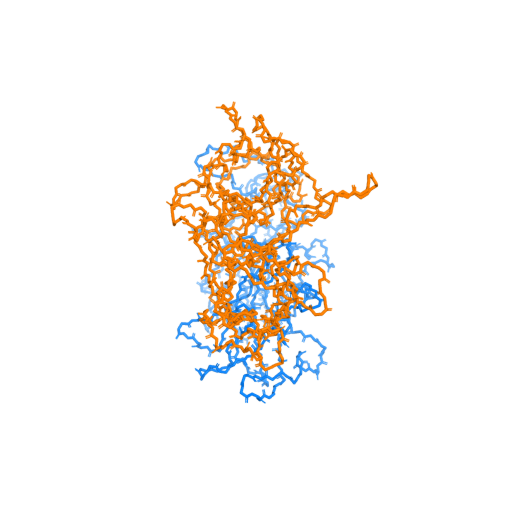O 1
ATOM 2157 N N . GLN A 1 300 ? -5.660 6.547 112.736 1.00 18.91 464 GLN A N 1
ATOM 2158 C CA . GLN A 1 300 ? -5.797 7.162 114.051 1.00 21.17 464 GLN A CA 1
ATOM 2159 C C . GLN A 1 300 ? -7.138 7.873 114.163 1.00 24.76 464 GLN A C 1
ATOM 2160 O O . GLN A 1 300 ? -7.863 7.694 115.140 1.00 18.59 464 GLN A O 1
ATOM 2166 N N . SER A 1 301 ? -7.468 8.669 113.149 1.00 20.62 465 SER A N 1
ATOM 2167 C CA . SER A 1 301 ? -8.769 9.326 113.073 1.00 15.94 465 SER A CA 1
ATOM 2168 C C . SER A 1 301 ? -8.979 9.984 111.715 1.00 14.12 465 SER A C 1
ATOM 2169 O O . SER A 1 301 ? -8.026 10.231 110.975 1.00 12.94 465 SER A O 1
ATOM 2172 N N . VAL A 1 302 ? -10.238 10.270 111.403 1.00 13.82 466 VAL A N 1
ATOM 2173 C CA . VAL A 1 302 ? -10.581 11.056 110.228 1.00 19.13 466 VAL A CA 1
ATOM 2174 C C . VAL A 1 302 ? -11.445 12.232 110.670 1.00 16.30 466 VAL A C 1
ATOM 2175 O O . VAL A 1 302 ? -12.538 12.045 111.201 1.00 20.48 466 VAL A O 1
ATOM 2179 N N . ASN A 1 303 ? -10.938 13.446 110.484 1.00 12.79 467 ASN A N 1
ATOM 2180 C CA . ASN A 1 303 ? -11.712 14.636 110.806 1.00 14.49 467 ASN A CA 1
ATOM 2181 C C . ASN A 1 303 ? -12.552 15.040 109.608 1.00 14.87 467 ASN A C 1
ATOM 2182 O O . ASN A 1 303 ? -12.076 14.992 108.481 1.00 17.48 467 ASN A O 1
ATOM 2187 N N . THR A 1 304 ? -13.797 15.430 109.850 1.00 18.79 468 THR A N 1
ATOM 2188 C CA . THR A 1 304 ? -14.638 16.020 108.816 1.00 18.05 468 THR A CA 1
ATOM 2189 C C . THR A 1 304 ? -15.269 17.279 109.401 1.00 21.87 468 THR A C 1
ATOM 2190 O O . THR A 1 304 ? -15.394 17.397 110.623 1.00 25.08 468 THR A O 1
ATOM 2194 N N . ASN A 1 305 ? -15.638 18.235 108.550 1.00 19.21 469 ASN A N 1
ATOM 2195 C CA . ASN A 1 305 ? -16.307 19.466 109.012 1.00 20.45 469 ASN A CA 1
ATOM 2196 C C . ASN A 1 305 ? -17.733 19.188 109.483 1.00 29.87 469 ASN A C 1
ATOM 2197 O O . ASN A 1 305 ? -18.368 18.216 109.053 1.00 28.66 469 ASN A O 1
ATOM 2202 N N . LYS B 1 3 ? 38.787 -22.595 36.605 1.00 13.85 167 LYS B N 1
ATOM 2203 C CA . LYS B 1 3 ? 37.384 -22.191 36.505 1.00 11.74 167 LYS B CA 1
ATOM 2204 C C . LYS B 1 3 ? 36.754 -22.242 37.890 1.00 10.71 167 LYS B C 1
ATOM 2205 O O . LYS B 1 3 ? 36.805 -23.268 38.571 1.00 14.87 167 LYS B O 1
ATOM 2211 N N . THR B 1 4 ? 36.172 -21.128 38.314 1.00 9.10 168 THR B N 1
ATOM 2212 C CA . THR B 1 4 ? 35.561 -21.047 39.633 1.00 9.42 168 THR B CA 1
ATOM 2213 C C . THR B 1 4 ? 34.271 -21.863 39.691 1.00 12.44 168 THR B C 1
ATOM 2214 O O . THR B 1 4 ? 33.386 -21.700 38.849 1.00 9.38 168 THR B O 1
ATOM 2218 N N . THR B 1 5 ? 34.172 -22.748 40.681 1.00 8.05 169 THR B N 1
ATOM 2219 C CA . THR B 1 5 ? 32.983 -23.581 40.841 1.00 7.00 169 THR B CA 1
ATOM 2220 C C . THR B 1 5 ? 32.320 -23.401 42.209 1.00 7.47 169 THR B C 1
ATOM 2221 O O . THR B 1 5 ? 31.158 -23.765 42.401 1.00 6.51 169 THR B O 1
ATOM 2225 N N . ARG B 1 6 ? 33.053 -22.836 43.161 1.00 6.74 170 ARG B N 1
ATOM 2226 C CA . ARG B 1 6 ? 32.502 -22.643 44.495 1.00 6.45 170 ARG B CA 1
ATOM 2227 C C . ARG B 1 6 ? 33.091 -21.421 45.181 1.00 6.96 170 ARG B C 1
ATOM 2228 O O . ARG B 1 6 ? 34.306 -21.238 45.220 1.00 8.49 170 ARG B O 1
ATOM 2236 N N . VAL B 1 7 ? 32.218 -20.580 45.723 1.00 7.34 171 VAL B N 1
ATOM 2237 C CA . VAL B 1 7 ? 32.662 -19.395 46.433 1.00 6.00 171 VAL B CA 1
ATOM 2238 C C . VAL B 1 7 ? 32.048 -19.370 47.825 1.00 5.70 171 VAL B C 1
ATOM 2239 O O . VAL B 1 7 ? 30.908 -19.790 48.035 1.00 9.55 171 VAL B O 1
ATOM 2243 N N . GLY B 1 8 ? 32.835 -18.917 48.790 1.00 6.85 172 GLY B N 1
ATOM 2244 C CA . GLY B 1 8 ? 32.366 -18.793 50.154 1.00 6.20 172 GLY B CA 1
ATOM 2245 C C . GLY B 1 8 ? 32.437 -17.335 50.546 1.00 11.93 172 GLY B C 1
ATOM 2246 O O . GLY B 1 8 ? 33.495 -16.721 50.452 1.00 11.31 172 GLY B O 1
ATOM 2247 N N . VAL B 1 9 ? 31.305 -16.778 50.965 1.00 9.72 173 VAL B N 1
ATOM 2248 C CA . VAL B 1 9 ? 31.245 -15.379 51.371 1.00 11.91 173 VAL B CA 1
ATOM 2249 C C . VAL B 1 9 ? 31.267 -15.261 52.888 1.00 11.70 173 VAL B C 1
ATOM 2250 O O . VAL B 1 9 ? 30.421 -15.827 53.572 1.00 12.07 173 VAL B O 1
ATOM 2254 N N . ASN B 1 10 ? 32.245 -14.530 53.408 1.00 7.99 174 ASN B N 1
ATOM 2255 C CA . ASN B 1 10 ? 32.337 -14.290 54.838 1.00 11.07 174 ASN B CA 1
ATOM 2256 C C . ASN B 1 10 ? 32.284 -12.801 55.113 1.00 12.31 174 ASN B C 1
ATOM 2257 O O . ASN B 1 10 ? 33.259 -12.082 54.897 1.00 8.99 174 ASN B O 1
ATOM 2262 N N . ALA B 1 11 ? 31.130 -12.342 55.579 1.00 10.49 175 ALA B N 1
ATOM 2263 C CA . ALA B 1 11 ? 30.873 -10.916 55.691 1.00 9.26 175 ALA B CA 1
ATOM 2264 C C . ALA B 1 11 ? 29.784 -10.647 56.704 1.00 13.67 175 ALA B C 1
ATOM 2265 O O . ALA B 1 11 ? 28.914 -11.490 56.928 1.00 10.21 175 ALA B O 1
ATOM 2267 N N . ASN B 1 12 ? 29.822 -9.465 57.310 1.00 12.26 176 ASN B N 1
ATOM 2268 C CA . ASN B 1 12 ? 28.754 -9.073 58.212 1.00 9.61 176 ASN B CA 1
ATOM 2269 C C . ASN B 1 12 ? 27.966 -7.884 57.691 1.00 10.10 176 ASN B C 1
ATOM 2270 O O . ASN B 1 12 ? 28.530 -6.962 57.101 1.00 9.56 176 ASN B O 1
ATOM 2275 N N . LEU B 1 13 ? 26.652 -7.935 57.897 1.00 10.84 177 LEU B N 1
ATOM 2276 C CA . LEU B 1 13 ? 25.746 -6.841 57.566 1.00 9.54 177 LEU B CA 1
ATOM 2277 C C . LEU B 1 13 ? 25.258 -6.209 58.856 1.00 10.63 177 LEU B C 1
ATOM 2278 O O . LEU B 1 13 ? 24.633 -6.889 59.663 1.00 7.54 177 LEU B O 1
ATOM 2283 N N . ARG B 1 14 ? 25.522 -4.922 59.060 1.00 8.40 178 ARG B N 1
ATOM 2284 C CA . ARG B 1 14 ? 25.133 -4.303 60.326 1.00 7.89 178 ARG B CA 1
ATOM 2285 C C . ARG B 1 14 ? 23.629 -4.366 60.565 1.00 9.94 178 ARG B C 1
ATOM 2286 O O . ARG B 1 14 ? 22.839 -3.809 59.806 1.00 7.58 178 ARG B O 1
ATOM 2294 N N . SER B 1 15 ? 23.245 -5.040 61.645 1.00 7.74 179 SER B N 1
ATOM 2295 C CA . SER B 1 15 ? 21.843 -5.278 61.954 1.00 10.93 179 SER B CA 1
ATOM 2296 C C . SER B 1 15 ? 21.065 -3.977 62.112 1.00 10.73 179 SER B C 1
ATOM 2297 O O . SER B 1 15 ? 19.881 -3.905 61.782 1.00 9.64 179 SER B O 1
ATOM 2300 N N . GLU B 1 16 ? 21.752 -2.950 62.605 1.00 6.43 180 GLU B N 1
ATOM 2301 C CA . GLU B 1 16 ? 21.127 -1.662 62.865 1.00 9.60 180 GLU B CA 1
ATOM 2302 C C . GLU B 1 16 ? 21.165 -0.720 61.659 1.00 10.57 180 GLU B C 1
ATOM 2303 O O . GLU B 1 16 ? 20.772 0.443 61.770 1.00 6.33 180 GLU B O 1
ATOM 2309 N N . GLN B 1 17 ? 21.643 -1.214 60.519 1.00 6.01 181 GLN B N 1
ATOM 2310 C CA . GLN B 1 17 ? 21.613 -0.440 59.281 1.00 6.01 181 GLN B CA 1
ATOM 2311 C C . GLN B 1 17 ? 20.211 0.100 59.037 1.00 8.14 181 GLN B C 1
ATOM 2312 O O . GLN B 1 17 ? 19.267 -0.670 58.883 1.00 5.77 181 GLN B O 1
ATOM 2318 N N . PRO B 1 18 ? 20.062 1.432 59.034 1.00 8.09 182 PRO B N 1
ATOM 2319 C CA . PRO B 1 18 ? 18.727 1.989 58.832 1.00 3.24 182 PRO B CA 1
ATOM 2320 C C . PRO B 1 18 ? 18.292 1.900 57.372 1.00 5.49 182 PRO B C 1
ATOM 2321 O O . PRO B 1 18 ? 19.118 1.960 56.461 1.00 5.83 182 PRO B O 1
ATOM 2325 N N . VAL B 1 19 ? 16.988 1.759 57.167 1.00 5.15 183 VAL B N 1
ATOM 2326 C CA . VAL B 1 19 ? 16.423 1.600 55.834 1.00 7.13 183 VAL B CA 1
ATOM 2327 C C . VAL B 1 19 ? 16.524 2.900 55.034 1.00 5.73 183 VAL B C 1
ATOM 2328 O O . VAL B 1 19 ? 16.248 3.979 55.557 1.00 7.61 183 VAL B O 1
ATOM 2332 N N . ALA B 1 20 ? 16.926 2.787 53.772 1.00 4.00 184 ALA B N 1
ATOM 2333 C CA . ALA B 1 20 ? 17.032 3.939 52.882 1.00 7.09 184 ALA B CA 1
ATOM 2334 C C . ALA B 1 20 ? 15.668 4.532 52.572 1.00 7.07 184 ALA B C 1
ATOM 2335 O O . ALA B 1 20 ? 14.661 3.825 52.561 1.00 5.15 184 ALA B O 1
ATOM 2337 N N . ALA B 1 21 ? 15.642 5.833 52.307 1.00 6.83 185 ALA B N 1
ATOM 2338 C CA . ALA B 1 21 ? 14.415 6.510 51.918 1.00 8.09 185 ALA B CA 1
ATOM 2339 C C . ALA B 1 21 ? 13.879 5.951 50.605 1.00 7.42 185 ALA B C 1
ATOM 2340 O O . ALA B 1 21 ? 12.687 6.051 50.323 1.00 7.88 185 ALA B O 1
ATOM 2342 N N . ALA B 1 22 ? 14.762 5.358 49.807 1.00 8.15 186 ALA B N 1
ATOM 2343 C CA . ALA B 1 22 ? 14.356 4.744 48.549 1.00 9.49 186 ALA B CA 1
ATOM 2344 C C . ALA B 1 22 ? 13.682 3.390 48.763 1.00 11.26 186 ALA B C 1
ATOM 2345 O O . ALA B 1 22 ? 13.117 2.822 47.833 1.00 10.28 186 ALA B O 1
ATOM 2347 N N . VAL B 1 23 ? 13.753 2.873 49.984 1.00 8.81 187 VAL B N 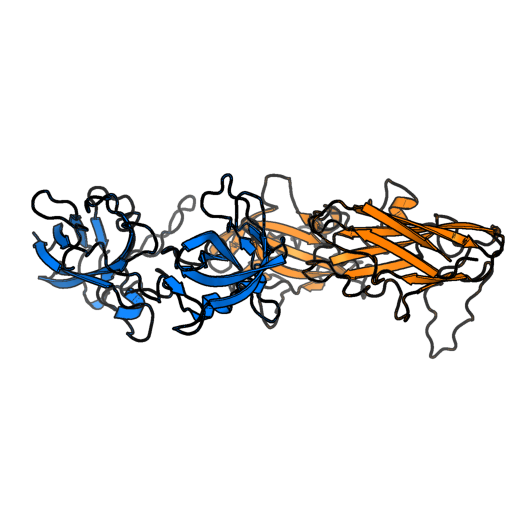1
ATOM 2348 C CA . VAL B 1 23 ? 13.114 1.604 50.309 1.00 8.74 187 VAL B CA 1
ATOM 2349 C C . VAL B 1 23 ? 11.875 1.832 51.178 1.00 9.68 187 VAL B C 1
ATOM 2350 O O . VAL B 1 23 ? 10.839 1.210 50.960 1.00 9.47 187 VAL B O 1
ATOM 2354 N N . SER B 1 24 ? 11.985 2.730 52.153 1.00 7.31 188 SER B N 1
ATOM 2355 C CA . SER B 1 24 ? 10.843 3.147 52.968 1.00 7.98 188 SER B CA 1
ATOM 2356 C C . SER B 1 24 ? 10.725 4.664 52.935 1.00 12.01 188 SER B C 1
ATOM 2357 O O . SER B 1 24 ? 11.547 5.373 53.523 1.00 9.75 188 SER B O 1
ATOM 2360 N N . TYR B 1 25 ? 9.689 5.149 52.259 1.00 9.55 189 TYR B N 1
ATOM 2361 C CA . TYR B 1 25 ? 9.515 6.569 51.978 1.00 6.45 189 TYR B CA 1
ATOM 2362 C C . TYR B 1 25 ? 8.456 7.199 52.869 1.00 8.38 189 TYR B C 1
ATOM 2363 O O . TYR B 1 25 ? 7.284 6.840 52.792 1.00 9.30 189 TYR B O 1
ATOM 2372 N N . LYS B 1 26 ? 8.877 8.126 53.725 1.00 8.30 190 LYS B N 1
ATOM 2373 C CA . LYS B 1 26 ? 7.945 8.865 54.558 1.00 8.06 190 LYS B CA 1
ATOM 2374 C C . LYS B 1 26 ? 7.426 10.077 53.804 1.00 14.46 190 LYS B C 1
ATOM 2375 O O . LYS B 1 26 ? 8.203 10.912 53.344 1.00 12.91 190 LYS B O 1
ATOM 2381 N N . VAL B 1 27 ? 6.108 10.162 53.680 1.00 10.07 191 VAL B N 1
ATOM 2382 C CA . VAL B 1 27 ? 5.472 11.243 52.945 1.00 11.81 191 VAL B CA 1
ATOM 2383 C C . VAL B 1 27 ? 5.628 12.580 53.664 1.00 11.77 191 VAL B C 1
ATOM 2384 O O . VAL B 1 27 ? 5.557 12.641 54.889 1.00 10.17 191 VAL B O 1
ATOM 2388 N N . GLY B 1 28 ? 5.856 13.645 52.897 1.00 13.52 192 GLY B N 1
ATOM 2389 C CA . GLY B 1 28 ? 5.876 14.990 53.448 1.00 12.56 192 GLY B CA 1
ATOM 2390 C C . GLY B 1 28 ? 7.272 15.563 53.590 1.00 20.11 192 GLY B C 1
ATOM 2391 O O . GLY B 1 28 ? 8.211 15.109 52.937 1.00 24.92 192 GLY B O 1
ATOM 2392 N N . THR B 1 29 ? 7.403 16.573 54.443 1.00 17.32 193 THR B N 1
ATOM 2393 C CA . THR B 1 29 ? 8.688 17.210 54.688 1.00 21.14 193 THR B CA 1
ATOM 2394 C C . THR B 1 29 ? 9.279 16.724 56.008 1.00 22.57 193 THR B C 1
ATOM 2395 O O . THR B 1 29 ? 8.547 16.428 56.953 1.00 23.44 193 THR B O 1
ATOM 2399 N N . ALA B 1 30 ? 10.604 16.631 56.064 1.00 22.90 194 ALA B N 1
ATOM 2400 C CA . ALA B 1 30 ? 11.292 16.222 57.283 1.00 23.15 194 ALA B CA 1
ATOM 2401 C C . ALA B 1 30 ? 10.980 17.171 58.433 1.00 19.58 194 ALA B C 1
ATOM 2402 O O . ALA B 1 30 ? 10.902 18.386 58.243 1.00 18.41 194 ALA B O 1
ATOM 2404 N N . GLY B 1 31 ? 10.792 16.611 59.622 1.00 18.15 195 GLY B N 1
ATOM 2405 C CA . GLY B 1 31 ? 10.525 17.413 60.803 1.00 23.51 195 GLY B CA 1
ATOM 2406 C C . GLY B 1 31 ? 9.053 17.703 61.030 1.00 24.50 195 GLY B C 1
ATOM 2407 O O . GLY B 1 31 ? 8.688 18.365 62.000 1.00 20.95 195 GLY B O 1
ATOM 2408 N N . SER B 1 32 ? 8.205 17.210 60.134 1.00 17.86 196 SER B N 1
ATOM 2409 C CA . SER B 1 32 ? 6.766 17.411 60.249 1.00 17.66 196 SER B CA 1
ATOM 2410 C C . SER B 1 32 ? 6.018 16.116 59.952 1.00 19.14 196 SER B C 1
ATOM 2411 O O . SER B 1 32 ? 6.508 15.276 59.194 1.00 17.34 196 SER B O 1
ATOM 2414 N N . PRO B 1 33 ? 4.830 15.946 60.553 1.00 13.85 197 PRO B N 1
ATOM 2415 C CA . PRO B 1 33 ? 4.004 14.774 60.240 1.00 13.77 197 PRO B CA 1
ATOM 2416 C C . PRO B 1 33 ? 3.565 14.784 58.783 1.00 11.61 197 PRO B C 1
ATOM 2417 O O . PRO B 1 33 ? 3.392 15.859 58.205 1.00 16.03 197 PRO B O 1
ATOM 2421 N N . SER B 1 34 ? 3.393 13.605 58.199 1.00 7.40 198 SER B N 1
ATOM 2422 C CA . SER B 1 34 ? 2.906 13.492 56.829 1.00 7.96 198 SER B CA 1
ATOM 2423 C C . SER B 1 34 ? 1.539 14.137 56.665 1.00 12.83 198 SER B C 1
ATOM 2424 O O . SER B 1 34 ? 1.278 14.835 55.681 1.00 12.80 198 SER B O 1
ATOM 2427 N N . LYS B 1 35 ? 0.667 13.884 57.636 1.00 11.59 199 LYS B N 1
ATOM 2428 C CA . LYS B 1 35 ? -0.734 14.275 57.554 1.00 9.52 199 LYS B CA 1
ATOM 2429 C C . LYS B 1 35 ? -1.200 14.812 58.895 1.00 15.86 199 LYS B C 1
ATOM 2430 O O . LYS B 1 35 ? -0.971 14.186 59.927 1.00 12.81 199 LYS B O 1
ATOM 2436 N N . THR B 1 36 ? -1.866 15.963 58.877 1.00 11.79 200 THR B N 1
ATOM 2437 C CA . THR B 1 36 ? -2.338 16.589 60.104 1.00 9.02 200 THR B CA 1
ATOM 2438 C C . THR B 1 36 ? -3.864 16.636 60.161 1.00 13.50 200 THR B C 1
ATOM 2439 O O . THR B 1 36 ? -4.536 16.668 59.124 1.00 12.49 200 THR B O 1
ATOM 2443 N N . ASN B 1 37 ? -4.394 16.646 61.382 1.00 12.22 201 ASN B N 1
ATOM 2444 C CA . ASN B 1 37 ? -5.829 16.756 61.623 1.00 10.95 201 ASN B CA 1
ATOM 2445 C C . ASN B 1 37 ? -6.635 15.707 60.871 1.00 10.91 201 ASN B C 1
ATOM 2446 O O . ASN B 1 37 ? -7.639 16.011 60.234 1.00 11.46 201 ASN B O 1
ATOM 2451 N N . VAL B 1 38 ? -6.176 14.465 60.945 1.00 9.49 202 VAL B N 1
ATOM 2452 C CA . VAL B 1 38 ? -6.933 13.342 60.425 1.00 9.07 202 VAL B CA 1
ATOM 2453 C C . VAL B 1 38 ? -7.957 12.938 61.481 1.00 10.63 202 VAL B C 1
ATOM 2454 O O . VAL B 1 38 ? -7.588 12.489 62.569 1.00 10.30 202 VAL B O 1
ATOM 2458 N N . VAL B 1 39 ? -9.236 13.123 61.169 1.00 9.33 203 VAL B N 1
ATOM 2459 C CA . VAL B 1 39 ? -10.299 12.883 62.140 1.00 10.99 203 VAL B CA 1
ATOM 2460 C C . VAL B 1 39 ? -10.885 11.490 61.956 1.00 10.75 203 VAL B C 1
ATOM 2461 O O . VAL B 1 39 ? -11.227 11.099 60.841 1.00 11.06 203 VAL B O 1
ATOM 2465 N N . ASP B 1 40 ? -10.992 10.738 63.047 1.00 9.87 204 ASP B N 1
ATOM 2466 C CA . ASP B 1 40 ? -11.450 9.361 62.943 1.00 8.67 204 ASP B CA 1
ATOM 2467 C C . ASP B 1 40 ? -12.962 9.261 63.114 1.00 11.81 204 ASP B C 1
ATOM 2468 O O . ASP B 1 40 ? -13.625 10.259 63.386 1.00 10.90 204 ASP B O 1
ATOM 2473 N N . SER B 1 41 ? -13.499 8.056 62.946 1.00 11.77 205 SER B N 1
ATOM 2474 C CA . SER B 1 41 ? -14.940 7.842 62.966 1.00 15.24 205 SER B CA 1
ATOM 2475 C C . SER B 1 41 ? -15.556 8.080 64.346 1.00 14.47 205 SER B C 1
ATOM 2476 O O . SER B 1 41 ? -16.776 8.128 64.477 1.00 14.20 205 SER B O 1
ATOM 2479 N N . ALA B 1 42 ? -14.716 8.223 65.366 1.00 14.52 206 ALA B N 1
ATOM 2480 C CA . ALA B 1 42 ? -15.193 8.526 66.714 1.00 14.87 206 ALA B CA 1
ATOM 2481 C C . ALA B 1 42 ? -15.040 10.016 67.018 1.00 14.71 206 ALA B C 1
ATOM 2482 O O . ALA B 1 42 ? -15.293 10.456 68.143 1.00 13.81 206 ALA B O 1
ATOM 2484 N N . THR B 1 43 ? -14.617 10.764 65.998 1.00 15.35 207 THR B N 1
ATOM 2485 C CA . THR B 1 43 ? -14.458 12.228 65.998 1.00 11.51 207 THR B CA 1
ATOM 2486 C C . THR B 1 43 ? -13.202 12.712 66.721 1.00 12.46 207 THR B C 1
ATOM 2487 O O . THR B 1 43 ? -13.067 13.903 66.994 1.00 14.13 207 THR B O 1
ATOM 2491 N N . ASN B 1 44 ? -12.274 11.804 67.007 1.00 14.99 208 ASN B N 1
ATOM 2492 C CA . ASN B 1 44 ? -10.979 12.202 67.562 1.00 9.87 208 ASN B CA 1
ATOM 2493 C C . ASN B 1 44 ? -9.987 12.544 66.452 1.00 9.30 208 ASN B C 1
ATOM 2494 O O . ASN B 1 44 ? -10.021 11.946 65.379 1.00 11.36 208 ASN B O 1
ATOM 2499 N N . SER B 1 45 ? -9.097 13.495 66.721 1.00 10.85 209 SER B N 1
ATOM 2500 C CA . SER B 1 45 ? -8.164 13.979 65.705 1.00 10.76 209 SER B CA 1
ATOM 2501 C C . SER B 1 45 ? -6.740 13.459 65.923 1.00 13.78 209 SER B C 1
ATOM 2502 O O . SER B 1 45 ? -6.315 13.252 67.062 1.00 13.68 209 SER B O 1
ATOM 2505 N N . HIS B 1 46 ? -6.010 13.263 64.823 1.00 12.05 210 HIS B N 1
ATOM 2506 C CA . HIS B 1 46 ? -4.660 12.703 64.862 1.00 9.17 210 HIS B CA 1
ATOM 2507 C C . HIS B 1 46 ? -3.713 13.381 63.874 1.00 10.16 210 HIS B C 1
ATOM 2508 O O . HIS B 1 46 ? -4.144 13.898 62.843 1.00 11.51 210 HIS B O 1
ATOM 2515 N N . ASN B 1 47 ? -2.422 13.357 64.192 1.00 7.53 211 ASN B N 1
ATOM 2516 C CA . ASN B 1 47 ? -1.379 13.589 63.197 1.00 9.68 211 ASN B CA 1
ATOM 2517 C C . ASN B 1 47 ? -0.707 12.263 62.886 1.00 10.00 211 ASN B C 1
ATOM 2518 O O . ASN B 1 47 ? -0.346 11.522 63.799 1.00 10.95 211 ASN B O 1
ATOM 2523 N N . TYR B 1 48 ? -0.529 11.965 61.603 1.00 8.06 212 TYR B N 1
ATOM 2524 C CA . TYR B 1 48 ? 0.040 10.680 61.207 1.00 7.94 212 TYR B CA 1
ATOM 2525 C C . TYR B 1 48 ? 1.237 10.840 60.285 1.00 10.11 212 TYR B C 1
ATOM 2526 O O . TYR B 1 48 ? 1.272 11.746 59.450 1.00 12.68 212 TYR B O 1
ATOM 2535 N N . ASP B 1 49 ? 2.209 9.947 60.426 1.00 9.21 213 ASP B N 1
ATOM 2536 C CA . ASP B 1 49 ? 3.206 9.745 59.380 1.00 9.18 213 ASP B CA 1
ATOM 2537 C C . ASP B 1 49 ? 2.721 8.617 58.482 1.00 9.56 213 ASP B C 1
ATOM 2538 O O . ASP B 1 49 ? 2.125 7.651 58.964 1.00 7.35 213 ASP B O 1
ATOM 2543 N N . VAL B 1 50 ? 2.948 8.757 57.178 1.00 7.74 214 VAL B N 1
ATOM 2544 C CA . VAL B 1 50 ? 2.607 7.713 56.216 1.00 4.25 214 VAL B CA 1
ATOM 2545 C C . VAL B 1 50 ? 3.888 7.268 55.526 1.00 9.84 214 VAL B C 1
ATOM 2546 O O . VAL B 1 50 ? 4.639 8.086 54.999 1.00 6.02 214 VAL B O 1
ATOM 2550 N N . VAL B 1 51 ? 4.156 5.970 55.571 1.00 7.62 215 VAL B N 1
ATOM 2551 C CA . VAL B 1 51 ? 5.409 5.446 55.047 1.00 7.06 215 VAL B CA 1
ATOM 2552 C C . VAL B 1 51 ? 5.130 4.348 54.031 1.00 8.44 215 VAL B C 1
ATOM 2553 O O . VAL B 1 51 ? 4.576 3.303 54.375 1.00 8.28 215 VAL B O 1
ATOM 2557 N N . TYR B 1 52 ? 5.487 4.602 52.775 1.00 3.66 216 TYR B N 1
ATOM 2558 C CA . TYR B 1 52 ? 5.371 3.594 51.725 1.00 5.30 216 TYR B CA 1
ATOM 2559 C C . TYR B 1 52 ? 6.677 2.830 51.589 1.00 6.85 216 TYR B C 1
ATOM 2560 O O . TYR B 1 52 ? 7.745 3.438 51.550 1.00 5.70 216 TYR B O 1
ATOM 2569 N N . SER B 1 53 ? 6.599 1.507 51.488 1.00 7.96 217 SER B N 1
ATOM 2570 C CA . SER B 1 53 ? 7.805 0.716 51.299 1.00 7.75 217 SER B CA 1
ATOM 2571 C C . SER B 1 53 ? 7.747 -0.174 50.070 1.00 6.34 217 SER B C 1
ATOM 2572 O O . SER B 1 53 ? 6.679 -0.661 49.673 1.00 5.39 217 SER B O 1
ATOM 2575 N N . SER B 1 54 ? 8.914 -0.381 49.471 1.00 5.56 218 SER B N 1
ATOM 2576 C CA . SER B 1 54 ? 9.056 -1.348 48.398 1.00 6.47 218 SER B CA 1
ATOM 2577 C C . SER B 1 54 ? 8.762 -2.748 48.929 1.00 5.77 218 SER B C 1
ATOM 2578 O O . SER B 1 54 ? 9.146 -3.087 50.044 1.00 3.88 218 SER B O 1
ATOM 2581 N N . THR B 1 55 ? 8.065 -3.546 48.128 1.00 5.89 219 THR B N 1
ATOM 2582 C CA . THR B 1 55 ? 7.825 -4.944 48.454 1.00 6.47 219 THR B CA 1
ATOM 2583 C C . THR B 1 55 ? 9.062 -5.797 48.206 1.00 8.74 219 THR B C 1
ATOM 2584 O O . THR B 1 55 ? 9.118 -6.956 48.617 1.00 7.74 219 THR B O 1
ATOM 2588 N N . GLY B 1 56 ? 10.037 -5.228 47.502 1.00 5.96 220 GLY B N 1
ATOM 2589 C CA . GLY B 1 56 ? 11.178 -5.990 47.034 1.00 5.96 220 GLY B CA 1
ATOM 2590 C C . GLY B 1 56 ? 10.780 -6.977 45.950 1.00 10.12 220 GLY B C 1
ATOM 2591 O O . GLY B 1 56 ? 11.568 -7.835 45.555 1.00 11.08 220 GLY B O 1
ATOM 2592 N N . ILE B 1 57 ? 9.546 -6.853 45.470 1.00 7.90 221 ILE B N 1
ATOM 2593 C CA . ILE B 1 57 ? 9.031 -7.734 44.431 1.00 9.02 221 ILE B CA 1
ATOM 2594 C C . ILE B 1 57 ? 8.627 -6.903 43.212 1.00 6.85 221 ILE B C 1
ATOM 2595 O O . ILE B 1 57 ? 7.912 -5.911 43.339 1.00 8.74 221 ILE B O 1
ATOM 2600 N N . ALA B 1 58 ? 9.103 -7.313 42.041 1.00 8.02 222 ALA B N 1
ATOM 2601 C CA . ALA B 1 58 ? 8.919 -6.551 40.812 1.00 9.03 222 ALA B CA 1
ATOM 2602 C C . ALA B 1 58 ? 7.456 -6.219 40.544 1.00 11.16 222 ALA B C 1
ATOM 2603 O O . ALA B 1 58 ? 6.593 -7.096 40.602 1.00 9.09 222 ALA B O 1
ATOM 2605 N N . ASN B 1 59 ? 7.192 -4.940 40.287 1.00 10.17 223 ASN B N 1
ATOM 2606 C CA . ASN B 1 59 ? 5.900 -4.479 39.800 1.00 13.00 223 ASN B CA 1
ATOM 2607 C C . ASN B 1 59 ? 5.966 -4.418 38.280 1.00 11.87 223 ASN B C 1
ATOM 2608 O O . ASN B 1 59 ? 7.051 -4.252 37.726 1.00 13.95 223 ASN B O 1
ATOM 2613 N N . PRO B 1 60 ? 4.816 -4.548 37.594 1.00 15.93 224 PRO B N 1
ATOM 2614 C CA . PRO B 1 60 ? 3.483 -4.779 38.157 1.00 9.86 224 PRO B CA 1
ATOM 2615 C C . PRO B 1 60 ? 3.193 -6.239 38.488 1.00 12.40 224 PRO B C 1
ATOM 2616 O O . PRO B 1 60 ? 3.846 -7.157 37.985 1.00 12.84 224 PRO B O 1
ATOM 2620 N N . VAL B 1 61 ? 2.200 -6.428 39.349 1.00 13.37 225 VAL B N 1
ATOM 2621 C CA . VAL B 1 61 ? 1.722 -7.745 39.733 1.00 16.24 225 VAL B CA 1
ATOM 2622 C C . VAL B 1 61 ? 0.257 -7.860 39.340 1.00 19.65 225 VAL B C 1
ATOM 2623 O O . VAL B 1 61 ? -0.592 -7.166 39.901 1.00 17.14 225 VAL B O 1
ATOM 2627 N N . SER B 1 62 ? -0.033 -8.727 38.374 1.00 22.68 226 SER B N 1
ATOM 2628 C CA . SER B 1 62 ? -1.391 -8.873 37.847 1.00 22.48 226 SER B CA 1
ATOM 2629 C C . SER B 1 62 ? -1.993 -7.531 37.441 1.00 21.49 226 SER B C 1
ATOM 2630 O O . SER B 1 62 ? -3.149 -7.245 37.749 1.00 25.42 226 SER B O 1
ATOM 2633 N N . GLY B 1 63 ? -1.196 -6.707 36.766 1.00 17.38 227 GLY B N 1
ATOM 2634 C CA . GLY B 1 63 ? -1.655 -5.415 36.283 1.00 22.80 227 GLY B CA 1
ATOM 2635 C C . GLY B 1 63 ? -1.630 -4.306 37.322 1.00 17.62 227 GLY B C 1
ATOM 2636 O O . GLY B 1 63 ? -1.995 -3.170 37.027 1.00 15.81 227 GLY B O 1
ATOM 2637 N N . ASN B 1 64 ? -1.195 -4.630 38.537 1.00 11.21 228 ASN B N 1
ATOM 2638 C CA . ASN B 1 64 ? -1.187 -3.664 39.631 1.00 14.91 228 ASN B CA 1
ATOM 2639 C C . ASN B 1 64 ? 0.211 -3.372 40.145 1.00 13.80 228 ASN B C 1
ATOM 2640 O O . ASN B 1 64 ? 1.066 -4.257 40.158 1.00 12.54 228 ASN B O 1
ATOM 2645 N N . ASN B 1 65 ? 0.433 -2.135 40.581 1.00 11.46 229 ASN B N 1
ATOM 2646 C CA . ASN B 1 65 ? 1.651 -1.790 41.301 1.00 11.03 229 ASN B CA 1
ATOM 2647 C C . ASN B 1 65 ? 1.391 -1.912 42.796 1.00 12.27 229 ASN B C 1
ATOM 2648 O O . ASN B 1 65 ? 0.514 -1.229 43.325 1.00 9.86 229 ASN B O 1
ATOM 2653 N N . GLU B 1 66 ? 2.143 -2.782 43.470 1.00 6.20 230 GLU B N 1
ATOM 2654 C CA . GLU B 1 66 ? 1.931 -3.049 44.894 1.00 8.88 230 GLU B CA 1
ATOM 2655 C C . GLU B 1 66 ? 2.989 -2.399 45.780 1.00 8.16 230 GLU B C 1
ATOM 2656 O O . GLU B 1 66 ? 4.160 -2.329 45.409 1.00 8.43 230 GLU B O 1
ATOM 2662 N N . TYR B 1 67 ? 2.562 -1.930 46.951 1.00 8.64 231 TYR B N 1
ATOM 2663 C CA . TYR B 1 67 ? 3.432 -1.233 47.894 1.00 7.59 231 TYR B CA 1
ATOM 2664 C C . TYR B 1 67 ? 3.028 -1.551 49.327 1.00 5.87 231 TYR B C 1
ATOM 2665 O O . TYR B 1 67 ? 1.866 -1.823 49.602 1.00 4.43 231 TYR B O 1
ATOM 2674 N N . LEU B 1 68 ? 3.986 -1.502 50.246 1.00 4.64 232 LEU B N 1
ATOM 2675 C CA . LEU B 1 68 ? 3.671 -1.704 51.658 1.00 4.83 232 LEU B CA 1
ATOM 2676 C C . LEU B 1 68 ? 3.390 -0.354 52.287 1.00 9.57 232 LEU B C 1
ATOM 2677 O O . LEU B 1 68 ? 3.956 0.655 51.874 1.00 6.46 232 LEU B O 1
ATOM 2682 N N . VAL B 1 69 ? 2.509 -0.331 53.279 1.00 9.18 233 VAL B N 1
ATOM 2683 C CA . VAL B 1 69 ? 2.129 0.924 53.915 1.00 7.14 233 VAL B CA 1
ATOM 2684 C C . VAL B 1 69 ? 2.136 0.792 55.430 1.00 7.56 233 VAL B C 1
ATOM 2685 O O . VAL B 1 69 ? 1.579 -0.162 55.974 1.00 8.11 233 VAL B O 1
ATOM 2689 N N . ASP B 1 70 ? 2.787 1.735 56.106 1.00 7.50 234 ASP B N 1
ATOM 2690 C CA . ASP B 1 70 ? 2.671 1.854 57.555 1.00 7.87 234 ASP B CA 1
ATOM 2691 C C . ASP B 1 70 ? 2.088 3.213 57.899 1.00 7.66 234 ASP B C 1
ATOM 2692 O O . ASP B 1 70 ? 2.495 4.226 57.332 1.00 7.33 234 ASP B O 1
ATOM 2697 N N . ILE B 1 71 ? 1.130 3.218 58.820 1.00 7.40 235 ILE B N 1
ATOM 2698 C CA . ILE B 1 71 ? 0.571 4.451 59.362 1.00 6.02 235 ILE B CA 1
ATOM 2699 C C . ILE B 1 71 ? 1.061 4.603 60.799 1.00 5.61 235 ILE B C 1
ATOM 2700 O O . ILE B 1 71 ? 0.741 3.771 61.648 1.00 4.52 235 ILE B O 1
ATOM 2705 N N . LYS B 1 72 ? 1.832 5.652 61.073 1.00 6.15 236 LYS B N 1
ATOM 2706 C CA . LYS B 1 72 ? 2.421 5.832 62.395 1.00 6.00 236 LYS B CA 1
ATOM 2707 C C . LYS B 1 72 ? 1.914 7.067 63.132 1.00 7.78 236 LYS B C 1
ATOM 2708 O O . LYS B 1 72 ? 1.726 8.134 62.541 1.00 8.66 236 LYS B O 1
ATOM 2714 N N . GLU B 1 73 ? 1.700 6.914 64.433 1.00 6.22 237 GLU B N 1
ATOM 2715 C CA . GLU B 1 73 ? 1.347 8.041 65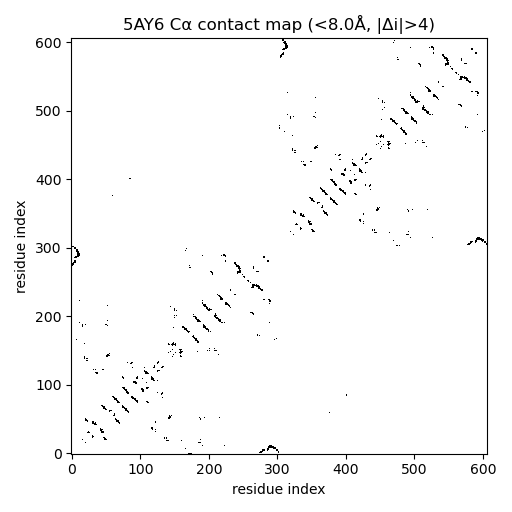.292 1.00 8.28 237 GLU B CA 1
ATOM 2716 C C . GLU B 1 73 ? 2.411 8.184 66.374 1.00 8.67 237 GLU B C 1
ATOM 2717 O O . GLU B 1 73 ? 2.642 7.251 67.137 1.00 10.52 237 GLU B O 1
ATOM 2723 N N . ASN B 1 74 ? 3.065 9.344 66.422 1.00 10.35 238 ASN B N 1
ATOM 2724 C CA . ASN B 1 74 ? 4.213 9.558 67.307 1.00 14.38 238 ASN B CA 1
ATOM 2725 C C . ASN B 1 74 ? 5.274 8.462 67.162 1.00 14.21 238 ASN B C 1
ATOM 2726 O O . ASN B 1 74 ? 5.902 8.054 68.144 1.00 9.66 238 ASN B O 1
ATOM 2731 N N . GLY B 1 75 ? 5.460 7.982 65.936 1.00 12.52 239 GLY B N 1
ATOM 2732 C CA . GLY B 1 75 ? 6.477 6.985 65.656 1.00 13.23 239 GLY B CA 1
ATOM 2733 C C . GLY B 1 75 ? 6.048 5.546 65.894 1.00 18.98 239 GLY B C 1
ATOM 2734 O O . GLY B 1 75 ? 6.820 4.619 65.655 1.00 19.21 239 GLY B O 1
ATOM 2735 N N . VAL B 1 76 ? 4.819 5.357 66.361 1.00 7.74 240 VAL B N 1
ATOM 2736 C CA . VAL B 1 76 ? 4.297 4.019 66.630 1.00 7.41 240 VAL B CA 1
ATOM 2737 C C . VAL B 1 76 ? 3.307 3.606 65.539 1.00 11.69 240 VAL B C 1
ATOM 2738 O O . VAL B 1 76 ? 2.379 4.347 65.229 1.00 8.87 240 VAL B O 1
ATOM 2742 N N . ILE B 1 77 ? 3.506 2.428 64.956 1.00 8.20 241 ILE B N 1
ATOM 2743 C CA . ILE B 1 77 ? 2.599 1.930 63.923 1.00 8.75 241 ILE B CA 1
ATOM 2744 C C . ILE B 1 77 ? 1.223 1.635 64.508 1.00 8.03 241 ILE B C 1
ATOM 2745 O O . ILE B 1 77 ? 1.105 0.862 65.456 1.00 10.68 241 ILE B O 1
ATOM 2750 N N . VAL B 1 78 ? 0.188 2.272 63.966 1.00 7.89 242 VAL B N 1
ATOM 2751 C CA . VAL B 1 78 ? -1.179 1.990 64.396 1.00 11.70 242 VAL B CA 1
ATOM 2752 C C . VAL B 1 78 ? -1.913 1.156 63.349 1.00 8.17 242 VAL B C 1
ATOM 2753 O O . VAL B 1 78 ? -2.824 0.396 63.675 1.00 11.76 242 VAL B O 1
ATOM 2757 N N . ALA B 1 79 ? -1.514 1.301 62.089 1.00 6.66 243 ALA B N 1
ATOM 2758 C CA . ALA B 1 79 ? -2.117 0.523 61.009 1.00 5.58 243 ALA B CA 1
ATOM 2759 C C . ALA B 1 79 ? -1.070 0.169 59.961 1.00 6.25 243 ALA B C 1
ATOM 2760 O O . ALA B 1 79 ? -0.097 0.897 59.779 1.00 7.44 243 ALA B O 1
ATOM 2762 N N . THR B 1 80 ? -1.272 -0.944 59.268 1.00 7.26 244 THR B N 1
ATOM 2763 C CA . THR B 1 80 ? -0.285 -1.414 58.308 1.00 6.86 244 THR B CA 1
ATOM 2764 C C . THR B 1 80 ? -0.916 -2.377 57.310 1.00 9.24 244 THR B C 1
ATOM 2765 O O . THR B 1 80 ? -1.926 -3.015 57.606 1.00 8.16 244 THR B O 1
ATOM 2769 N N . GLY B 1 81 ? -0.322 -2.478 56.125 1.00 7.20 245 GLY B N 1
ATOM 2770 C CA . GLY B 1 81 ? -0.794 -3.434 55.138 1.00 9.29 245 GLY B CA 1
ATOM 2771 C C . GLY B 1 81 ? -0.207 -3.180 53.767 1.00 10.04 245 GLY B C 1
ATOM 2772 O O . GLY B 1 81 ? 0.788 -2.463 53.627 1.00 12.91 245 GLY B O 1
ATOM 2773 N N . LYS B 1 82 ? -0.827 -3.769 52.751 1.00 13.36 246 LYS B N 1
ATOM 2774 C CA . LYS B 1 82 ? -0.362 -3.602 51.383 1.00 7.61 246 LYS B CA 1
ATOM 2775 C C . LYS B 1 82 ? -1.454 -2.987 50.526 1.00 6.82 246 LYS B C 1
ATOM 2776 O O . LYS B 1 82 ? -2.635 -3.299 50.690 1.00 11.67 246 LYS B O 1
ATOM 2782 N N . VAL B 1 83 ? -1.061 -2.106 49.614 1.00 9.43 247 VAL B N 1
ATOM 2783 C CA . VAL B 1 83 ? -2.006 -1.537 48.664 1.00 8.28 247 VAL B CA 1
ATOM 2784 C C . VAL B 1 83 ? -1.612 -1.885 47.236 1.00 10.17 247 VAL B C 1
ATOM 2785 O O . VAL B 1 83 ? -0.429 -2.050 46.928 1.00 10.17 247 VAL B O 1
ATOM 2789 N N . ALA B 1 84 ? -2.617 -2.020 46.376 1.00 8.71 248 ALA B N 1
ATOM 2790 C CA . ALA B 1 84 ? -2.397 -2.262 44.957 1.00 8.43 248 ALA B CA 1
ATOM 2791 C C . ALA B 1 84 ? -3.090 -1.191 44.128 1.00 9.83 248 ALA B C 1
ATOM 2792 O O . ALA B 1 84 ? -4.279 -0.926 44.314 1.00 11.57 248 ALA B O 1
ATOM 2794 N N . TYR B 1 85 ? -2.339 -0.581 43.219 1.00 7.96 249 TYR B N 1
ATOM 2795 C CA . TYR B 1 85 ? -2.875 0.415 42.303 1.00 10.86 249 TYR B CA 1
ATOM 2796 C C . TYR B 1 85 ? -2.847 -0.130 40.890 1.00 13.73 249 TYR B C 1
ATOM 2797 O O . TYR B 1 85 ? -1.878 -0.772 40.492 1.00 12.08 249 TYR B O 1
ATOM 2806 N N . ASP B 1 86 ? -3.897 0.137 40.124 1.00 17.73 250 ASP B N 1
ATOM 2807 C CA . ASP B 1 86 ? -3.903 -0.264 38.727 1.00 20.55 250 ASP B CA 1
ATOM 2808 C C . ASP B 1 86 ? -2.784 0.466 38.003 1.00 14.76 250 ASP B C 1
ATOM 2809 O O . ASP B 1 86 ? -2.643 1.677 38.129 1.00 15.39 250 ASP B O 1
ATOM 2814 N N . ALA B 1 87 ? -1.970 -0.277 37.263 1.00 13.57 251 ALA B N 1
ATOM 2815 C CA . ALA B 1 87 ? -0.770 0.301 36.668 1.00 9.90 251 ALA B CA 1
ATOM 2816 C C . ALA B 1 87 ? -1.099 1.204 35.487 1.00 13.30 251 ALA B C 1
ATOM 2817 O O . ALA B 1 87 ? -0.254 1.973 35.036 1.00 24.35 251 ALA B O 1
ATOM 2819 N N . ALA B 1 88 ? -2.326 1.106 34.986 1.00 21.36 252 ALA B N 1
ATOM 2820 C CA . ALA B 1 88 ? -2.745 1.904 33.837 1.00 22.36 252 ALA B CA 1
ATOM 2821 C C . ALA B 1 88 ? -3.516 3.139 34.282 1.00 15.59 252 ALA B C 1
ATOM 2822 O O . ALA B 1 88 ? -3.231 4.251 33.846 1.00 22.68 252 ALA B O 1
ATOM 2824 N N . THR B 1 89 ? -4.488 2.935 35.166 1.00 15.88 253 THR B N 1
ATOM 2825 C CA . THR B 1 89 ? -5.389 4.006 35.577 1.00 18.76 253 THR B CA 1
ATOM 2826 C C . THR B 1 89 ? -4.901 4.730 36.830 1.00 22.84 253 THR B C 1
ATOM 2827 O O . THR B 1 89 ? -5.334 5.849 37.111 1.00 14.13 253 THR B O 1
ATOM 2831 N N . ASN B 1 90 ? -4.009 4.071 37.569 1.00 17.76 254 ASN B N 1
ATOM 2832 C CA . ASN B 1 90 ? -3.426 4.575 38.817 1.00 17.10 254 ASN B CA 1
ATOM 2833 C C . ASN B 1 90 ? -4.435 4.697 39.958 1.00 16.25 254 ASN B C 1
ATOM 2834 O O . ASN B 1 90 ? -4.147 5.315 40.983 1.00 20.49 254 ASN B O 1
ATOM 2839 N N . GLU B 1 91 ? -5.605 4.087 39.794 1.00 16.89 255 GLU B N 1
ATOM 2840 C CA . GLU B 1 91 ? -6.594 4.042 40.870 1.00 24.39 255 GLU B CA 1
ATOM 2841 C C . GLU B 1 91 ? -6.305 2.895 41.833 1.00 18.87 255 GLU B C 1
ATOM 2842 O O . GLU B 1 91 ? -5.734 1.876 41.446 1.00 14.45 255 GLU B O 1
ATOM 2848 N N . LEU B 1 92 ? -6.702 3.068 43.089 1.00 14.48 256 LEU B N 1
ATOM 2849 C CA . LEU B 1 92 ? -6.566 2.008 44.080 1.00 8.74 256 LEU B CA 1
ATOM 2850 C C . LEU B 1 92 ? -7.388 0.795 43.663 1.00 16.47 256 LEU B C 1
ATOM 2851 O O . LEU B 1 92 ? -8.530 0.933 43.228 1.00 14.98 256 LEU B O 1
ATOM 2856 N N . VAL B 1 93 ? -6.803 -0.391 43.787 1.00 9.43 257 VAL B N 1
ATOM 2857 C CA . VAL B 1 93 ? -7.487 -1.619 43.405 1.00 15.32 257 VAL B CA 1
ATOM 2858 C C . VAL B 1 93 ? -7.828 -2.446 44.637 1.00 15.21 257 VAL B C 1
ATOM 2859 O O . VAL B 1 93 ? -8.909 -3.030 44.725 1.00 13.90 257 VAL B O 1
ATOM 2863 N N . SER B 1 94 ? -6.909 -2.483 45.598 1.00 11.69 258 SER B N 1
ATOM 2864 C CA . SER B 1 94 ? -7.145 -3.216 46.833 1.00 10.24 258 SER B CA 1
ATOM 2865 C C . SER B 1 94 ? -6.319 -2.647 47.971 1.00 12.78 258 SER B C 1
ATOM 2866 O O . SER B 1 94 ? -5.311 -1.979 47.747 1.00 8.43 258 SER B O 1
ATOM 2869 N N . SER B 1 95 ? -6.770 -2.911 49.191 1.00 10.32 259 SER B N 1
ATOM 2870 C CA . SER B 1 95 ? -6.057 -2.500 50.390 1.00 11.29 259 SER B CA 1
ATOM 2871 C C . SER B 1 95 ? -6.246 -3.527 51.490 1.00 9.64 259 SER B C 1
ATOM 2872 O O . SER B 1 95 ? -7.368 -3.958 51.767 1.00 8.93 259 SER B O 1
ATOM 2875 N N . THR B 1 96 ? -5.146 -3.928 52.115 1.00 10.85 260 THR B N 1
ATOM 2876 C CA . THR B 1 96 ? -5.233 -4.793 53.273 1.00 8.35 260 THR B CA 1
ATOM 2877 C C . THR B 1 96 ? -4.849 -4.020 54.528 1.00 7.18 260 THR B C 1
ATOM 2878 O O . THR B 1 96 ? -4.669 -4.608 55.589 1.00 8.18 260 THR B O 1
ATOM 2882 N N . ILE B 1 97 ? -4.720 -2.702 54.411 1.00 5.54 261 ILE B N 1
ATOM 2883 C CA . ILE B 1 97 ? -4.380 -1.904 55.585 1.00 5.12 261 ILE B CA 1
ATOM 2884 C C . ILE B 1 97 ? -5.446 -2.100 56.663 1.00 9.87 261 ILE B C 1
ATOM 2885 O O . ILE B 1 97 ? -6.645 -1.953 56.409 1.00 7.49 261 ILE B O 1
ATOM 2890 N N . ASP B 1 98 ? -4.993 -2.472 57.856 1.00 7.58 262 ASP B N 1
ATOM 2891 C CA . ASP B 1 98 ? -5.865 -2.708 58.993 1.00 6.68 262 ASP B CA 1
ATOM 2892 C C . ASP B 1 98 ? -5.076 -2.357 60.247 1.00 6.52 262 ASP B C 1
ATOM 2893 O O . ASP B 1 98 ? -3.861 -2.140 60.180 1.00 7.05 262 ASP B O 1
ATOM 2898 N N . TYR B 1 99 ? -5.743 -2.313 61.394 1.00 7.02 263 TYR B N 1
ATOM 2899 C CA . TYR B 1 99 ? -5.051 -1.939 62.617 1.00 5.24 263 TYR B CA 1
ATOM 2900 C C . TYR B 1 99 ? -3.991 -2.983 62.989 1.00 7.04 263 TYR B C 1
ATOM 2901 O O . TYR B 1 99 ? -4.104 -4.163 62.637 1.00 9.34 263 TYR B O 1
ATOM 2910 N N . LYS B 1 100 ? -2.948 -2.523 63.669 1.00 8.12 264 LYS B N 1
ATOM 2911 C CA . LYS B 1 100 ? -1.835 -3.377 64.070 1.00 9.91 264 LYS B CA 1
ATOM 2912 C C . LYS B 1 100 ? -2.290 -4.533 64.955 1.00 12.11 264 LYS B C 1
ATOM 2913 O O . LYS B 1 100 ? -2.771 -4.323 66.066 1.00 10.38 264 LYS B O 1
ATOM 2919 N N . GLY B 1 101 ? -2.141 -5.751 64.449 1.00 13.57 265 GLY B N 1
ATOM 2920 C CA . GLY B 1 101 ? -2.490 -6.938 65.206 1.00 15.86 265 GLY B CA 1
ATOM 2921 C C . GLY B 1 101 ? -3.837 -7.526 64.836 1.00 14.87 265 GLY B C 1
ATOM 2922 O O . GLY B 1 101 ? -4.294 -8.469 65.482 1.00 18.14 265 GLY B O 1
ATOM 2923 N N . ALA B 1 102 ? -4.470 -6.977 63.802 1.00 12.84 266 ALA B N 1
ATOM 2924 C CA . ALA B 1 102 ? -5.772 -7.467 63.345 1.00 12.65 266 ALA B CA 1
ATOM 2925 C C . ALA B 1 102 ? -5.707 -8.934 62.943 1.00 17.13 266 ALA B C 1
ATOM 2926 O O . ALA B 1 102 ? -4.719 -9.385 62.364 1.00 17.97 266 ALA B O 1
ATOM 2928 N N . SER B 1 103 ? -6.771 -9.669 63.244 1.00 17.19 267 SER B N 1
ATOM 2929 C CA . SER B 1 103 ? -6.847 -11.085 62.903 1.00 19.74 267 SER B CA 1
ATOM 2930 C C . SER B 1 103 ? -8.299 -11.549 62.939 1.00 24.96 267 SER B C 1
ATOM 2931 O O . SER B 1 103 ? -8.868 -11.709 64.019 1.00 16.97 267 SER B O 1
ATOM 2934 N N . PRO B 1 104 ? -8.904 -11.771 61.758 1.00 16.62 268 PRO B N 1
ATOM 2935 C CA . PRO B 1 104 ? -8.275 -11.675 60.437 1.00 18.45 268 PRO B CA 1
ATOM 2936 C C . PRO B 1 104 ? -8.107 -10.237 59.946 1.00 19.43 268 PRO B C 1
ATOM 2937 O O . PRO B 1 104 ? -8.882 -9.355 60.320 1.00 15.28 268 PRO B O 1
ATOM 2941 N N . VAL B 1 105 ? -7.087 -10.017 59.125 1.00 17.32 269 VAL B N 1
ATOM 2942 C CA . VAL B 1 105 ? -6.883 -8.731 58.471 1.00 13.75 269 VAL B CA 1
ATOM 2943 C C . VAL B 1 105 ? -8.076 -8.414 57.581 1.00 19.99 269 VAL B C 1
ATOM 2944 O O . VAL B 1 105 ? -8.483 -9.241 56.765 1.00 15.76 269 VAL B O 1
ATOM 2948 N N . THR B 1 106 ? -8.642 -7.223 57.744 1.00 13.93 270 THR B N 1
ATOM 2949 C CA . THR B 1 106 ? -9.812 -6.835 56.966 1.00 12.46 270 THR B CA 1
ATOM 2950 C C . THR B 1 106 ? -9.657 -5.420 56.426 1.00 14.98 270 THR B C 1
ATOM 2951 O O . THR B 1 106 ? -9.903 -4.443 57.137 1.00 14.22 270 THR B O 1
ATOM 2955 N N . GLY B 1 107 ? -9.246 -5.323 55.166 1.00 11.74 271 GLY B N 1
ATOM 2956 C CA . GLY B 1 107 ? -9.017 -4.040 54.528 1.00 9.48 271 GLY B CA 1
ATOM 2957 C C . GLY B 1 107 ? -10.268 -3.413 53.944 1.00 15.06 271 GLY B C 1
ATOM 2958 O O . GLY B 1 107 ? -11.348 -4.001 53.979 1.00 12.12 271 GLY B O 1
ATOM 2959 N N . SER B 1 108 ? -10.111 -2.209 53.401 1.00 13.39 272 SER B N 1
ATOM 2960 C CA . SER B 1 108 ? -11.218 -1.448 52.829 1.00 13.88 272 SER B CA 1
ATOM 2961 C C . SER B 1 108 ? -10.714 -0.518 51.734 1.00 11.05 272 SER B C 1
ATOM 2962 O O . SER B 1 108 ? -9.580 -0.047 51.796 1.00 12.19 272 SER B O 1
ATOM 2965 N N . MET B 1 109 ? -11.552 -0.258 50.732 1.00 11.71 273 MET B N 1
ATOM 2966 C CA . MET B 1 109 ? -11.206 0.668 49.652 1.00 9.32 273 MET B CA 1
ATOM 2967 C C . MET B 1 109 ? -11.230 2.127 50.086 1.00 10.16 273 MET B C 1
ATOM 2968 O O . MET B 1 109 ? -10.728 2.991 49.369 1.00 8.49 273 MET B O 1
ATOM 2973 N N . THR B 1 110 ? -11.822 2.405 51.244 1.00 11.63 274 THR B N 1
ATOM 2974 C CA . THR B 1 110 ? -12.043 3.787 51.669 1.00 9.05 274 THR B CA 1
ATOM 2975 C C . THR B 1 110 ? -11.481 4.100 53.051 1.00 7.44 274 THR B C 1
ATOM 2976 O O . THR B 1 110 ? -11.193 5.258 53.363 1.00 6.09 274 THR B O 1
ATOM 2980 N N . THR B 1 111 ? -11.336 3.084 53.891 1.00 10.56 275 THR B N 1
ATOM 2981 C CA . THR B 1 111 ? -10.832 3.324 55.244 1.00 10.42 275 THR B CA 1
ATOM 2982 C C . THR B 1 111 ? -9.788 2.320 55.702 1.00 10.80 275 THR B C 1
ATOM 2983 O O . THR B 1 111 ? -9.516 1.318 55.035 1.00 10.40 275 THR B O 1
ATOM 2987 N N . THR B 1 112 ? -9.205 2.609 56.860 1.00 8.37 276 THR B N 1
ATOM 2988 C CA . THR B 1 112 ? -8.548 1.578 57.653 1.00 7.62 276 THR B CA 1
ATOM 2989 C C . THR B 1 112 ? -8.975 1.721 59.095 1.00 7.51 276 THR B C 1
ATOM 2990 O O . THR B 1 112 ? -9.164 2.836 59.586 1.00 8.04 276 THR B O 1
ATOM 2994 N N . ARG B 1 113 ? -9.138 0.591 59.774 1.00 7.74 277 ARG B N 1
ATOM 2995 C CA . ARG B 1 113 ? -9.316 0.609 61.217 1.00 8.60 277 ARG B CA 1
ATOM 2996 C C . ARG B 1 113 ? -8.029 1.093 61.868 1.00 7.52 277 ARG B C 1
ATOM 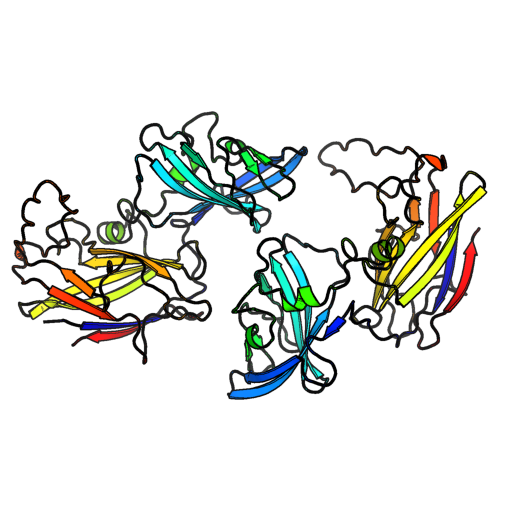2997 O O . ARG B 1 113 ? -6.939 0.884 61.330 1.00 9.07 277 ARG B O 1
ATOM 3005 N N . ILE B 1 114 ? -8.150 1.752 63.016 1.00 5.49 278 ILE B N 1
ATOM 3006 C CA . ILE B 1 114 ? -6.967 2.171 63.756 1.00 7.85 278 ILE B CA 1
ATOM 3007 C C . ILE B 1 114 ? -6.927 1.573 65.155 1.00 9.04 278 ILE B C 1
ATOM 3008 O O . ILE B 1 114 ? -5.981 1.802 65.903 1.00 10.27 278 ILE B O 1
ATOM 3013 N N . ASN B 1 115 ? -7.957 0.814 65.512 1.00 10.49 279 ASN B N 1
ATOM 3014 C CA . ASN B 1 115 ? -7.942 0.076 66.768 1.00 13.47 279 ASN B CA 1
ATOM 3015 C C . ASN B 1 115 ? -8.890 -1.111 66.720 1.00 10.96 279 ASN B C 1
ATOM 3016 O O . ASN B 1 115 ? -9.698 -1.236 65.800 1.00 11.51 279 ASN B O 1
ATOM 3021 N N . ALA B 1 116 ? -8.793 -1.971 67.726 1.00 13.90 280 ALA B N 1
ATOM 3022 C CA . ALA B 1 116 ? -9.596 -3.188 67.780 1.00 15.67 280 ALA B CA 1
ATOM 3023 C C . ALA B 1 116 ? -11.082 -2.887 67.957 1.00 15.35 280 ALA B C 1
ATOM 3024 O O . ALA B 1 116 ? -11.928 -3.731 67.667 1.00 16.46 280 ALA B O 1
ATOM 3026 N N . ALA B 1 117 ? -11.394 -1.684 68.433 1.00 14.19 281 ALA B N 1
ATOM 3027 C CA . ALA B 1 117 ? -12.780 -1.287 68.666 1.00 13.61 281 ALA B CA 1
ATOM 3028 C C . ALA B 1 117 ? -13.518 -1.002 67.361 1.00 18.78 281 ALA B C 1
ATOM 3029 O O . ALA B 1 117 ? -14.748 -0.934 67.333 1.00 19.14 281 ALA B O 1
ATOM 3031 N N . GLY B 1 118 ? -12.768 -0.821 66.282 1.00 15.19 282 GLY B N 1
ATOM 3032 C CA . GLY B 1 118 ? -13.373 -0.609 64.979 1.00 13.23 282 GLY B CA 1
ATOM 3033 C C . GLY B 1 118 ? -13.330 0.825 64.478 1.00 10.14 282 GLY B C 1
ATOM 3034 O O . GLY B 1 118 ? -13.837 1.112 63.398 1.00 11.92 282 GLY B O 1
ATOM 3035 N N . THR B 1 119 ? -12.723 1.722 65.253 1.00 14.64 283 THR B N 1
ATOM 3036 C CA . THR B 1 119 ? -12.561 3.118 64.838 1.00 10.01 283 THR B CA 1
ATOM 3037 C C . THR B 1 119 ? -11.715 3.205 63.573 1.00 12.62 283 THR B C 1
ATOM 3038 O O . THR B 1 119 ? -10.672 2.552 63.472 1.00 9.21 283 THR B O 1
ATOM 3042 N N . THR B 1 120 ? -12.171 4.006 62.614 1.00 12.04 284 THR B N 1
ATOM 3043 C CA . THR B 1 120 ? -11.507 4.123 61.322 1.00 9.72 284 THR B CA 1
ATOM 3044 C C . THR B 1 120 ? -11.061 5.542 61.011 1.00 7.80 284 THR B C 1
ATOM 3045 O O . THR B 1 120 ? -11.546 6.503 61.602 1.00 9.58 284 THR B O 1
ATOM 3049 N N . VAL B 1 121 ? -10.130 5.656 60.070 1.00 5.51 285 VAL B N 1
ATOM 3050 C CA . VAL B 1 121 ? -9.798 6.930 59.451 1.00 8.36 285 VAL B CA 1
ATOM 3051 C C . VAL B 1 121 ? -9.898 6.731 57.937 1.00 7.92 285 VAL B C 1
ATOM 3052 O O . VAL B 1 121 ? -9.851 5.598 57.457 1.00 8.79 285 VAL B O 1
ATOM 3056 N N . ASN B 1 122 ? -10.059 7.818 57.191 1.00 7.55 286 ASN B N 1
ATOM 3057 C CA . ASN B 1 122 ? -10.262 7.718 55.745 1.00 9.16 286 ASN B CA 1
ATOM 3058 C C . ASN B 1 122 ? -8.937 7.657 54.990 1.00 9.69 286 ASN B C 1
ATOM 3059 O O . ASN B 1 122 ? -8.031 8.437 55.264 1.00 8.91 286 ASN B O 1
ATOM 3064 N N . LEU B 1 123 ? -8.830 6.730 54.042 1.00 7.79 287 LEU B N 1
ATOM 3065 C CA . LEU B 1 123 ? -7.608 6.591 53.255 1.00 6.68 287 LEU B CA 1
ATOM 3066 C C . LEU B 1 123 ? -7.293 7.868 52.475 1.00 9.11 287 LEU B C 1
ATOM 3067 O O . LEU B 1 123 ? -6.128 8.183 52.234 1.00 9.56 287 LEU B O 1
ATOM 3072 N N . ALA B 1 124 ? -8.335 8.597 52.083 1.00 9.67 288 ALA B N 1
ATOM 3073 C CA . ALA B 1 124 ? -8.158 9.849 51.359 1.00 11.16 288 ALA B CA 1
ATOM 3074 C C . ALA B 1 124 ? -7.392 10.855 52.214 1.00 14.69 288 ALA B C 1
ATOM 3075 O O . ALA B 1 124 ? -6.578 11.623 51.704 1.00 12.23 288 ALA B O 1
ATOM 3077 N N . ASP B 1 125 ? -7.641 10.831 53.520 1.00 8.92 289 ASP B N 1
ATOM 3078 C CA . ASP B 1 125 ? -6.969 11.747 54.438 1.00 7.74 289 ASP B CA 1
ATOM 3079 C C . ASP B 1 125 ? -5.529 11.329 54.693 1.00 8.66 289 ASP B C 1
ATOM 3080 O O . ASP B 1 125 ? -4.724 12.123 55.180 1.00 11.06 289 ASP B O 1
ATOM 3085 N N . LEU B 1 126 ? -5.215 10.076 54.372 1.00 9.91 290 LEU B N 1
ATOM 3086 C CA . LEU B 1 126 ? -3.859 9.549 54.526 1.00 6.47 290 LEU B CA 1
ATOM 3087 C C . LEU B 1 126 ? -3.086 9.673 53.220 1.00 9.07 290 LEU B C 1
ATOM 3088 O O . LEU B 1 126 ? -1.894 9.374 53.159 1.00 11.75 290 LEU B O 1
ATOM 3093 N N . GLY B 1 127 ? -3.775 10.122 52.176 1.00 10.39 291 GLY B N 1
ATOM 3094 C CA . GLY B 1 127 ? -3.156 10.308 50.878 1.00 9.34 291 GLY B CA 1
ATOM 3095 C C . GLY B 1 127 ? -2.992 9.016 50.096 1.00 11.75 291 GLY B C 1
ATOM 3096 O O . GLY B 1 127 ? -2.393 9.000 49.019 1.00 13.57 291 GLY B O 1
ATOM 3097 N N . ILE B 1 128 ? -3.535 7.930 50.634 1.00 8.58 292 ILE B N 1
ATOM 3098 C CA . ILE B 1 128 ? -3.433 6.619 49.998 1.00 11.27 292 ILE B CA 1
ATOM 3099 C C . ILE B 1 128 ? -4.448 6.544 48.852 1.00 11.63 292 ILE B C 1
ATOM 3100 O O . ILE B 1 128 ? -4.281 5.796 47.885 1.00 10.12 292 ILE B O 1
ATOM 3105 N N . VAL B 1 129 ? -5.488 7.358 48.965 1.00 11.69 293 VAL B N 1
ATOM 3106 C CA . VAL B 1 129 ? -6.414 7.612 47.870 1.00 13.42 293 VAL B CA 1
ATOM 3107 C C . VAL B 1 129 ? -6.436 9.125 47.657 1.00 17.81 293 VAL B C 1
ATOM 3108 O O . VAL B 1 129 ? -6.290 9.890 48.612 1.00 13.09 293 VAL B O 1
ATOM 3112 N N . ASN B 1 130 ? -6.586 9.551 46.407 1.00 12.63 294 ASN B N 1
ATOM 3113 C CA . ASN B 1 130 ? -6.503 10.962 46.051 1.00 13.51 294 ASN B CA 1
ATOM 3114 C C . ASN B 1 130 ? -7.832 11.480 45.507 1.00 17.26 294 ASN B C 1
ATOM 3115 O O . ASN B 1 130 ? -8.316 11.009 44.477 1.00 10.90 294 ASN B O 1
ATOM 3120 N N . ALA B 1 131 ? -8.419 12.449 46.201 1.00 18.06 295 ALA B N 1
ATOM 3121 C CA . ALA B 1 131 ? -9.730 12.969 45.818 1.00 23.62 295 ALA B CA 1
ATOM 3122 C C . ALA B 1 131 ? -9.641 13.861 44.586 1.00 21.68 295 ALA B C 1
ATOM 3123 O O . ALA B 1 131 ? -10.630 14.068 43.879 1.00 26.56 295 ALA B O 1
ATOM 3125 N N . SER B 1 132 ? -8.449 14.378 44.321 1.00 22.13 296 SER B N 1
ATOM 3126 C CA . SER B 1 132 ? -8.265 15.319 43.224 1.00 26.68 296 SER B CA 1
ATOM 3127 C C . SER B 1 132 ? -7.117 14.902 42.315 1.00 27.84 296 SER B C 1
ATOM 3128 O O . SER B 1 132 ? -6.285 15.724 41.933 1.00 35.05 296 SER B O 1
ATOM 3131 N N . GLY B 1 133 ? -7.070 13.619 41.970 1.00 24.63 297 GLY B N 1
ATOM 3132 C CA . GLY B 1 133 ? -6.008 13.116 41.118 1.00 19.72 297 GLY B CA 1
ATOM 3133 C C . GLY B 1 133 ? -5.764 11.624 41.230 1.00 14.66 297 GLY B C 1
ATOM 3134 O O . GLY B 1 133 ? -6.594 10.877 41.754 1.00 12.89 297 GLY B O 1
ATOM 3135 N N . ALA B 1 134 ? -4.620 11.189 40.714 1.00 16.94 298 ALA B N 1
ATOM 3136 C CA . ALA B 1 134 ? -4.250 9.779 40.736 1.00 18.95 298 ALA B CA 1
ATOM 3137 C C . ALA B 1 134 ? -4.047 9.297 42.166 1.00 9.48 298 ALA B C 1
ATOM 3138 O O . ALA B 1 134 ? -3.337 9.930 42.939 1.00 10.61 298 ALA B O 1
ATOM 3140 N N . ASP B 1 135 ? -4.679 8.180 42.509 1.00 12.51 299 ASP B N 1
ATOM 3141 C CA . ASP B 1 135 ? -4.568 7.615 43.851 1.00 9.52 299 ASP B CA 1
ATOM 3142 C C . ASP B 1 135 ? -3.122 7.322 44.244 1.00 10.48 299 ASP B C 1
ATOM 3143 O O . ASP B 1 135 ? -2.738 7.526 45.389 1.00 13.78 299 ASP B O 1
ATOM 3148 N N . ASP B 1 136 ? -2.317 6.845 43.299 1.00 10.56 300 ASP B N 1
ATOM 3149 C CA . ASP B 1 136 ? -0.945 6.465 43.627 1.00 13.13 300 ASP B CA 1
ATOM 3150 C C . ASP B 1 136 ? 0.017 7.652 43.575 1.00 12.63 300 ASP B C 1
ATOM 3151 O O . ASP B 1 136 ? 1.226 7.463 43.630 1.00 12.36 300 ASP B O 1
ATOM 3156 N N . ALA B 1 137 ? -0.515 8.869 43.467 1.00 10.02 301 ALA B N 1
ATOM 3157 C CA . ALA B 1 137 ? 0.327 10.057 43.315 1.00 10.78 301 ALA B CA 1
ATOM 3158 C C . ALA B 1 137 ? 1.399 10.180 44.399 1.00 12.18 301 ALA B C 1
ATOM 3159 O O . ALA B 1 137 ? 2.560 10.445 44.102 1.00 10.95 301 ALA B O 1
ATOM 3161 N N . GLU B 1 138 ? 1.019 9.983 45.655 1.00 8.75 302 GLU B N 1
ATOM 3162 C CA . GLU B 1 138 ? 1.957 10.238 46.738 1.00 10.46 302 GLU B CA 1
ATOM 3163 C C . GLU B 1 138 ? 3.031 9.151 46.846 1.00 9.78 302 GLU B C 1
ATOM 3164 O O . GLU B 1 138 ? 4.173 9.451 47.191 1.00 11.10 302 GLU B O 1
ATOM 3170 N N . VAL B 1 139 ? 2.692 7.904 46.533 1.00 9.05 303 VAL B N 1
ATOM 3171 C CA . VAL B 1 139 ? 3.708 6.853 46.596 1.00 10.82 303 VAL B CA 1
ATOM 3172 C C . VAL B 1 139 ? 4.626 6.931 45.372 1.00 10.82 303 VAL B C 1
ATOM 3173 O O . VAL B 1 139 ? 5.835 6.767 45.489 1.00 7.97 303 VAL B O 1
ATOM 3177 N N . VAL B 1 140 ? 4.051 7.216 44.210 1.00 10.97 304 VAL B N 1
ATOM 3178 C CA . VAL B 1 140 ? 4.838 7.381 42.990 1.00 15.68 304 VAL B CA 1
ATOM 3179 C C . VAL B 1 140 ? 5.932 8.444 43.170 1.00 13.03 304 VAL B C 1
ATOM 3180 O O . VAL B 1 140 ? 7.044 8.302 42.659 1.00 13.63 304 VAL B O 1
ATOM 3184 N N . ALA B 1 141 ? 5.634 9.487 43.940 1.00 10.76 305 ALA B N 1
ATOM 3185 C CA . ALA B 1 141 ? 6.604 10.547 44.176 1.00 11.96 305 ALA B CA 1
ATOM 3186 C C . ALA B 1 141 ? 7.812 10.064 44.986 1.00 16.32 305 ALA B C 1
ATOM 3187 O O . ALA B 1 141 ? 8.855 10.723 45.010 1.00 13.33 305 ALA B O 1
ATOM 3189 N N . GLY B 1 142 ? 7.672 8.920 45.650 1.00 15.16 306 GLY B N 1
ATOM 3190 C CA . GLY B 1 142 ? 8.755 8.362 46.441 1.00 10.93 306 GLY B CA 1
ATOM 3191 C C . GLY B 1 142 ? 9.827 7.654 45.626 1.00 10.17 306 GLY B C 1
ATOM 3192 O O . GLY B 1 142 ? 10.912 7.363 46.147 1.00 9.35 306 GLY B O 1
ATOM 3193 N N . LYS B 1 143 ? 9.520 7.373 44.359 1.00 6.16 307 LYS B N 1
ATOM 3194 C CA . LYS B 1 143 ? 10.437 6.682 43.451 1.00 13.28 307 LYS B CA 1
ATOM 3195 C C . LYS B 1 143 ? 11.064 5.444 44.090 1.00 12.15 307 LYS B C 1
ATOM 3196 O O . LYS B 1 143 ? 12.288 5.324 44.143 1.00 10.68 307 LYS B O 1
ATOM 3202 N N . LEU B 1 144 ? 10.225 4.535 44.574 1.00 8.62 308 LEU B N 1
ATOM 3203 C CA . LEU B 1 144 ? 10.689 3.417 45.399 1.00 5.67 308 LEU B CA 1
ATOM 3204 C C . LEU B 1 144 ? 11.451 2.332 44.639 1.00 7.01 308 LEU B C 1
ATOM 3205 O O . LEU B 1 144 ? 11.220 2.095 43.444 1.00 5.59 308 LEU B O 1
ATOM 3210 N N . TYR B 1 145 ? 12.347 1.671 45.367 1.00 6.07 309 TYR B N 1
ATOM 3211 C CA . TYR B 1 145 ? 13.083 0.514 44.874 1.00 3.74 309 TYR B CA 1
ATOM 3212 C C . TYR B 1 145 ? 12.175 -0.499 44.190 1.00 7.10 309 TYR B C 1
ATOM 3213 O O . TYR B 1 145 ? 11.073 -0.785 44.661 1.00 6.22 309 TYR B O 1
ATOM 3222 N N . ASP B 1 146 ? 12.642 -1.019 43.062 1.00 4.82 310 ASP B N 1
ATOM 3223 C CA . ASP B 1 146 ? 11.980 -2.123 42.383 1.00 6.29 310 ASP B CA 1
ATOM 3224 C C . ASP B 1 146 ? 13.058 -2.984 41.751 1.00 6.55 310 ASP B C 1
ATOM 3225 O O . ASP B 1 146 ? 13.880 -2.475 40.987 1.00 7.92 310 ASP B O 1
ATOM 3230 N N . PRO B 1 147 ? 13.074 -4.289 42.072 1.00 5.73 311 PRO B N 1
ATOM 3231 C CA . PRO B 1 147 ? 14.168 -5.155 41.612 1.00 3.98 311 PRO B CA 1
ATOM 3232 C C . PRO B 1 147 ? 14.218 -5.280 40.091 1.00 10.00 311 PRO B C 1
ATOM 3233 O O . PRO B 1 147 ? 15.252 -5.646 39.531 1.00 13.62 311 PRO B O 1
ATOM 3237 N N . SER B 1 148 ? 13.116 -4.950 39.426 1.00 12.17 312 SER B N 1
ATOM 3238 C CA . SER B 1 148 ? 13.061 -5.038 37.974 1.00 11.69 312 SER B CA 1
ATOM 3239 C C . SER B 1 148 ? 13.293 -3.704 37.279 1.00 10.27 312 SER B C 1
ATOM 3240 O O . SER B 1 148 ? 14.054 -3.633 36.317 1.00 21.45 312 SER B O 1
ATOM 3243 N N . THR B 1 149 ? 12.647 -2.644 37.758 1.00 12.13 313 THR B N 1
ATOM 3244 C CA . THR B 1 149 ? 12.654 -1.379 37.023 1.00 10.11 313 THR B CA 1
ATOM 3245 C C . THR B 1 149 ? 13.383 -0.222 37.706 1.00 11.24 313 THR B C 1
ATOM 3246 O O . THR B 1 149 ? 13.530 0.846 37.121 1.00 10.01 313 THR B O 1
ATOM 3250 N N . TRP B 1 150 ? 13.835 -0.421 38.938 1.00 9.73 314 TRP B N 1
ATOM 3251 C CA . TRP B 1 150 ? 14.513 0.650 39.658 1.00 10.28 314 TRP B CA 1
ATOM 3252 C C . TRP B 1 150 ? 15.455 0.046 40.696 1.00 7.23 314 TRP B C 1
ATOM 3253 O O . TRP B 1 150 ? 15.291 0.234 41.898 1.00 9.25 314 TRP B O 1
ATOM 3264 N N . SER B 1 151 ? 16.448 -0.687 40.207 1.00 6.78 315 SER B N 1
ATOM 3265 C CA . SER B 1 151 ? 17.173 -1.642 41.033 1.00 5.98 315 SER B CA 1
ATOM 3266 C C . SER B 1 151 ? 18.598 -1.210 41.329 1.00 6.25 315 SER B C 1
ATOM 3267 O O . SER B 1 151 ? 19.060 -0.178 40.845 1.00 5.20 315 SER B O 1
ATOM 3270 N N . MET B 1 152 ? 19.291 -2.018 42.123 1.00 6.12 316 MET B N 1
ATOM 3271 C CA . MET B 1 152 ? 20.698 -1.784 42.401 1.00 6.07 316 MET B CA 1
ATOM 3272 C C . MET B 1 152 ? 21.527 -2.059 41.154 1.00 5.84 316 MET B C 1
ATOM 3273 O O . MET B 1 152 ? 22.562 -1.428 40.943 1.00 6.91 316 MET B O 1
ATOM 3278 N N . SER B 1 153 ? 21.061 -2.984 40.321 1.00 3.78 317 SER B N 1
ATOM 3279 C CA . SER B 1 153 ? 21.740 -3.260 39.056 1.00 4.81 317 SER B CA 1
ATOM 3280 C C . SER B 1 153 ? 21.574 -2.094 38.079 1.00 5.90 317 SER B C 1
ATOM 3281 O O . SER B 1 153 ? 22.486 -1.778 37.311 1.00 8.49 317 SER B O 1
ATOM 3284 N N . ASP B 1 154 ? 20.408 -1.458 38.110 1.00 5.20 318 ASP B N 1
ATOM 3285 C CA . ASP B 1 154 ? 20.185 -0.258 37.314 1.00 6.97 318 ASP B CA 1
ATOM 3286 C C . ASP B 1 154 ? 21.178 0.818 37.742 1.00 9.11 318 ASP B C 1
ATOM 3287 O O . ASP B 1 154 ? 21.786 1.497 36.915 1.00 7.80 318 ASP B O 1
ATOM 3292 N N . TYR B 1 155 ? 21.334 0.959 39.050 1.00 7.75 319 TYR B N 1
ATOM 3293 C CA . TYR B 1 155 ? 22.249 1.942 39.605 1.00 8.47 319 TYR B CA 1
ATOM 3294 C C . TYR B 1 155 ? 23.683 1.663 39.163 1.00 10.38 319 TYR B C 1
ATOM 3295 O O . TYR B 1 155 ? 24.437 2.588 38.867 1.00 8.13 319 TYR B O 1
ATOM 3304 N N . ALA B 1 156 ? 24.048 0.385 39.102 1.00 8.50 320 ALA B N 1
ATOM 3305 C CA . ALA B 1 156 ? 25.396 0.001 38.697 1.00 9.18 320 ALA B CA 1
ATOM 3306 C C . ALA B 1 156 ? 25.690 0.446 37.265 1.00 7.59 320 ALA B C 1
ATOM 3307 O O . ALA B 1 156 ? 26.813 0.847 36.943 1.00 10.29 320 ALA B O 1
ATOM 3309 N N . LYS B 1 157 ? 24.680 0.366 36.408 1.00 10.51 321 LYS B N 1
ATOM 3310 C CA . LYS B 1 157 ? 24.822 0.753 35.007 1.00 10.53 321 LYS B CA 1
ATOM 3311 C C . LYS B 1 157 ? 24.832 2.275 34.845 1.00 11.30 321 LYS B C 1
ATOM 3312 O O . LYS B 1 157 ? 25.587 2.814 34.039 1.00 14.64 321 LYS B O 1
ATOM 3318 N N . ASP B 1 158 ? 23.996 2.959 35.621 1.00 10.98 322 ASP B N 1
ATOM 3319 C CA . ASP B 1 158 ? 23.892 4.421 35.581 1.00 11.42 322 ASP B CA 1
ATOM 3320 C C . ASP B 1 158 ? 23.564 4.932 36.979 1.00 9.95 322 ASP B C 1
ATOM 3321 O O . ASP B 1 158 ? 22.460 4.714 37.468 1.00 10.36 322 ASP B O 1
ATOM 3326 N N . ASN B 1 159 ? 24.508 5.638 37.597 1.00 11.45 323 ASN B N 1
ATOM 3327 C CA . ASN B 1 159 ? 24.376 6.071 38.989 1.00 13.48 323 ASN B CA 1
ATOM 3328 C C . ASN B 1 159 ? 23.253 7.078 39.260 1.00 12.56 323 ASN B C 1
ATOM 3329 O O . ASN B 1 159 ? 22.960 7.377 40.414 1.00 15.00 323 ASN B O 1
ATOM 3334 N N . SER B 1 160 ? 22.627 7.600 38.209 1.00 9.21 324 SER B N 1
ATOM 3335 C CA . SER B 1 160 ? 21.487 8.497 38.381 1.00 14.80 324 SER B CA 1
ATOM 3336 C C . SER B 1 160 ? 20.187 7.702 38.408 1.00 14.91 324 SER B C 1
ATOM 3337 O O . SER B 1 160 ? 19.104 8.259 38.592 1.00 14.54 324 SER B O 1
ATOM 3340 N N . LYS B 1 161 ? 20.307 6.393 38.214 1.00 12.21 325 LYS B N 1
ATOM 3341 C CA . LYS B 1 161 ? 19.154 5.506 38.136 1.00 13.12 325 LYS B CA 1
ATOM 3342 C C . LYS B 1 161 ? 19.140 4.523 39.296 1.00 10.85 325 LYS B C 1
ATOM 3343 O O . LYS B 1 161 ? 20.166 4.287 39.932 1.00 9.18 325 LYS B O 1
ATOM 3349 N N . GLY B 1 162 ? 17.975 3.941 39.551 1.00 10.48 326 GLY B N 1
ATOM 3350 C CA . GLY B 1 162 ? 17.844 2.896 40.548 1.00 9.82 326 GLY B CA 1
ATOM 3351 C C . GLY B 1 162 ? 18.148 3.345 41.963 1.00 7.11 326 GLY B C 1
ATOM 3352 O O . GLY B 1 162 ? 17.918 4.501 42.337 1.00 7.56 326 GLY B O 1
ATOM 3353 N N . VAL B 1 163 ? 18.665 2.415 42.756 1.00 7.56 327 VAL B N 1
ATOM 3354 C CA . VAL B 1 163 ? 18.964 2.673 44.158 1.00 10.64 327 VAL B CA 1
ATOM 3355 C C . VAL B 1 163 ? 20.390 2.245 44.493 1.00 8.29 327 VAL B C 1
ATOM 3356 O O . VAL B 1 163 ? 20.818 1.145 44.141 1.00 9.68 327 VAL B O 1
ATOM 3360 N N . LYS B 1 164 ? 21.127 3.129 45.159 1.00 8.38 328 LYS B N 1
ATOM 3361 C CA . LYS B 1 164 ? 22.456 2.808 45.672 1.00 7.32 328 LYS B CA 1
ATOM 3362 C C . LYS B 1 164 ? 22.381 1.774 46.799 1.00 5.96 328 LYS B C 1
ATOM 3363 O O . LYS B 1 164 ? 21.609 1.940 47.741 1.00 6.29 328 LYS B O 1
ATOM 3369 N N . PRO B 1 165 ? 23.174 0.692 46.703 1.00 5.63 329 PRO B N 1
ATOM 3370 C CA . PRO B 1 165 ? 23.118 -0.349 47.743 1.00 3.98 329 PRO B CA 1
ATOM 3371 C C . PRO B 1 165 ? 23.555 0.160 49.110 1.00 6.43 329 PRO B C 1
ATOM 3372 O O . PRO B 1 165 ? 24.249 1.168 49.189 1.00 4.67 329 PRO B O 1
ATOM 3376 N N . ASP B 1 166 ? 23.131 -0.524 50.167 1.00 3.26 330 ASP B N 1
ATOM 3377 C CA . ASP B 1 166 ? 23.645 -0.256 51.507 1.00 5.86 330 ASP B CA 1
ATOM 3378 C C . ASP B 1 166 ? 24.984 -0.962 51.696 1.00 11.18 330 ASP B C 1
ATOM 3379 O O . ASP B 1 166 ? 25.832 -0.518 52.464 1.00 8.76 330 ASP B O 1
ATOM 3384 N N . PHE B 1 167 ? 25.161 -2.078 50.998 1.00 5.32 331 PHE B N 1
ATOM 3385 C CA . PHE B 1 167 ? 26.397 -2.842 51.096 1.00 8.18 331 PHE B CA 1
ATOM 3386 C C . PHE B 1 167 ? 26.591 -3.753 49.890 1.00 7.25 331 PHE B C 1
ATOM 3387 O O . PHE B 1 167 ? 25.622 -4.204 49.278 1.00 6.87 331 PHE B O 1
ATOM 3395 N N . GLU B 1 168 ? 27.850 -4.012 49.548 1.00 7.84 332 GLU B N 1
ATOM 3396 C CA . GLU B 1 168 ? 28.177 -4.885 48.430 1.00 7.22 332 GLU B CA 1
ATOM 3397 C C . GLU B 1 168 ? 29.318 -5.830 48.765 1.00 12.34 332 GLU B C 1
ATOM 3398 O O . GLU B 1 168 ? 30.241 -5.477 49.506 1.00 9.56 332 GLU B O 1
ATOM 3404 N N . VAL B 1 169 ? 29.236 -7.036 48.210 1.00 9.33 333 VAL B N 1
ATOM 3405 C CA . VAL B 1 169 ? 30.318 -8.002 48.263 1.00 4.80 333 VAL B CA 1
ATOM 3406 C C . VAL B 1 169 ? 30.723 -8.401 46.846 1.00 7.78 333 VAL B C 1
ATOM 3407 O O . VAL B 1 169 ? 29.907 -8.922 46.088 1.00 5.74 333 VAL B O 1
ATOM 3411 N N . GLN B 1 170 ? 31.981 -8.163 46.490 1.00 8.34 334 GLN B N 1
ATOM 3412 C CA . GLN B 1 170 ? 32.478 -8.539 45.169 1.00 10.13 334 GLN B CA 1
ATOM 3413 C C . GLN B 1 170 ? 33.000 -9.970 45.152 1.00 11.99 334 GLN B C 1
ATOM 3414 O O . GLN B 1 170 ? 33.680 -10.411 46.079 1.00 13.26 334 GLN B O 1
ATOM 3420 N N . ILE B 1 171 ? 32.688 -10.679 44.076 1.00 7.22 335 ILE B N 1
ATOM 3421 C CA . ILE B 1 171 ? 33.081 -12.073 43.916 1.00 10.19 335 ILE B CA 1
ATOM 3422 C C . ILE B 1 171 ? 33.810 -12.264 42.595 1.00 12.18 335 ILE B C 1
ATOM 3423 O O . ILE B 1 171 ? 33.199 -12.201 41.533 1.00 11.20 335 ILE B O 1
ATOM 3428 N N . PRO B 1 172 ? 35.125 -12.496 42.654 1.00 8.56 336 PRO B N 1
ATOM 3429 C CA . PRO B 1 172 ? 35.874 -12.728 41.420 1.00 16.63 336 PRO B CA 1
ATOM 3430 C C . PRO B 1 172 ? 35.697 -14.157 40.927 1.00 14.60 336 PRO B C 1
ATOM 3431 O O . PRO B 1 172 ? 35.943 -15.099 41.682 1.00 10.74 336 PRO B O 1
ATOM 3435 N N . LEU B 1 173 ? 35.250 -14.316 39.687 1.00 10.36 337 LEU B N 1
ATOM 3436 C CA . LEU B 1 173 ? 35.160 -15.634 39.072 1.00 10.82 337 LEU B CA 1
ATOM 3437 C C . LEU B 1 173 ? 36.190 -15.776 37.962 1.00 13.92 337 LEU B C 1
ATOM 3438 O O . LEU B 1 173 ? 36.310 -14.899 37.110 1.00 20.20 337 LEU B O 1
ATOM 3443 N N . SER B 1 174 ? 36.929 -16.878 37.970 1.00 12.95 338 SER B N 1
ATOM 3444 C CA . SER B 1 174 ? 37.755 -17.247 36.825 1.00 14.39 338 SER B CA 1
ATOM 3445 C C . SER B 1 174 ? 36.892 -17.987 35.817 1.00 15.69 338 SER B C 1
ATOM 3446 O O . SER B 1 174 ? 36.266 -18.987 36.166 1.00 8.98 338 SER B O 1
ATOM 3449 N N . ASP B 1 175 ? 36.854 -17.508 34.573 1.00 12.39 339 ASP B N 1
ATOM 3450 C CA . ASP B 1 175 ? 35.998 -18.129 33.565 1.00 8.76 339 ASP B CA 1
ATOM 3451 C C . ASP B 1 175 ? 36.742 -19.239 32.833 1.00 13.89 339 ASP B C 1
ATOM 3452 O O . ASP B 1 175 ? 37.883 -19.554 33.172 1.00 12.43 339 ASP B O 1
ATOM 3457 N N . SER B 1 176 ? 36.105 -19.805 31.813 1.00 7.18 340 SER B N 1
ATOM 3458 C CA . SER B 1 176 ? 36.661 -20.968 31.117 1.00 12.57 340 SER B CA 1
ATOM 3459 C C . SER B 1 176 ? 37.880 -20.615 30.267 1.00 17.28 340 SER B C 1
ATOM 3460 O O . SER B 1 176 ? 38.590 -21.506 29.793 1.00 12.74 340 SER B O 1
ATOM 3463 N N . LYS B 1 177 ? 38.113 -19.322 30.067 1.00 9.51 341 LYS B N 1
ATOM 3464 C CA . LYS B 1 177 ? 39.295 -18.872 29.343 1.00 14.20 341 LYS B CA 1
ATOM 3465 C C . LYS B 1 177 ? 40.375 -18.359 30.290 1.00 19.07 341 LYS B C 1
ATOM 3466 O O . LYS B 1 177 ? 41.432 -17.918 29.853 1.00 22.50 341 LYS B O 1
ATOM 3472 N N . GLY B 1 178 ? 40.113 -18.424 31.589 1.00 14.19 342 GLY B N 1
ATOM 3473 C CA . GLY B 1 178 ? 41.070 -17.930 32.558 1.00 18.46 342 GLY B CA 1
ATOM 3474 C C . GLY B 1 178 ? 40.952 -16.436 32.799 1.00 18.86 342 GLY B C 1
ATOM 3475 O O . GLY B 1 178 ? 41.781 -15.845 33.488 1.00 22.06 342 GLY B O 1
ATOM 3476 N N . GLY B 1 179 ? 39.923 -15.818 32.229 1.00 16.00 343 GLY B N 1
ATOM 3477 C CA . GLY B 1 179 ? 39.664 -14.409 32.471 1.00 17.50 343 GLY B CA 1
ATOM 3478 C C . GLY B 1 179 ? 38.958 -14.230 33.800 1.00 20.33 343 GLY B C 1
ATOM 3479 O O . GLY B 1 179 ? 38.479 -15.201 34.382 1.00 12.28 343 GLY B O 1
ATOM 3480 N N . GLN B 1 180 ? 38.889 -12.998 34.292 1.00 17.33 344 GLN B N 1
ATOM 3481 C CA . GLN B 1 180 ? 38.229 -12.757 35.572 1.00 21.68 344 GLN B CA 1
ATOM 3482 C C . GLN B 1 180 ? 36.912 -12.004 35.403 1.00 15.87 344 GLN B C 1
ATOM 3483 O O . GLN B 1 180 ? 36.884 -10.887 34.894 1.00 18.38 344 GLN B O 1
ATOM 3489 N N . ARG B 1 181 ? 35.824 -12.638 35.826 1.00 13.42 345 ARG B N 1
ATOM 3490 C CA . ARG B 1 181 ? 34.495 -12.031 35.794 1.00 15.22 345 ARG B CA 1
ATOM 3491 C C . ARG B 1 181 ? 34.124 -11.600 37.197 1.00 15.00 345 ARG B C 1
ATOM 3492 O O . ARG B 1 181 ? 34.207 -12.395 38.127 1.00 17.42 345 ARG B O 1
ATOM 3500 N N . THR B 1 182 ? 33.714 -10.350 37.358 1.00 14.31 346 THR B N 1
ATOM 3501 C CA . THR B 1 182 ? 33.314 -9.885 38.676 1.00 17.16 346 THR B CA 1
ATOM 3502 C C . THR B 1 182 ? 31.811 -10.015 38.853 1.00 13.48 346 THR B C 1
ATOM 3503 O O . THR B 1 182 ? 31.034 -9.404 38.120 1.00 11.58 346 THR B O 1
ATOM 3507 N N . VAL B 1 183 ? 31.407 -10.826 39.822 1.00 10.93 347 VAL B N 1
ATOM 3508 C CA . VAL B 1 183 ? 30.005 -10.925 40.195 1.00 9.48 347 VAL B CA 1
ATOM 3509 C C . VAL B 1 183 ? 29.832 -10.255 41.546 1.00 9.61 347 VAL B C 1
ATOM 3510 O O . VAL B 1 183 ? 30.644 -10.445 42.447 1.00 10.46 347 VAL B O 1
ATOM 3514 N N . THR B 1 184 ? 28.790 -9.449 41.681 1.00 7.84 348 THR B N 1
ATOM 3515 C CA . THR B 1 184 ? 28.611 -8.677 42.900 1.00 7.42 348 THR B CA 1
ATOM 3516 C C . THR B 1 184 ? 27.301 -9.012 43.598 1.00 8.43 348 THR B C 1
ATOM 3517 O O . THR B 1 184 ? 26.257 -9.130 42.962 1.00 5.31 348 THR B O 1
ATOM 3521 N N . LEU B 1 185 ? 27.364 -9.167 44.913 1.00 5.06 349 LEU B N 1
ATOM 3522 C CA . LEU B 1 185 ? 26.159 -9.275 45.714 1.00 6.94 349 LEU B CA 1
ATOM 3523 C C . LEU B 1 185 ? 25.828 -7.896 46.287 1.00 6.57 349 LEU B C 1
ATOM 3524 O O . LEU B 1 185 ? 26.540 -7.387 47.143 1.00 7.04 349 LEU B O 1
ATOM 3529 N N . SER B 1 186 ? 24.751 -7.294 45.799 1.00 6.26 350 SER B N 1
ATOM 3530 C CA . SER B 1 186 ? 24.359 -5.955 46.224 1.00 6.41 350 SER B CA 1
ATOM 3531 C C . SER B 1 186 ? 23.146 -6.025 47.134 1.00 8.71 350 SER B C 1
ATOM 3532 O O . SER B 1 186 ? 22.159 -6.674 46.801 1.00 4.31 350 SER B O 1
ATOM 3535 N N . MET B 1 187 ? 23.207 -5.360 48.284 1.00 4.86 351 MET B N 1
ATOM 3536 C CA . MET B 1 187 ? 22.109 -5.488 49.234 1.00 5.89 351 MET B CA 1
ATOM 3537 C C . MET B 1 187 ? 21.601 -4.171 49.825 1.00 4.51 351 MET B C 1
ATOM 3538 O O . MET B 1 187 ? 22.353 -3.216 50.001 1.00 5.64 351 MET B O 1
ATOM 3543 N N . LEU B 1 188 ? 20.298 -4.153 50.099 1.00 5.00 352 LEU B N 1
ATOM 3544 C CA . LEU B 1 188 ? 19.610 -3.063 50.786 1.00 4.57 352 LEU B CA 1
ATOM 3545 C C . LEU B 1 188 ? 18.877 -3.592 52.011 1.00 9.89 352 LEU B C 1
ATOM 3546 O O . LEU B 1 188 ? 18.222 -4.640 51.941 1.00 6.36 352 LEU B O 1
ATOM 3551 N N . LYS B 1 189 ? 18.969 -2.876 53.128 1.00 5.36 353 LYS B N 1
ATOM 3552 C CA . LYS B 1 189 ? 18.171 -3.223 54.297 1.00 6.01 353 LYS B CA 1
ATOM 3553 C C . LYS B 1 189 ? 16.693 -3.114 53.922 1.00 5.96 353 LYS B C 1
ATOM 3554 O O . LYS B 1 189 ? 16.269 -2.111 53.354 1.00 3.86 353 LYS B O 1
ATOM 3560 N N . GLY B 1 190 ? 15.923 -4.163 54.198 1.00 5.96 354 GLY B N 1
ATOM 3561 C CA . GLY B 1 190 ? 14.507 -4.168 53.872 1.00 5.81 354 GLY B CA 1
ATOM 3562 C C . GLY B 1 190 ? 13.666 -3.638 55.020 1.00 7.45 354 GLY B C 1
ATOM 3563 O O . GLY B 1 190 ? 14.182 -3.417 56.118 1.00 9.39 354 GLY B O 1
ATOM 3564 N N . PRO B 1 191 ? 12.364 -3.427 54.776 1.00 5.97 355 PRO B N 1
ATOM 3565 C CA . PRO B 1 191 ? 11.471 -2.835 55.781 1.00 9.08 355 PRO B CA 1
ATOM 3566 C C . PRO B 1 191 ? 11.088 -3.815 56.890 1.00 14.77 355 PRO B C 1
ATOM 3567 O O . PRO B 1 191 ? 10.665 -3.394 57.969 1.00 15.11 355 PRO B O 1
ATOM 3571 N N . GLY B 1 192 ? 11.241 -5.107 56.631 1.00 11.81 356 GLY B N 1
ATOM 3572 C CA . GLY B 1 192 ? 10.904 -6.121 57.615 1.00 11.74 356 GLY B CA 1
ATOM 3573 C C . GLY B 1 192 ? 12.033 -6.339 58.607 1.00 16.26 356 GLY B C 1
ATOM 3574 O O . GLY B 1 192 ? 13.170 -5.998 58.326 1.00 10.81 356 GLY B O 1
ATOM 3575 N N . PRO B 1 193 ? 11.733 -6.931 59.777 1.00 15.86 357 PRO B N 1
ATOM 3576 C CA . PRO B 1 193 ? 12.790 -7.203 60.755 1.00 17.50 357 PRO B CA 1
ATOM 3577 C C . PRO B 1 193 ? 13.796 -8.213 60.186 1.00 12.19 357 PRO B C 1
ATOM 3578 O O . PRO B 1 193 ? 13.396 -9.210 59.598 1.00 13.09 357 PRO B O 1
ATOM 3582 N N . ASN B 1 194 ? 15.100 -7.932 60.320 1.00 9.73 358 ASN B N 1
ATOM 3583 C CA . ASN B 1 194 ? 16.129 -8.929 59.999 1.00 11.68 358 ASN B CA 1
ATOM 3584 C C . ASN B 1 194 ? 16.080 -9.321 58.507 1.00 10.01 358 ASN B C 1
ATOM 3585 O O . ASN B 1 194 ? 16.559 -10.389 58.082 1.00 11.19 358 ASN B O 1
ATOM 3590 N N . GLN B 1 195 ? 15.512 -8.409 57.718 1.00 10.66 359 GLN B N 1
ATOM 3591 C CA . GLN B 1 195 ? 15.243 -8.642 56.298 1.00 8.90 359 GLN B CA 1
ATOM 3592 C C . GLN B 1 195 ? 16.056 -7.734 55.364 1.00 10.64 359 GLN B C 1
ATOM 3593 O O . GLN B 1 195 ? 16.151 -6.533 55.590 1.00 7.20 359 GLN B O 1
ATOM 3599 N N . TRP B 1 196 ? 16.620 -8.306 54.304 1.00 5.65 360 TRP B N 1
ATOM 3600 C CA . TRP B 1 196 ? 17.394 -7.531 53.323 1.00 6.61 360 TRP B CA 1
ATOM 3601 C C . TRP B 1 196 ? 16.950 -7.850 51.892 1.00 8.82 360 TRP B C 1
ATOM 3602 O O . TRP B 1 196 ? 16.552 -8.977 51.600 1.00 11.14 360 TRP B O 1
ATOM 3613 N N . TYR B 1 197 ? 17.003 -6.852 51.010 1.00 6.06 361 TYR B N 1
ATOM 3614 C CA . TYR B 1 197 ? 16.734 -7.056 49.586 1.00 7.50 361 TYR B CA 1
ATOM 3615 C C . TYR B 1 197 ? 18.066 -7.229 48.842 1.00 4.82 361 TYR B C 1
ATOM 3616 O O . TYR B 1 197 ? 18.954 -6.376 48.938 1.00 6.24 361 TYR B O 1
ATOM 3625 N N . ALA B 1 198 ? 18.210 -8.333 48.114 1.00 5.85 362 ALA B N 1
ATOM 3626 C CA . ALA B 1 198 ? 19.483 -8.679 47.487 1.00 5.59 362 ALA B CA 1
ATOM 3627 C C . ALA B 1 198 ? 19.395 -8.819 45.974 1.00 3.56 362 ALA B C 1
ATOM 3628 O O . ALA B 1 198 ? 18.355 -9.193 45.430 1.00 4.92 362 ALA B O 1
ATOM 3630 N N . GLU B 1 199 ? 20.507 -8.526 45.309 1.00 3.62 363 GLU B N 1
ATOM 3631 C CA . GLU B 1 199 ? 20.674 -8.804 43.884 1.00 5.52 363 GLU B CA 1
ATOM 3632 C C . GLU B 1 199 ? 22.046 -9.406 43.645 1.00 7.40 363 GLU B C 1
ATOM 3633 O O . GLU B 1 199 ? 23.034 -8.986 44.257 1.00 4.76 363 GLU B O 1
ATOM 3639 N N . LEU B 1 200 ? 22.095 -10.407 42.772 1.00 6.12 364 LEU B N 1
ATOM 3640 C CA . LEU B 1 200 ? 23.349 -10.877 42.210 1.00 5.18 364 LEU B CA 1
ATOM 3641 C C . LEU B 1 200 ? 23.459 -10.288 40.813 1.00 4.40 364 LEU B C 1
ATOM 3642 O O . LEU B 1 200 ? 22.481 -10.256 40.070 1.00 7.65 364 LEU B O 1
ATOM 3647 N N . ARG B 1 201 ? 24.634 -9.797 40.456 1.00 4.41 365 ARG B N 1
ATOM 3648 C CA . ARG B 1 201 ? 24.789 -9.151 39.164 1.00 2.72 365 ARG B CA 1
ATOM 3649 C C . ARG B 1 201 ? 26.206 -9.324 38.629 1.00 5.47 365 ARG B C 1
ATOM 3650 O O . ARG B 1 201 ? 27.173 -9.323 39.388 1.00 8.92 365 ARG B O 1
ATOM 3658 N N . ALA B 1 202 ? 26.320 -9.496 37.317 1.00 6.92 366 ALA B N 1
ATOM 3659 C CA . ALA B 1 202 ? 27.615 -9.424 36.663 1.00 8.21 366 ALA B CA 1
ATOM 3660 C C . ALA B 1 202 ? 27.854 -7.964 36.294 1.00 6.60 366 ALA B C 1
ATOM 3661 O O . ALA B 1 202 ? 26.987 -7.117 36.497 1.00 7.45 366 ALA B O 1
ATOM 3663 N N . LYS B 1 203 ? 29.031 -7.669 35.766 1.00 7.34 367 LYS B N 1
ATOM 3664 C CA . LYS B 1 203 ? 29.326 -6.331 35.289 1.00 5.73 367 LYS B CA 1
ATOM 3665 C C . LYS B 1 203 ? 28.363 -5.988 34.155 1.00 9.78 367 LYS B C 1
ATOM 3666 O O . LYS B 1 203 ? 28.085 -6.837 33.305 1.00 10.63 367 LYS B O 1
ATOM 3672 N N . PRO B 1 204 ? 27.824 -4.757 34.155 1.00 7.26 368 PRO B N 1
ATOM 3673 C CA . PRO B 1 204 ? 26.956 -4.360 33.040 1.00 9.63 368 PRO B CA 1
ATOM 3674 C C . PRO B 1 204 ? 27.649 -4.631 31.709 1.00 12.98 368 PRO B C 1
ATOM 3675 O O . PRO B 1 204 ? 28.804 -4.241 31.535 1.00 11.59 368 PRO B O 1
ATOM 3679 N N . GLY B 1 205 ? 26.978 -5.347 30.813 1.00 8.12 369 GLY B N 1
ATOM 3680 C CA . GLY B 1 205 ? 27.560 -5.682 29.527 1.00 11.30 369 GLY B CA 1
ATOM 3681 C C . GLY B 1 205 ? 28.165 -7.073 29.447 1.00 10.26 369 GLY B C 1
ATOM 3682 O O . GLY B 1 205 ? 28.417 -7.575 28.350 1.00 11.73 369 GLY B O 1
ATOM 3683 N N . ASP B 1 206 ? 28.405 -7.696 30.599 1.00 7.36 370 ASP B N 1
ATOM 3684 C CA . ASP B 1 206 ? 28.990 -9.038 30.634 1.00 10.23 370 ASP B CA 1
ATOM 3685 C C . ASP B 1 206 ? 27.951 -10.111 30.337 1.00 6.43 370 ASP B C 1
ATOM 3686 O O . ASP B 1 206 ? 28.297 -11.276 30.124 1.00 7.75 370 ASP B O 1
ATOM 3691 N N . LEU B 1 207 ? 26.679 -9.716 30.329 1.00 7.51 371 LEU B N 1
ATOM 3692 C CA . LEU B 1 207 ? 25.592 -10.617 29.955 1.00 7.63 371 LEU B CA 1
ATOM 3693 C C . LEU B 1 207 ? 24.987 -10.221 28.616 1.00 6.35 371 LEU B C 1
ATOM 3694 O O . LEU B 1 207 ? 24.875 -9.038 28.301 1.00 8.81 371 LEU B O 1
ATOM 3699 N N . ALA B 1 208 ? 24.568 -11.213 27.838 1.00 11.08 372 ALA B N 1
ATOM 3700 C CA . ALA B 1 208 ? 23.984 -10.939 26.529 1.00 6.38 372 ALA B CA 1
ATOM 3701 C C . ALA B 1 208 ? 22.499 -10.585 26.618 1.00 11.33 372 ALA B C 1
ATOM 3702 O O . ALA B 1 208 ? 21.957 -9.911 25.737 1.00 10.47 372 ALA B O 1
ATOM 3704 N N . ASN B 1 209 ? 21.850 -11.048 27.681 1.00 4.88 373 ASN B N 1
ATOM 3705 C CA . ASN B 1 209 ? 20.394 -11.022 27.776 1.00 5.36 373 ASN B CA 1
ATOM 3706 C C . ASN B 1 209 ? 19.844 -9.756 28.413 1.00 10.60 373 ASN B C 1
ATOM 3707 O O . ASN B 1 209 ? 18.634 -9.558 28.459 1.00 7.15 373 ASN B O 1
ATOM 3712 N N . ASN B 1 210 ? 20.728 -8.913 28.931 1.00 14.52 374 ASN B N 1
ATOM 3713 C CA . ASN B 1 210 ? 20.308 -7.610 29.431 1.00 9.27 374 ASN B CA 1
ATOM 3714 C C . ASN B 1 210 ? 21.444 -6.603 29.335 1.00 7.82 374 ASN B C 1
ATOM 3715 O O . ASN B 1 210 ? 22.505 -6.909 28.803 1.00 9.33 374 ASN B O 1
ATOM 3720 N N . GLY B 1 211 ? 21.211 -5.402 29.846 1.00 8.89 375 GLY B N 1
ATOM 3721 C CA . GLY B 1 211 ? 22.229 -4.374 29.838 1.00 8.95 375 GLY B CA 1
ATOM 3722 C C . GLY B 1 211 ? 22.874 -4.133 31.189 1.00 8.83 375 GLY B C 1
ATOM 3723 O O . GLY B 1 211 ? 24.054 -3.775 31.253 1.00 11.58 375 GLY B O 1
ATOM 3724 N N . ASN B 1 212 ? 22.123 -4.330 32.271 1.00 8.77 376 ASN B N 1
ATOM 3725 C CA . ASN B 1 212 ? 22.622 -3.932 33.589 1.00 10.10 376 ASN B CA 1
ATOM 3726 C C . ASN B 1 212 ? 23.312 -5.057 34.362 1.00 7.08 376 ASN B C 1
ATOM 3727 O O . ASN B 1 212 ? 23.785 -4.848 35.482 1.00 7.55 376 ASN B O 1
ATOM 3732 N N . GLY B 1 213 ? 23.371 -6.243 33.763 1.00 8.30 377 GLY B N 1
ATOM 3733 C CA . GLY B 1 213 ? 24.147 -7.337 34.318 1.00 4.44 377 GLY B CA 1
ATOM 3734 C C . GLY B 1 213 ? 23.467 -8.132 35.413 1.00 5.38 377 GLY B C 1
ATOM 3735 O O . GLY B 1 213 ? 24.060 -9.061 35.970 1.00 4.75 377 GLY B O 1
ATOM 3736 N N . GLN B 1 214 ? 22.225 -7.781 35.728 1.00 6.38 378 GLN B N 1
ATOM 3737 C CA . GLN B 1 214 ? 21.508 -8.478 36.790 1.00 5.98 378 GLN B CA 1
ATOM 3738 C C . GLN B 1 214 ? 21.340 -9.979 36.513 1.00 7.15 378 GLN B C 1
ATOM 3739 O O . GLN B 1 214 ? 20.885 -10.381 35.435 1.00 5.31 378 GLN B O 1
ATOM 3745 N N . ILE B 1 215 ? 21.704 -10.788 37.508 1.00 6.80 379 ILE B N 1
ATOM 3746 C CA . ILE B 1 215 ? 21.603 -12.248 37.433 1.00 5.69 379 ILE B CA 1
ATOM 3747 C C . ILE B 1 215 ? 20.351 -12.746 38.153 1.00 7.21 379 ILE B C 1
ATOM 3748 O O . ILE B 1 215 ? 19.567 -13.516 37.598 1.00 7.16 379 ILE B O 1
ATOM 3753 N N . SER B 1 216 ? 20.150 -12.291 39.383 1.00 6.25 380 SER B N 1
ATOM 3754 C CA . SER B 1 216 ? 18.956 -12.671 40.137 1.00 6.81 380 SER B CA 1
ATOM 3755 C C . SER B 1 216 ? 18.707 -11.727 41.297 1.00 7.64 380 SER B C 1
ATOM 3756 O O . SER B 1 216 ? 19.575 -10.933 41.672 1.00 6.42 380 SER B O 1
ATOM 3759 N N . THR B 1 217 ? 17.509 -11.822 41.867 1.00 8.98 381 THR B N 1
ATOM 3760 C CA . THR B 1 217 ? 17.125 -11.008 43.014 1.00 5.12 381 THR B CA 1
ATOM 3761 C C . THR B 1 217 ? 16.387 -11.876 44.013 1.00 8.99 381 THR B C 1
ATOM 3762 O O . THR B 1 217 ? 15.842 -12.924 43.658 1.00 7.54 381 THR B O 1
ATOM 3766 N N . GLY B 1 218 ? 16.351 -11.436 45.261 1.00 9.73 382 GLY B N 1
ATOM 3767 C CA . GLY B 1 218 ? 15.687 -12.206 46.290 1.00 6.14 382 GLY B CA 1
ATOM 3768 C C . GLY B 1 218 ? 15.657 -11.464 47.604 1.00 6.23 382 GLY B C 1
ATOM 3769 O O . GLY B 1 218 ? 16.384 -10.493 47.802 1.00 4.77 382 GLY B O 1
ATOM 3770 N N . ILE B 1 219 ? 14.798 -11.924 48.502 1.00 6.28 383 ILE B N 1
ATOM 3771 C CA . ILE B 1 219 ? 14.754 -11.395 49.856 1.00 7.85 383 ILE B CA 1
ATOM 3772 C C . ILE B 1 219 ? 15.538 -12.318 50.771 1.00 8.61 383 ILE B C 1
ATOM 3773 O O . ILE B 1 219 ? 15.298 -13.530 50.811 1.00 12.21 383 ILE B O 1
ATOM 3778 N N . ILE B 1 220 ? 16.491 -11.749 51.496 1.00 9.25 384 ILE B N 1
ATOM 3779 C CA . ILE B 1 220 ? 17.291 -12.521 52.436 1.00 10.85 384 ILE B CA 1
ATOM 3780 C C . ILE B 1 220 ? 16.817 -12.233 53.855 1.00 12.28 384 ILE B C 1
ATOM 3781 O O . ILE B 1 220 ? 16.510 -11.089 54.192 1.00 11.12 384 ILE B O 1
ATOM 3786 N N . GLU B 1 221 ? 16.734 -13.277 54.676 1.00 9.99 385 GLU B N 1
ATOM 3787 C CA . GLU B 1 221 ? 16.294 -13.136 56.056 1.00 11.14 385 GLU B CA 1
ATOM 3788 C C . GLU B 1 221 ? 17.327 -13.686 57.033 1.00 12.12 385 GLU B C 1
ATOM 3789 O O . GLU B 1 221 ? 17.970 -14.707 56.779 1.00 11.00 385 GLU B O 1
ATOM 3795 N N . PHE B 1 222 ? 17.462 -13.020 58.169 1.00 11.33 386 PHE B N 1
ATOM 3796 C CA . PHE B 1 222 ? 18.328 -13.514 59.222 1.00 9.94 386 PHE B CA 1
ATOM 3797 C C . PHE B 1 222 ? 17.501 -13.840 60.456 1.00 14.51 386 PHE B C 1
ATOM 3798 O O . PHE B 1 222 ? 16.354 -13.409 60.580 1.00 11.14 386 PHE B O 1
ATOM 3806 N N . THR B 1 223 ? 18.082 -14.621 61.361 1.00 14.72 387 THR B N 1
ATOM 3807 C CA . THR B 1 223 ? 17.436 -14.905 62.631 1.00 15.32 387 THR B CA 1
ATOM 3808 C C . THR B 1 223 ? 17.722 -13.764 63.593 1.00 24.17 387 THR B C 1
ATOM 3809 O O . THR B 1 223 ? 18.610 -12.948 63.344 1.00 14.21 387 THR B O 1
ATOM 3813 N N . THR B 1 224 ? 16.987 -13.723 64.700 1.00 24.62 388 THR B N 1
ATOM 3814 C CA . THR B 1 224 ? 17.108 -12.637 65.665 1.00 21.74 388 THR B CA 1
ATOM 3815 C C . THR B 1 224 ? 18.473 -12.601 66.341 1.00 20.59 388 THR B C 1
ATOM 3816 O O . THR B 1 224 ? 18.790 -11.649 67.049 1.00 31.64 388 THR B O 1
ATOM 3820 N N . ASP B 1 225 ? 19.278 -13.636 66.134 1.00 20.53 389 ASP B N 1
ATOM 3821 C CA . ASP B 1 225 ? 20.641 -13.626 66.654 1.00 22.13 389 ASP B CA 1
ATOM 3822 C C . ASP B 1 225 ? 21.637 -13.427 65.512 1.00 20.32 389 ASP B C 1
ATOM 3823 O O . ASP B 1 225 ? 22.837 -13.644 65.672 1.00 22.62 389 ASP B O 1
ATOM 3828 N N . GLY B 1 226 ? 21.122 -13.017 64.356 1.00 21.17 390 GLY B N 1
ATOM 3829 C CA . GLY B 1 226 ? 21.961 -12.594 63.248 1.00 15.06 390 GLY B CA 1
ATOM 3830 C C . GLY B 1 226 ? 22.533 -13.688 62.369 1.00 17.56 390 GLY B C 1
ATOM 3831 O O . GLY B 1 226 ? 23.476 -13.448 61.612 1.00 13.17 390 GLY B O 1
ATOM 3832 N N . LYS B 1 227 ? 21.977 -14.890 62.462 1.00 15.88 391 LYS B N 1
ATOM 3833 C CA . LYS B 1 227 ? 22.400 -15.980 61.591 1.00 16.04 391 LYS B CA 1
ATOM 3834 C C . LYS B 1 227 ? 21.548 -15.998 60.334 1.00 12.35 391 LYS B C 1
ATOM 3835 O O . LYS B 1 227 ? 20.373 -15.639 60.375 1.00 15.26 391 LYS B O 1
ATOM 3841 N N . LEU B 1 228 ? 22.141 -16.417 59.222 1.00 13.72 392 LEU B N 1
ATOM 3842 C CA . LEU B 1 228 ? 21.391 -16.547 57.975 1.00 12.94 392 LEU B CA 1
ATOM 3843 C C . LEU B 1 228 ? 20.269 -17.564 58.148 1.00 12.93 392 LEU B C 1
ATOM 3844 O O . LEU B 1 228 ? 20.499 -18.668 58.631 1.00 15.37 392 LEU B O 1
ATOM 3849 N N . LYS B 1 229 ? 19.055 -17.181 57.767 1.00 10.59 393 LYS B N 1
ATOM 3850 C CA . LYS B 1 229 ? 17.885 -18.031 57.954 1.00 10.10 393 LYS B CA 1
ATOM 3851 C C . LYS B 1 229 ? 17.409 -18.607 56.620 1.00 19.87 393 LYS B C 1
ATOM 3852 O O . LYS B 1 229 ? 17.178 -19.812 56.500 1.00 13.11 393 LYS B O 1
ATOM 3858 N N . ASN B 1 230 ? 17.260 -17.742 55.619 1.00 11.79 394 ASN B N 1
ATOM 3859 C CA . ASN B 1 230 ? 16.944 -18.197 54.271 1.00 13.48 394 ASN B CA 1
ATOM 3860 C C . ASN B 1 230 ? 17.304 -17.146 53.225 1.00 17.25 394 ASN B C 1
ATOM 3861 O O . ASN B 1 230 ? 17.458 -15.966 53.538 1.00 12.22 394 ASN B O 1
ATOM 3866 N N . THR B 1 231 ? 17.437 -17.587 51.981 1.00 13.39 395 THR B N 1
ATOM 3867 C CA . THR B 1 231 ? 17.880 -16.716 50.906 1.00 10.11 395 THR B CA 1
ATOM 3868 C C . THR B 1 231 ? 16.769 -16.429 49.904 1.00 9.38 395 THR B C 1
ATOM 3869 O O . THR B 1 231 ? 17.034 -15.969 48.793 1.00 6.76 395 THR B O 1
ATOM 3873 N N . GLY B 1 232 ? 15.524 -16.686 50.304 1.00 9.24 396 GLY B N 1
ATOM 3874 C CA . GLY B 1 232 ? 14.378 -16.452 49.440 1.00 8.10 396 GLY B CA 1
ATOM 3875 C C . GLY B 1 232 ? 14.523 -17.152 48.100 1.00 12.27 396 GLY B C 1
ATOM 3876 O O . GLY B 1 232 ? 14.805 -18.346 48.053 1.00 13.91 396 GLY B O 1
ATOM 3877 N N . SER B 1 233 ? 14.358 -16.409 47.009 1.00 8.77 397 SER B N 1
ATOM 3878 C CA . SER B 1 233 ? 14.557 -16.973 45.680 1.00 11.53 397 SER B CA 1
ATOM 3879 C C . SER B 1 233 ? 15.822 -16.446 44.999 1.00 6.80 397 SER B C 1
ATOM 3880 O O . SER B 1 233 ? 15.944 -16.529 43.780 1.00 7.33 397 SER B O 1
ATOM 3883 N N . LEU B 1 234 ? 16.768 -15.927 45.783 1.00 9.16 398 LEU B N 1
ATOM 3884 C CA . LEU B 1 234 ? 18.001 -15.369 45.222 1.00 7.56 398 LEU B CA 1
ATOM 3885 C C . LEU B 1 234 ? 18.786 -16.415 44.425 1.00 4.83 398 LEU B C 1
ATOM 3886 O O . LEU B 1 234 ? 19.417 -16.099 43.412 1.00 5.29 398 LEU B O 1
ATOM 3891 N N . PHE B 1 235 ? 18.742 -17.656 44.899 1.00 3.85 399 PHE B N 1
ATOM 3892 C CA . PHE B 1 235 ? 19.364 -18.780 44.219 1.00 8.44 399 PHE B CA 1
ATOM 3893 C C . PHE B 1 235 ? 18.302 -19.752 43.706 1.00 8.81 399 PHE B C 1
ATOM 3894 O O . PHE B 1 235 ? 18.560 -20.949 43.559 1.00 7.51 399 PHE B O 1
ATOM 3902 N N . GLY B 1 236 ? 17.103 -19.240 43.445 1.00 6.81 400 GLY B N 1
ATOM 3903 C CA . GLY B 1 236 ? 16.001 -20.082 42.996 1.00 8.08 400 GLY B CA 1
ATOM 3904 C C . GLY B 1 236 ? 15.648 -21.112 44.054 1.00 9.13 400 GLY B C 1
ATOM 3905 O O . GLY B 1 236 ? 15.401 -20.756 45.203 1.00 11.95 400 GLY B O 1
ATOM 3906 N N . THR B 1 237 ? 15.637 -22.388 43.675 1.00 8.12 401 THR B N 1
ATOM 3907 C CA . THR B 1 237 ? 15.440 -23.467 44.642 1.00 9.58 401 THR B CA 1
ATOM 3908 C C . THR B 1 237 ? 16.670 -24.363 44.735 1.00 10.27 401 THR B C 1
ATOM 3909 O O . THR B 1 237 ? 16.598 -25.475 45.261 1.00 12.57 401 THR B O 1
ATOM 3913 N N . THR B 1 238 ? 17.800 -23.881 44.230 1.00 9.22 402 THR B N 1
ATOM 3914 C CA . THR B 1 238 ? 19.014 -24.689 44.206 1.00 6.26 402 THR B CA 1
ATOM 3915 C C . THR B 1 238 ? 19.436 -25.129 45.602 1.00 9.45 402 THR B C 1
ATOM 3916 O O . THR B 1 238 ? 19.276 -24.393 46.577 1.00 7.82 402 THR B O 1
ATOM 3920 N N . SER B 1 239 ? 19.956 -26.348 45.678 1.00 6.00 403 SER B N 1
ATOM 3921 C CA . SER B 1 239 ? 20.547 -26.896 46.892 1.00 12.27 403 SER B CA 1
ATOM 3922 C C . SER B 1 239 ? 21.707 -27.796 46.474 1.00 10.37 403 SER B C 1
ATOM 3923 O O . SER B 1 239 ? 21.497 -28.797 45.795 1.00 12.54 403 SER B O 1
ATOM 3926 N N . PRO B 1 240 ? 22.944 -27.415 46.826 1.00 12.03 404 PRO B N 1
ATOM 3927 C CA . PRO B 1 240 ? 23.304 -26.199 47.560 1.00 14.19 404 PRO B CA 1
ATOM 3928 C C . PRO B 1 240 ? 23.076 -24.942 46.735 1.00 4.92 404 PRO B C 1
ATOM 3929 O O . PRO B 1 240 ? 23.011 -25.034 45.510 1.00 6.78 404 PRO B O 1
ATOM 3933 N N . THR B 1 241 ? 22.943 -23.803 47.403 1.00 5.79 405 THR B N 1
ATOM 3934 C CA . THR B 1 241 ? 22.712 -22.528 46.732 1.00 5.79 405 THR B CA 1
ATOM 3935 C C . THR B 1 241 ? 23.751 -22.285 45.644 1.00 7.16 405 THR B C 1
ATOM 3936 O O . THR B 1 241 ? 24.951 -22.345 45.897 1.00 4.36 405 THR B O 1
ATOM 3940 N N . ALA B 1 242 ? 23.281 -22.002 44.435 1.00 1.73 406 ALA B N 1
ATOM 3941 C CA . ALA B 1 242 ? 24.170 -21.802 43.305 1.00 6.92 406 ALA B CA 1
ATOM 3942 C C . ALA B 1 242 ? 23.510 -20.930 42.247 1.00 4.11 406 ALA B C 1
ATOM 3943 O O . ALA B 1 242 ? 22.296 -20.760 42.253 1.00 4.28 406 ALA B O 1
ATOM 3945 N N . ILE B 1 243 ? 24.323 -20.360 41.363 1.00 6.49 407 ILE B N 1
ATOM 3946 C CA . ILE B 1 243 ? 23.824 -19.717 40.151 1.00 6.35 407 ILE B CA 1
ATOM 3947 C C . ILE B 1 243 ? 24.441 -20.408 38.957 1.00 7.43 407 ILE B C 1
ATOM 3948 O O . ILE B 1 243 ? 25.498 -21.027 39.066 1.00 6.24 407 ILE B O 1
ATOM 3953 N N . THR B 1 244 ? 23.772 -20.305 37.817 1.00 4.36 408 THR B N 1
ATOM 3954 C CA . THR B 1 244 ? 24.319 -20.787 36.567 1.00 8.15 408 THR B CA 1
ATOM 3955 C C . THR B 1 244 ? 24.242 -19.671 35.549 1.00 8.43 408 THR B C 1
ATOM 3956 O O . THR B 1 244 ? 23.168 -19.138 35.291 1.00 8.77 408 THR B O 1
ATOM 3960 N N . ILE B 1 245 ? 25.380 -19.292 34.988 1.00 7.34 409 ILE B N 1
ATOM 3961 C CA . ILE B 1 245 ? 25.348 -18.372 33.862 1.00 6.70 409 ILE B CA 1
ATOM 3962 C C . ILE B 1 245 ? 25.584 -19.174 32.589 1.00 5.15 409 ILE B C 1
ATOM 3963 O O . ILE B 1 245 ? 26.573 -19.901 32.479 1.00 9.77 409 ILE B O 1
ATOM 3968 N N . LYS B 1 246 ? 24.647 -19.065 31.649 1.00 8.60 410 LYS B N 1
ATOM 3969 C CA . LYS B 1 246 ? 24.663 -19.880 30.441 1.00 9.19 410 LYS B CA 1
ATOM 3970 C C . LYS B 1 246 ? 25.827 -19.489 29.550 1.00 7.46 410 LYS B C 1
ATOM 3971 O O . LYS B 1 246 ? 26.266 -18.343 29.565 1.00 7.53 410 LYS B O 1
ATOM 3977 N N . SER B 1 247 ? 26.308 -20.449 28.768 1.00 7.81 411 SER B N 1
ATOM 3978 C CA . SER B 1 247 ? 27.420 -20.234 27.857 1.00 7.70 411 SER B CA 1
ATOM 3979 C C . SER B 1 247 ? 27.141 -19.087 26.900 1.00 7.10 411 SER B C 1
ATOM 3980 O O . SER B 1 247 ? 25.988 -18.820 26.572 1.00 8.35 411 SER B O 1
ATOM 3983 N N . SER B 1 248 ? 28.194 -18.399 26.472 1.00 10.22 412 SER B N 1
ATOM 3984 C CA . SER B 1 248 ? 28.067 -17.464 25.357 1.00 9.38 412 SER B CA 1
ATOM 3985 C C . SER B 1 248 ? 27.400 -18.201 24.203 1.00 12.02 412 SER B C 1
ATOM 3986 O O . SER B 1 248 ? 27.764 -19.334 23.894 1.00 14.59 412 SER B O 1
ATOM 3989 N N . GLY B 1 249 ? 26.395 -17.582 23.599 1.00 14.07 413 GLY B N 1
ATOM 3990 C CA . GLY B 1 249 ? 25.720 -18.191 22.471 1.00 13.28 413 GLY B CA 1
ATOM 3991 C C . GLY B 1 249 ? 24.585 -19.131 22.831 1.00 16.30 413 GLY B C 1
ATOM 3992 O O . GLY B 1 249 ? 23.986 -19.729 21.945 1.00 11.87 413 GLY B O 1
ATOM 3993 N N . TYR B 1 250 ? 24.276 -19.264 24.119 1.00 9.74 414 TYR B N 1
ATOM 3994 C CA . TYR B 1 250 ? 23.181 -20.135 24.519 1.00 8.97 414 TYR B CA 1
ATOM 3995 C C . TYR B 1 250 ? 21.838 -19.570 24.084 1.00 10.47 414 TYR B C 1
ATOM 3996 O O . TYR B 1 250 ? 21.526 -18.408 24.347 1.00 9.90 414 TYR B O 1
ATOM 4005 N N . ILE B 1 251 ? 21.049 -20.414 23.431 1.00 7.59 415 ILE B N 1
ATOM 4006 C CA . ILE B 1 251 ? 19.685 -20.077 23.046 1.00 9.38 415 ILE B CA 1
ATOM 4007 C C . ILE B 1 251 ? 18.726 -21.081 23.682 1.00 9.67 415 ILE B C 1
ATOM 4008 O O . ILE B 1 251 ? 18.875 -22.293 23.506 1.00 9.89 415 ILE B O 1
ATOM 4013 N N . ALA B 1 252 ? 17.755 -20.587 24.441 1.00 9.40 416 ALA B N 1
ATOM 4014 C CA . ALA B 1 252 ? 16.789 -21.478 25.074 1.00 9.05 416 ALA B CA 1
ATOM 4015 C C . ALA B 1 252 ? 15.841 -22.040 24.025 1.00 7.17 416 ALA B C 1
ATOM 4016 O O . ALA B 1 252 ? 15.227 -21.284 23.273 1.00 11.25 416 ALA B O 1
ATOM 4018 N N . PRO B 1 253 ? 15.725 -23.375 23.966 1.00 10.63 417 PRO B N 1
ATOM 4019 C CA . PRO B 1 253 ? 14.814 -24.029 23.025 1.00 7.76 417 PRO B CA 1
ATOM 4020 C C . PRO B 1 253 ? 13.405 -23.482 23.151 1.00 8.76 417 PRO B C 1
ATOM 4021 O O . PRO B 1 253 ? 12.990 -23.113 24.249 1.00 9.96 417 PRO B O 1
ATOM 4025 N N . THR B 1 254 ? 12.694 -23.398 22.033 1.00 10.37 418 THR B N 1
ATOM 4026 C CA . THR B 1 254 ? 11.289 -23.014 22.055 1.00 13.70 418 THR B CA 1
ATOM 4027 C C . THR B 1 254 ? 10.513 -24.037 22.878 1.00 19.75 418 THR B C 1
ATOM 4028 O O . THR B 1 254 ? 10.614 -25.241 22.631 1.00 12.73 418 THR B O 1
ATOM 4032 N N . VAL B 1 255 ? 9.751 -23.573 23.863 1.00 15.32 419 VAL B N 1
ATOM 4033 C CA . VAL B 1 255 ? 9.029 -24.503 24.722 1.00 20.05 419 VAL B CA 1
ATOM 4034 C C . VAL B 1 255 ? 7.862 -25.160 23.989 1.00 26.79 419 VAL B C 1
ATOM 4035 O O . VAL B 1 255 ? 7.222 -24.551 23.128 1.00 20.85 419 VAL B O 1
ATOM 4039 N N . THR B 1 256 ? 7.610 -26.420 24.329 1.00 30.75 420 THR B N 1
ATOM 4040 C CA . THR B 1 256 ? 6.445 -27.139 23.839 1.00 37.81 420 THR B CA 1
ATOM 4041 C C . THR B 1 256 ? 5.237 -26.706 24.675 1.00 37.74 420 THR B C 1
ATOM 4042 O O . THR B 1 256 ? 5.284 -26.770 25.902 1.00 40.26 420 THR B O 1
ATOM 4046 N N . PRO B 1 257 ? 4.165 -26.241 24.002 1.00 44.01 421 PRO B N 1
ATOM 4047 C CA . PRO B 1 257 ? 2.929 -25.573 24.450 1.00 45.77 421 PRO B CA 1
ATOM 4048 C C . PRO B 1 257 ? 2.185 -26.003 25.741 1.00 52.57 421 PRO B C 1
ATOM 4049 O O . PRO B 1 257 ? 1.194 -25.333 26.042 1.00 58.95 421 PRO B O 1
ATOM 4053 N N . PRO B 1 258 ? 2.576 -27.087 26.442 1.00 48.02 422 PRO B N 1
ATOM 4054 C CA . PRO B 1 258 ? 2.126 -27.016 27.842 1.00 39.21 422 PRO B CA 1
ATOM 4055 C C . PRO B 1 258 ? 3.080 -26.188 28.711 1.00 46.60 422 PRO B C 1
ATOM 4056 O O . PRO B 1 258 ? 2.648 -25.492 29.635 1.00 44.00 422 PRO B O 1
ATOM 4060 N N . ALA B 1 259 ? 4.373 -26.272 28.412 1.00 35.72 423 ALA B N 1
ATOM 4061 C CA . ALA B 1 259 ? 5.380 -25.476 29.106 1.00 41.70 423 ALA B CA 1
ATOM 4062 C C . ALA B 1 259 ? 5.293 -24.007 28.698 1.00 37.55 423 ALA B C 1
ATOM 4063 O O . ALA B 1 259 ? 4.773 -23.680 27.634 1.00 29.86 423 ALA B O 1
ATOM 4065 N N . VAL B 1 260 ? 5.804 -23.131 29.556 1.00 34.55 424 VAL B N 1
ATOM 4066 C CA . VAL B 1 260 ? 5.806 -21.693 29.306 1.00 27.34 424 VAL B CA 1
ATOM 4067 C C . VAL B 1 260 ? 7.249 -21.198 29.194 1.00 20.12 424 VAL B C 1
ATOM 4068 O O . VAL B 1 260 ? 8.095 -21.588 29.997 1.00 21.86 424 VAL B O 1
ATOM 4072 N N . GLN B 1 261 ? 7.537 -20.357 28.201 1.00 16.98 425 GLN B N 1
ATOM 4073 C CA . GLN B 1 261 ? 8.909 -19.885 27.980 1.00 16.24 425 GLN B CA 1
ATOM 4074 C C . GLN B 1 261 ? 9.380 -18.998 29.128 1.00 11.17 425 GLN B C 1
ATOM 4075 O O . GLN B 1 261 ? 8.810 -17.933 29.368 1.00 11.50 425 GLN B O 1
ATOM 4081 N N . PRO B 1 262 ? 10.427 -19.430 29.844 1.00 13.11 426 PRO B N 1
ATOM 4082 C CA . PRO B 1 262 ? 10.897 -18.614 30.968 1.00 11.40 426 PRO B CA 1
ATOM 4083 C C . PRO B 1 262 ? 11.570 -17.346 30.473 1.00 8.65 426 PRO B C 1
ATOM 4084 O O . PRO B 1 262 ? 12.036 -17.319 29.336 1.00 11.05 426 PRO B O 1
ATOM 4088 N N . PRO B 1 263 ? 11.608 -16.299 31.310 1.00 11.64 427 PRO B N 1
ATOM 4089 C CA . PRO B 1 263 ? 12.417 -15.124 30.979 1.00 7.17 427 PRO B CA 1
ATOM 4090 C C . PRO B 1 263 ? 13.835 -15.563 30.649 1.00 10.13 427 PRO B C 1
ATOM 4091 O O . PRO B 1 263 ? 14.324 -16.498 31.284 1.00 10.66 427 PRO B O 1
ATOM 4095 N N . THR B 1 264 ? 14.470 -14.925 29.670 1.00 6.30 428 THR B N 1
ATOM 4096 C CA . THR B 1 264 ? 15.780 -15.365 29.212 1.00 7.22 428 THR B CA 1
ATOM 4097 C C . THR B 1 264 ? 16.752 -15.401 30.381 1.00 6.34 428 THR B C 1
ATOM 4098 O O . THR B 1 264 ? 16.877 -14.422 31.114 1.00 7.96 428 THR B O 1
ATOM 4102 N N . PRO B 1 265 ? 17.416 -16.546 30.581 1.00 6.52 429 PRO B N 1
ATOM 4103 C CA . PRO B 1 265 ? 18.330 -16.694 31.719 1.00 5.89 429 PRO B CA 1
ATOM 4104 C C . PRO B 1 265 ? 19.607 -15.884 31.537 1.00 6.46 429 PRO B C 1
ATOM 4105 O O . PRO B 1 265 ? 19.942 -15.523 30.403 1.00 6.16 429 PRO B O 1
ATOM 4109 N N . PRO B 1 266 ? 20.317 -15.601 32.642 1.00 5.34 430 PRO B N 1
ATOM 4110 C CA . PRO B 1 266 ? 21.624 -14.950 32.540 1.00 4.37 430 PRO B CA 1
ATOM 4111 C C . PRO B 1 266 ? 22.552 -15.754 31.628 1.00 7.87 430 PRO B C 1
ATOM 4112 O O . PRO B 1 266 ? 22.791 -16.943 31.850 1.00 8.30 430 PRO B O 1
ATOM 4116 N N . THR B 1 267 ? 23.036 -15.086 30.587 1.00 7.71 431 THR B N 1
ATOM 4117 C CA . THR B 1 267 ? 23.827 -15.694 29.530 1.00 8.58 431 THR B CA 1
ATOM 4118 C C . THR B 1 267 ? 25.048 -14.812 29.298 1.00 8.01 431 THR B C 1
ATOM 4119 O O . THR B 1 267 ? 24.902 -13.604 29.164 1.00 7.53 431 THR B O 1
ATOM 4123 N N . TRP B 1 268 ? 26.245 -15.395 29.270 1.00 6.42 432 TRP B N 1
ATOM 4124 C CA . TRP B 1 268 ? 27.452 -14.604 29.021 1.00 7.84 432 TRP B CA 1
ATOM 4125 C C . TRP B 1 268 ? 27.370 -13.874 27.682 1.00 8.47 432 TRP B C 1
ATOM 4126 O O . TRP B 1 268 ? 26.830 -14.402 26.703 1.00 8.75 432 TRP B O 1
ATOM 4137 N N . ALA B 1 269 ? 27.926 -12.667 27.640 1.00 6.61 433 ALA B N 1
ATOM 4138 C CA . ALA B 1 269 ? 27.944 -11.875 26.418 1.00 6.95 433 ALA B CA 1
ATOM 4139 C C . ALA B 1 269 ? 28.621 -12.629 25.283 1.00 10.75 433 ALA B C 1
ATOM 4140 O O . ALA B 1 269 ? 29.528 -13.428 25.513 1.00 10.57 433 ALA B O 1
ATOM 4142 N N . ASP B 1 270 ? 28.153 -12.379 24.062 1.00 9.85 434 ASP B N 1
ATOM 4143 C CA . ASP B 1 270 ? 28.720 -12.975 22.857 1.00 8.42 434 ASP B CA 1
ATOM 4144 C C . ASP B 1 270 ? 30.239 -12.865 22.791 1.00 11.79 434 ASP B C 1
ATOM 4145 O O . ASP B 1 270 ? 30.928 -13.865 22.611 1.00 13.51 434 ASP B O 1
ATOM 4150 N N . ALA B 1 271 ? 30.745 -11.642 22.944 1.00 11.84 435 ALA B N 1
ATOM 4151 C CA . ALA B 1 271 ? 32.160 -11.339 22.724 1.00 18.60 435 ALA B CA 1
ATOM 4152 C C . ALA B 1 271 ? 33.114 -12.076 23.669 1.00 19.88 435 ALA B C 1
ATOM 4153 O O . ALA B 1 271 ? 34.294 -12.241 23.358 1.00 17.21 435 ALA B O 1
ATOM 4155 N N . LEU B 1 272 ? 32.612 -12.507 24.821 1.00 14.73 436 LEU B N 1
ATOM 4156 C CA . LEU B 1 272 ? 33.449 -13.209 25.788 1.00 13.83 436 LEU B CA 1
ATOM 4157 C C . LEU B 1 272 ? 33.805 -14.611 25.299 1.00 10.77 436 LEU B C 1
ATOM 4158 O O . LEU B 1 272 ? 34.930 -15.072 25.488 1.00 15.08 436 LEU B O 1
ATOM 4163 N N . GLY B 1 273 ? 32.847 -15.280 24.666 1.00 11.20 437 GLY B N 1
ATOM 4164 C CA . GLY B 1 273 ? 33.060 -16.609 24.119 1.00 16.05 437 GLY B CA 1
ATOM 4165 C C . GLY B 1 273 ? 33.415 -17.659 25.157 1.00 17.75 437 GLY B C 1
ATOM 4166 O O . GLY B 1 273 ? 34.170 -18.591 24.871 1.00 15.35 437 GLY B O 1
ATOM 4167 N N . ILE B 1 274 ? 32.861 -17.524 26.358 1.00 9.68 438 ILE B N 1
ATOM 4168 C CA . ILE B 1 274 ? 33.188 -18.440 27.447 1.00 12.23 438 ILE B CA 1
ATOM 4169 C C . ILE B 1 274 ? 32.057 -19.428 27.732 1.00 10.00 438 ILE B C 1
ATOM 4170 O O . ILE B 1 274 ? 30.919 -19.243 27.291 1.00 8.15 438 ILE B O 1
ATOM 4175 N N . ASP B 1 275 ? 32.384 -20.480 28.474 1.00 8.22 439 ASP B N 1
ATOM 4176 C CA . ASP B 1 275 ? 31.466 -21.590 28.680 1.00 11.58 439 ASP B CA 1
ATOM 4177 C C . ASP B 1 275 ? 30.441 -21.327 29.777 1.00 10.90 439 ASP B C 1
ATOM 4178 O O . ASP B 1 275 ? 30.563 -20.368 30.542 1.00 9.48 439 ASP B O 1
ATOM 4183 N N . GLU B 1 276 ? 29.426 -22.185 29.835 1.00 9.58 440 GLU B N 1
ATOM 4184 C CA . GLU B 1 276 ? 28.476 -22.178 30.937 1.00 11.29 440 GLU B CA 1
ATOM 4185 C C . GLU B 1 276 ? 29.239 -22.244 32.245 1.00 10.19 440 GLU B C 1
ATOM 4186 O O . GLU B 1 276 ? 30.219 -22.983 32.363 1.00 7.85 440 GLU B O 1
ATOM 4192 N N . GLN B 1 277 ? 28.810 -21.448 33.217 1.00 6.94 441 GLN B N 1
ATOM 4193 C CA . GLN B 1 277 ? 29.483 -21.427 34.504 1.00 9.03 441 GLN B CA 1
ATOM 4194 C C . GLN B 1 277 ? 28.480 -21.596 35.632 1.00 6.54 441 GLN B C 1
ATOM 4195 O O . GLN B 1 277 ? 27.714 -20.687 35.945 1.00 7.68 441 GLN B O 1
ATOM 4201 N N . GLU B 1 278 ? 28.484 -22.785 36.221 1.00 7.29 442 GLU B N 1
ATOM 4202 C CA . GLU B 1 278 ? 27.665 -23.082 37.382 1.00 5.72 442 GLU B CA 1
ATOM 4203 C C . GLU B 1 278 ? 28.542 -22.953 38.624 1.00 8.84 442 GLU B C 1
ATOM 4204 O O . GLU B 1 278 ? 29.579 -23.607 38.724 1.00 8.40 442 GLU B O 1
ATOM 4210 N N . VAL B 1 279 ? 28.130 -22.091 39.551 1.00 4.96 443 VAL B N 1
ATOM 4211 C CA . VAL B 1 279 ? 28.925 -21.765 40.728 1.00 5.82 443 VAL B CA 1
ATOM 4212 C C . VAL B 1 279 ? 28.133 -21.913 42.023 1.00 6.34 443 VAL B C 1
ATOM 4213 O O . VAL B 1 279 ? 27.111 -21.253 42.209 1.00 7.65 443 VAL B O 1
ATOM 4217 N N . GLN B 1 280 ? 28.603 -22.777 42.918 1.00 4.76 444 GLN B N 1
ATOM 4218 C CA . GLN B 1 280 ? 28.027 -22.837 44.252 1.00 4.36 444 GLN B CA 1
ATOM 4219 C C . GLN B 1 280 ? 28.410 -21.564 45.003 1.00 4.68 444 GLN B C 1
ATOM 4220 O O . GLN B 1 280 ? 29.570 -21.172 45.010 1.00 7.35 444 GLN B O 1
ATOM 4226 N N . ILE B 1 281 ? 27.423 -20.922 45.617 1.00 4.58 445 ILE B N 1
ATOM 4227 C CA . ILE B 1 281 ? 27.651 -19.708 46.390 1.00 5.66 445 ILE B CA 1
ATOM 4228 C C . ILE B 1 281 ? 27.218 -19.969 47.822 1.00 4.72 445 ILE B C 1
ATOM 4229 O O . ILE B 1 281 ? 26.026 -20.054 48.126 1.00 6.55 445 ILE B O 1
ATOM 4234 N N . ASP B 1 282 ? 28.209 -20.121 48.688 1.00 5.46 446 ASP B N 1
ATOM 4235 C CA . ASP B 1 282 ? 27.995 -20.543 50.063 1.00 7.75 446 ASP B CA 1
ATOM 4236 C C . ASP B 1 282 ? 27.927 -19.334 50.990 1.00 10.58 446 ASP B C 1
ATOM 4237 O O . ASP B 1 282 ? 28.931 -18.670 51.242 1.00 12.56 446 ASP B O 1
ATOM 4242 N N . LEU B 1 283 ? 26.731 -19.038 51.485 1.00 10.03 447 LEU B N 1
ATOM 4243 C CA . LEU B 1 283 ? 26.565 -17.930 52.413 1.00 8.33 447 LEU B CA 1
ATOM 4244 C C . LEU B 1 283 ? 26.472 -18.400 53.857 1.00 9.09 447 LEU B C 1
ATOM 4245 O O . LEU B 1 283 ? 26.162 -17.605 54.740 1.00 10.33 447 LEU B O 1
ATOM 4250 N N . ALA B 1 284 ? 26.737 -19.680 54.098 1.00 11.28 448 ALA B N 1
ATOM 4251 C CA . ALA B 1 284 ? 26.508 -20.246 55.430 1.00 18.28 448 ALA B CA 1
ATOM 4252 C C . ALA B 1 284 ? 27.527 -21.297 55.877 1.00 18.82 448 ALA B C 1
ATOM 4253 O O . ALA B 1 284 ? 27.151 -22.365 56.358 1.00 34.40 448 ALA B O 1
ATOM 4255 N N . SER B 1 285 ? 28.811 -20.992 55.751 1.00 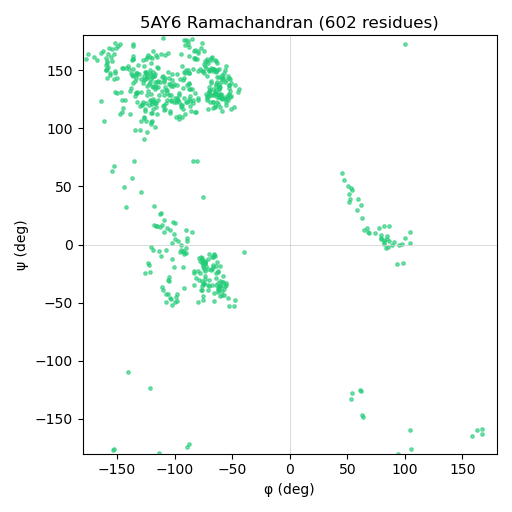19.55 449 SER B N 1
ATOM 4256 C CA . SER B 1 285 ? 29.847 -21.889 56.259 1.00 13.59 449 SER B CA 1
ATOM 4257 C C . SER B 1 285 ? 29.939 -21.825 57.783 1.00 16.29 449 SER B C 1
ATOM 4258 O O . SER B 1 285 ? 29.566 -20.822 58.398 1.00 16.82 449 SER B O 1
ATOM 4261 N N . ALA B 1 286 ? 30.444 -22.892 58.391 1.00 10.07 450 ALA B N 1
ATOM 4262 C CA . ALA B 1 286 ? 30.599 -22.943 59.844 1.00 9.43 450 ALA B CA 1
ATOM 4263 C C . ALA B 1 286 ? 31.560 -21.869 60.340 1.00 12.76 450 ALA B C 1
ATOM 4264 O O . ALA B 1 286 ? 31.325 -21.235 61.370 1.00 14.23 450 ALA B O 1
ATOM 4266 N N . ALA B 1 287 ? 32.643 -21.671 59.597 1.00 16.39 451 ALA B N 1
ATOM 4267 C CA . ALA B 1 287 ? 33.697 -20.743 60.001 1.00 22.27 451 ALA B CA 1
ATOM 4268 C C . ALA B 1 287 ? 33.287 -19.289 59.822 1.00 25.91 451 ALA B C 1
ATOM 4269 O O . ALA B 1 287 ? 33.687 -18.426 60.603 1.00 26.23 451 ALA B O 1
ATOM 4271 N N . GLY B 1 288 ? 32.497 -19.021 58.789 1.00 24.19 452 GLY B N 1
ATOM 4272 C CA . GLY B 1 288 ? 32.094 -17.662 58.478 1.00 17.11 452 GLY B CA 1
ATOM 4273 C C . GLY B 1 288 ? 30.649 -17.569 58.030 1.00 13.55 452 GLY B C 1
ATOM 4274 O O . GLY B 1 288 ? 29.727 -17.760 58.820 1.00 19.71 452 GLY B O 1
ATOM 4275 N N . GLY B 1 289 ? 30.452 -17.279 56.750 1.00 12.84 453 GLY B N 1
ATOM 4276 C CA . GLY B 1 289 ? 29.121 -17.098 56.211 1.00 11.41 453 GLY B CA 1
ATOM 4277 C C . GLY B 1 289 ? 28.721 -15.632 56.213 1.00 13.98 453 GLY B C 1
ATOM 4278 O O . GLY B 1 289 ? 29.489 -14.769 56.630 1.00 10.26 453 GLY B O 1
ATOM 4279 N N . LEU B 1 290 ? 27.521 -15.343 55.744 1.00 7.12 454 LEU B N 1
ATOM 4280 C CA . LEU B 1 290 ? 26.953 -14.006 55.770 1.00 7.67 454 LEU B CA 1
ATOM 4281 C C . LEU B 1 290 ? 26.232 -13.866 57.093 1.00 7.55 454 LEU B C 1
ATOM 4282 O O . LEU B 1 290 ? 25.429 -14.649 57.384 1.00 13.86 454 LEU B O 1
ATOM 4287 N N . THR B 1 291 ? 26.584 -12.881 57.889 1.00 11.01 455 THR B N 1
ATOM 4288 C CA . THR B 1 291 ? 25.965 -12.682 59.160 1.00 9.07 455 THR B CA 1
ATOM 4289 C C . THR B 1 291 ? 25.343 -11.261 59.272 1.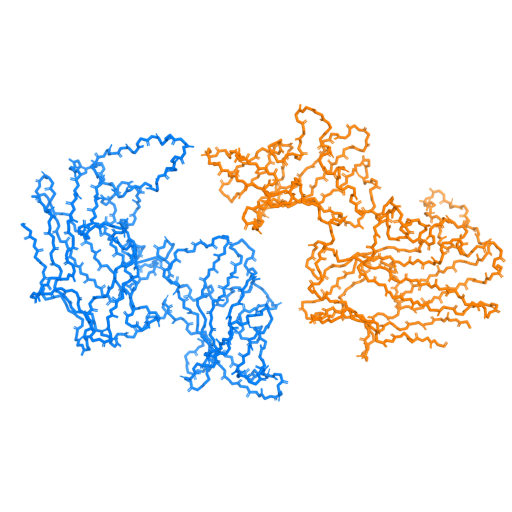00 13.57 455 THR B C 1
ATOM 4290 O O . THR B 1 291 ? 25.651 -10.433 58.524 1.00 9.59 455 THR B O 1
ATOM 4294 N N . GLN B 1 292 ? 24.456 -11.085 60.241 1.00 9.94 456 GLN B N 1
ATOM 4295 C CA . GLN B 1 292 ? 23.880 -9.781 60.499 1.00 10.74 456 GLN B CA 1
ATOM 4296 C C . GLN B 1 292 ? 23.832 -9.431 61.987 1.00 10.52 456 GLN B C 1
ATOM 4297 O O . GLN B 1 292 ? 22.856 -9.501 62.586 1.00 8.82 456 GLN B O 1
ATOM 4303 N N . TYR B 1 293 ? 25.003 -9.159 62.521 1.00 11.45 457 TYR B N 1
ATOM 4304 C CA . TYR B 1 293 ? 25.240 -8.805 63.911 1.00 9.72 457 TYR B CA 1
ATOM 4305 C C . TYR B 1 293 ? 25.247 -7.297 64.004 1.00 10.10 457 TYR B C 1
ATOM 4306 O O . TYR B 1 293 ? 25.356 -6.678 63.045 1.00 12.27 457 TYR B O 1
ATOM 4315 N N . ASN B 1 294 ? 25.124 -6.733 65.187 1.00 15.98 458 ASN B N 1
ATOM 4316 C CA . ASN B 1 294 ? 25.166 -5.262 65.327 1.00 12.97 458 ASN B CA 1
ATOM 4317 C C . ASN B 1 294 ? 26.600 -4.767 65.412 1.00 20.61 458 ASN B C 1
ATOM 4318 O O . ASN B 1 294 ? 27.084 -4.382 66.477 1.00 23.26 458 ASN B O 1
ATOM 4323 N N . SER B 1 295 ? 27.285 -4.834 64.280 1.00 16.21 459 SER B N 1
ATOM 4324 C CA . SER B 1 295 ? 28.644 -4.337 64.154 1.00 14.01 459 SER B CA 1
ATOM 4325 C C . SER B 1 295 ? 28.876 -3.915 62.708 1.00 14.52 459 SER B C 1
ATOM 4326 O O . SER B 1 295 ? 28.021 -4.148 61.858 1.00 12.79 459 SER B O 1
ATOM 4329 N N . GLN B 1 296 ? 30.027 -3.304 62.436 1.00 13.00 460 GLN B N 1
ATOM 4330 C CA . GLN B 1 296 ? 30.347 -2.762 61.110 1.00 12.22 460 GLN B CA 1
ATOM 4331 C C . GLN B 1 296 ? 30.012 -3.698 59.947 1.00 12.93 460 GLN B C 1
ATOM 4332 O O . GLN B 1 296 ? 30.358 -4.881 59.983 1.00 11.02 460 GLN B O 1
ATOM 4338 N N . SER B 1 297 ? 29.324 -3.175 58.931 1.00 12.05 461 SER B N 1
ATOM 4339 C CA . SER B 1 297 ? 29.172 -3.901 57.676 1.00 12.18 461 SER B CA 1
ATOM 4340 C C . SER B 1 297 ? 30.548 -4.045 57.054 1.00 9.27 461 SER B C 1
ATOM 4341 O O . SER B 1 297 ? 31.203 -3.049 56.750 1.00 17.29 461 SER B O 1
ATOM 4344 N N . VAL B 1 298 ? 30.989 -5.279 56.860 1.00 8.86 462 VAL B N 1
ATOM 4345 C CA . VAL B 1 298 ? 32.337 -5.505 56.359 1.00 14.31 462 VAL B CA 1
ATOM 4346 C C . VAL B 1 298 ? 32.458 -6.883 55.722 1.00 10.04 462 VAL B C 1
ATOM 4347 O O . VAL B 1 298 ? 31.835 -7.849 56.169 1.00 11.77 462 VAL B O 1
ATOM 4351 N N . VAL B 1 299 ? 33.232 -6.959 54.648 1.00 12.28 463 VAL B N 1
ATOM 4352 C CA . VAL B 1 299 ? 33.618 -8.242 54.085 1.00 10.20 463 VAL B CA 1
ATOM 4353 C C . VAL B 1 299 ? 34.877 -8.726 54.795 1.00 14.68 463 VAL B C 1
ATOM 4354 O O . VAL B 1 299 ? 35.916 -8.060 54.760 1.00 13.51 463 VAL B O 1
ATOM 4358 N N . GLN B 1 300 ? 34.781 -9.879 55.445 1.00 12.12 464 GLN B N 1
ATOM 4359 C CA . GLN B 1 300 ? 35.938 -10.465 56.111 1.00 16.08 464 GLN B CA 1
ATOM 4360 C C . GLN B 1 300 ? 36.822 -11.167 55.088 1.00 16.52 464 GLN B C 1
ATOM 4361 O O . GLN B 1 300 ? 38.030 -10.940 55.042 1.00 18.87 464 GLN B O 1
ATOM 4367 N N . SER B 1 301 ? 36.214 -12.008 54.257 1.00 13.26 465 SER B N 1
ATOM 4368 C CA . SER B 1 301 ? 36.933 -12.650 53.163 1.00 11.28 465 SER B CA 1
ATOM 4369 C C . SER B 1 301 ? 35.976 -13.306 52.182 1.00 17.25 465 SER B C 1
ATOM 4370 O O . SER B 1 301 ? 34.831 -13.596 52.521 1.00 10.72 465 SER B O 1
ATOM 4373 N N . VAL B 1 302 ? 36.454 -13.534 50.964 1.00 14.05 466 VAL B N 1
ATOM 4374 C CA . VAL B 1 302 ? 35.745 -14.370 50.005 1.00 12.81 466 VAL B CA 1
ATOM 4375 C C . VAL B 1 302 ? 36.645 -15.538 49.609 1.00 14.48 466 VAL B C 1
ATOM 4376 O O . VAL B 1 302 ? 37.770 -15.335 49.160 1.00 21.09 466 VAL B O 1
ATOM 4380 N N . ASN B 1 303 ? 36.151 -16.757 49.804 1.00 11.61 467 ASN B N 1
ATOM 4381 C CA . ASN B 1 303 ? 36.879 -17.958 49.414 1.00 16.33 467 ASN B CA 1
ATOM 4382 C C . ASN B 1 303 ? 36.500 -18.371 48.006 1.00 12.22 467 ASN B C 1
ATOM 4383 O O . ASN B 1 303 ? 35.347 -18.227 47.618 1.00 10.38 467 ASN B O 1
ATOM 4388 N N . THR B 1 304 ? 37.466 -18.869 47.239 1.00 15.05 468 THR B N 1
ATOM 4389 C CA . THR B 1 304 ? 37.178 -19.494 45.945 1.00 15.01 468 THR B CA 1
ATOM 4390 C C . THR B 1 304 ? 37.980 -20.784 45.800 1.00 12.54 468 THR B C 1
ATOM 4391 O O . THR B 1 304 ? 38.959 -21.000 46.508 1.00 16.38 468 THR B O 1
ATOM 4395 N N . ASN B 1 305 ? 37.569 -21.643 44.879 1.00 14.01 469 ASN B N 1
ATOM 4396 C CA . ASN B 1 305 ? 38.304 -22.880 44.638 1.00 15.38 469 ASN B CA 1
ATOM 4397 C C . ASN B 1 305 ? 39.497 -22.645 43.718 1.00 23.20 469 ASN B C 1
ATOM 4398 O O . ASN B 1 305 ? 39.426 -21.830 42.794 1.00 25.06 469 ASN B O 1
#

Radius of gyration: 31.7 Å; Cα contacts (8 Å, |Δi|>4): 1517; chains: 2; bounding box: 71×51×93 Å

InterPro domains:
  IPR001444 Flagellar basal body rod protein, N-terminal [PF00460] (7-37)
  IPR010930 Flagellar basal-body/hook protein, C-terminal domain [PF06429] (547-589)
  IPR011491 Flagellar hook protein FlgE, D2 domain [PF07559] (339-470)
  IPR019776 Flagellar basal body rod protein, conserved site [PS00588] (13-33)
  IPR020013 Flagellar hook-basal body protein, FlgE/F/G [TIGR03506] (6-298)
  IPR020013 Flagellar hook-basal body protein, FlgE/F/G [TIGR03506] (294-571)
  IPR037925 Flagellar hook-basal body protein, FlgE/F/G-like [SSF117143] (81-307)
  IPR037925 Flagellar hook-basal body protein, FlgE/F/G-like [SSF117143] (322-551)
  IPR053592 Flagella basal body rod [NF040922] (1-591)
  IPR053967 Flagellar hook protein FlgE/F/G-like, D1 domain [PF22692] (86-161)
  IPR055069 Flagellar hook protein FlgE, third domain [PF22367] (190-301)

Nearest PDB structures (foldseek):
  5ay6-assembly2_B  TM=1.000E+00  e=1.289E-59  Caulobacter vibrioides CB15
  3uid-assembly1_A  TM=4.659E-01  e=2.887E-01  Mycolicibacterium smegmatis MC2 155
  3otl-assembly1_B  TM=4.314E-01  e=1.413E+00  Rhizobium johnstonii 3841
  3dm6-assembly1_A  TM=3.489E-01  e=2.191E+00  Homo sapiens
  5ay6-assembly2_B  TM=1.003E+00  e=3.278E-62  Caulobacter vibrioides CB15

Solvent-accessible surface area: 28807 Å² total; per-residue (Å²): 115,7,71,118,0,11,0,14,0,4,0,102,32,102,46,100,56,30,73,28,0,26,49,100,14,46,106,104,88,52,54,17,42,84,107,5,84,7,78,48,117,83,70,30,71,1,38,0,15,0,2,4,20,11,100,42,23,83,49,86,29,19,28,27,27,61,0,31,0,61,45,147,61,85,51,26,0,51,18,80,0,5,0,12,45,48,51,48,102,14,66,51,12,62,0,2,43,110,72,11,99,112,90,82,32,36,90,81,32,2,63,21,58,74,99,32,22,32,2,74,0,51,66,0,5,0,34,48,102,114,48,44,21,4,42,48,2,80,64,12,139,16,7,10,7,63,92,67,0,0,0,28,36,34,126,62,107,90,103,15,7,138,18,39,39,60,0,115,0,53,3,48,2,43,144,60,28,123,42,42,1,4,1,0,0,0,14,0,43,16,118,32,30,0,4,1,0,0,24,1,132,40,48,18,5,67,49,53,40,23,0,38,19,26,37,10,38,0,47,7,46,126,104,2,103,43,144,63,19,43,74,1,8,45,143,66,110,82,42,13,12,48,0,43,36,20,57,83,148,37,98,126,45,102,121,129,58,127,78,75,125,93,37,22,7,0,15,111,100,38,39,2,78,70,0,109,0,37,4,27,5,73,43,115,113,22,3,2,18,5,89,84,55,134,15,66,55,107,49,42,87,64,109,115,5,73,122,0,11,0,15,0,4,0,112,30,106,45,99,53,29,76,28,0,27,49,101,13,49,100,104,85,54,58,17,43,90,104,3,70,10,79,57,115,92,68,30,78,1,31,0,13,0,2,4,16,12,102,40,22,87,52,111,44,23,30,32,29,59,1,28,0,60,48,143,55,38,55,28,0,54,16,80,0,5,0,39,44,89,78,45,105,14,64,51,12,61,0,2,42,34,52,13,104,110,90,79,30,37,95,93,30,3,67,23,56,79,95,31,20,29,2,71,0,48,63,0,4,0,33,45,104,107,48,47,18,4,41,48,1,79,64,11,145,17,8,11,8,62,86,75,0,1,0,27,41,34,127,63,107,89,97,16,8,140,18,41,35,70,0,122,1,56,3,51,3,44,141,65,28,130,28,45,0,6,2,0,0,0,16,0,46,16,117,43,25,0,4,1,0,1,27,1,130,41,47,21,5,56,48,51,40,23,0,37,18,28,37,10,42,0,45,5,41,127,94,3,108,41,140,66,20,44,74,1,8,45,143,67,110,81,37,12,14,48,1,43,36,23,56,81,149,37,99,127,43,98,126,121,56,127,80,83,125,95,38,27,6,0,13,112,104,40,39,1,80,72,1,111,1,38,3,27,4,71,42,119,112,23,2,2,14,5,92,95,57,130,17,66,54,109,50,40,87,67,106

CATH classification: 2.60.98.20

Foldseek 3Di:
DFAEKEFFWADAQPPDFDCQFKPKADDPPAANFFQFQKPVRDTAGKIKIWGDPLEADDDPQWDKIWIFIDGPRHTQKIWMWTAGPVQLATDWTQIEGPPDPPGDTDSFWYARDPVRIITGVCSVLCQPPPDRNCVRVVVSNHAHVPAADCLQCLLPVVTHDPAPDKDWDWDQFPVRDTWIKMWGWGDHPDRQKIKIWIFTPQPQFPQDGSGTQAIFMWHADPAFHTDDTGCRQHPDVVRKGKAAFQPDDDDDDDPVDDDDRDHGYGHNVVRTHIHIHRYHQHDPVGHYTHYNDDTDGPDMDTD/DFAEKEFFWADAQPPDFDCQFKPKADDPPAANFFQFAKPVRDGAGWIKIKGDPLAADDDPQWDKIKIFIDGPRHTQKIWMWTARPPQLATDDTQIEGPPDVPGDGDSFWYARDPVRMITGVCRVLCQPPPDRNCVRVVVSNHAHVPAADCLQCLLPVVTHDPAPDKDWDWDQFPVRDTWIKMWGWGAHPDRQKIKIWIFTPQQQFAQDGSGTQFIAMWGADPQWHTDDGGCNQHPDVVRKGKAAFQPDDDDDDDVVDDDDRDHGYGHNVVRTHIHIHRYHQHDPVGHYTHYNDDGTTPDMDTD